Protein AF-A0A381YCV3-F1 (afdb_monomer_lite)

Radius of gyration: 29.52 Å; chains: 1; bounding box: 113×95×69 Å

Sequence (626 aa):
MILRFKASVLSLSIVSLSLWGAADVSGYAGQARSQRQQMPVYRGGVDLVVLNVAVLDDDGEPVTGLTAEDFKISEDGVRQEIALFASSSNTPLDIALVLDMSGSVAASAPAIKRDAKAFLDALGPSDCVYFVPFQEVVHAGTWSAPDAAALIYLLNRIPLQGGTALYDALARGLANVNRARYPNLPEDQGSNDYLRVDGDNCGSPLPPASLGIPGSVRRTAVVVLSDGGDEHSEATYADTLVNAWSNTVPIFSIGVGDALEPVARRFRNTDKRIASMMDDSFRSTRLVWWLRAYSRELQKRLRFLSEITGGRLVLGNGPATVRDAFDEVVKMLRSSYLVGYNQPAGNVSPGISGLSWHQVDVEILEEDASFFVRPGYYRELHDRGGAEQIVRESLELIAAERHSEAVKQLDLAARLDPGYWPIYLHRARSLLRTDRLEDARDDLLATLELRPELGLAHELLADTVFRLGNFKLAWYHAIRAAQDGVDMLPLVSELMRVSEGPPDLAEQLSAVRIFVDVGPPAVEIDQATLLELLRVLRSEMSVATDIALVSKSSDATAALILETQVVSGRPRKLEGKLVIRDRDWRQAIRDEKLEIDDLDDQAEIKSGISKAAYEMRVWIQKTYGQ

Structure (mmCIF, N/CA/C/O backbone):
data_AF-A0A381YCV3-F1
#
_entry.id   AF-A0A381YCV3-F1
#
loop_
_atom_site.group_PDB
_atom_site.id
_atom_site.type_symbol
_atom_site.label_atom_id
_atom_site.label_alt_id
_atom_site.label_comp_id
_atom_site.label_asym_id
_atom_site.label_entity_id
_atom_site.label_seq_id
_atom_site.pdbx_PDB_ins_code
_atom_site.Cartn_x
_atom_site.Cartn_y
_atom_site.Cartn_z
_atom_site.occupancy
_atom_site.B_iso_or_equiv
_atom_site.auth_seq_id
_atom_site.auth_comp_id
_atom_site.auth_asym_id
_atom_site.auth_atom_id
_atom_site.pdbx_PDB_model_num
ATOM 1 N N . MET A 1 1 ? -76.268 -22.161 -0.593 1.00 34.75 1 MET A N 1
ATOM 2 C CA . MET A 1 1 ? -76.043 -23.501 -1.181 1.00 34.75 1 MET A CA 1
ATOM 3 C C . MET A 1 1 ? -74.655 -23.955 -0.711 1.00 34.75 1 MET A C 1
ATOM 5 O O . MET A 1 1 ? -73.681 -23.554 -1.316 1.00 34.75 1 MET A O 1
ATOM 9 N N . ILE A 1 2 ? -74.447 -24.265 0.575 1.00 32.53 2 ILE A N 1
ATOM 10 C CA . ILE A 1 2 ? -74.637 -25.522 1.345 1.00 32.53 2 ILE A CA 1
ATOM 11 C C . ILE A 1 2 ? -73.914 -26.755 0.753 1.00 32.53 2 ILE A C 1
ATOM 13 O O . ILE A 1 2 ? -74.144 -27.089 -0.401 1.00 32.53 2 ILE A O 1
ATOM 17 N N . LEU A 1 3 ? -73.184 -27.439 1.658 1.00 29.69 3 LEU A N 1
ATOM 18 C CA . LEU A 1 3 ? -72.594 -28.800 1.670 1.00 29.69 3 LEU A CA 1
ATOM 19 C C . LEU A 1 3 ? -71.140 -28.901 1.168 1.00 29.69 3 LEU A C 1
ATOM 21 O O . LEU A 1 3 ? -70.881 -28.635 0.007 1.00 29.69 3 LEU A O 1
ATOM 25 N N . ARG A 1 4 ? -70.101 -29.140 1.998 1.00 35.88 4 ARG A N 1
ATOM 26 C CA . ARG A 1 4 ? -69.784 -30.224 2.979 1.00 35.88 4 ARG A CA 1
ATOM 27 C C . ARG A 1 4 ? -69.869 -31.646 2.405 1.00 35.88 4 ARG A C 1
ATOM 29 O O . ARG A 1 4 ? -70.914 -31.990 1.876 1.00 35.88 4 ARG A O 1
ATOM 36 N N . PHE A 1 5 ? -68.819 -32.442 2.682 1.00 30.02 5 PHE A N 1
ATOM 37 C CA . PHE A 1 5 ? -68.708 -33.906 2.945 1.00 30.02 5 PHE A CA 1
ATOM 38 C C . PHE A 1 5 ? -67.477 -34.487 2.217 1.00 30.02 5 PHE A C 1
ATOM 40 O O . PHE A 1 5 ? -67.216 -34.084 1.096 1.00 30.02 5 PHE A O 1
ATOM 47 N N . LYS A 1 6 ? -66.703 -35.470 2.692 1.00 28.23 6 LYS A N 1
ATOM 48 C CA . LYS A 1 6 ? -66.386 -36.113 3.987 1.00 28.23 6 LYS A CA 1
ATOM 49 C C . LYS A 1 6 ? -65.188 -37.041 3.686 1.00 28.23 6 LYS A C 1
ATOM 51 O O . LYS A 1 6 ? -65.009 -37.465 2.551 1.00 28.23 6 LYS A O 1
ATOM 56 N N . ALA A 1 7 ? -64.420 -37.362 4.721 1.00 32.69 7 ALA A N 1
ATOM 57 C CA . ALA A 1 7 ? -63.330 -38.335 4.733 1.00 32.69 7 ALA A CA 1
ATOM 58 C C . ALA A 1 7 ? -63.786 -39.807 4.624 1.00 32.69 7 ALA A C 1
ATOM 60 O O . ALA A 1 7 ? -64.940 -40.091 4.939 1.00 32.69 7 ALA A O 1
ATOM 61 N N . SER A 1 8 ? -62.836 -40.692 4.275 1.00 32.22 8 SER A N 1
ATOM 62 C CA . SER A 1 8 ? -62.637 -42.112 4.681 1.00 32.22 8 SER A CA 1
ATOM 63 C C . SER A 1 8 ? -61.334 -42.578 3.988 1.00 32.22 8 SER A C 1
ATOM 65 O O . SER A 1 8 ? -61.231 -42.380 2.785 1.00 32.22 8 SER A O 1
ATOM 67 N N . VAL A 1 9 ? -60.209 -42.979 4.600 1.00 33.97 9 VAL A N 1
ATOM 68 C CA . VAL A 1 9 ? -59.845 -43.938 5.673 1.00 33.97 9 VAL A CA 1
ATOM 69 C C . VAL A 1 9 ? -59.925 -45.421 5.250 1.00 33.97 9 VAL A C 1
ATOM 71 O O . VAL A 1 9 ? -60.974 -45.867 4.800 1.00 33.97 9 VAL A O 1
ATOM 74 N N . LEU A 1 10 ? -58.819 -46.143 5.544 1.00 31.78 10 LEU A N 1
ATOM 75 C CA . LEU A 1 10 ? -58.560 -47.605 5.555 1.00 31.78 10 LEU A CA 1
ATOM 76 C C . LEU A 1 10 ? -58.295 -48.256 4.177 1.00 31.78 10 LEU A C 1
ATOM 78 O O . LEU A 1 10 ? -58.970 -47.949 3.211 1.00 31.78 10 LEU A O 1
ATOM 82 N N . SER A 1 11 ? -57.322 -49.155 3.990 1.00 29.92 11 SER A N 1
ATOM 83 C CA . SER A 1 11 ? -56.660 -50.067 4.939 1.00 29.92 11 SER A CA 1
ATOM 84 C C . SER A 1 11 ? -55.400 -50.709 4.332 1.00 29.92 11 SER A C 1
ATOM 86 O O . SER A 1 11 ? -55.341 -50.975 3.135 1.00 29.92 11 SER A O 1
ATOM 88 N N . LEU A 1 12 ? -54.439 -51.007 5.214 1.00 34.28 12 LEU A N 1
ATOM 89 C CA . LEU A 1 12 ? -53.298 -51.911 5.037 1.00 34.28 12 LEU A CA 1
ATOM 90 C C . LEU A 1 12 ? -53.689 -53.291 4.474 1.00 34.28 12 LEU A C 1
ATOM 92 O O . LEU A 1 12 ? -54.696 -53.863 4.890 1.00 34.28 12 LEU A O 1
ATOM 96 N N . SER A 1 13 ? -52.777 -53.907 3.715 1.00 32.78 13 SER A N 1
ATOM 97 C CA . SER A 1 13 ? -52.392 -55.312 3.926 1.00 32.78 13 SER A CA 1
ATOM 98 C C . SER A 1 13 ? -50.939 -55.552 3.501 1.00 32.78 13 SER A C 1
ATOM 100 O O . SER A 1 13 ? -50.496 -55.120 2.442 1.00 32.78 13 SER A O 1
ATOM 102 N N . ILE A 1 14 ? -50.216 -56.184 4.423 1.00 35.34 14 ILE A N 1
ATOM 103 C CA . ILE A 1 14 ? -48.797 -56.564 4.440 1.00 35.34 14 ILE A CA 1
ATOM 104 C C . ILE A 1 14 ? -48.671 -57.997 3.877 1.00 35.34 14 ILE A C 1
ATOM 106 O O . ILE A 1 14 ? -49.674 -58.706 3.826 1.00 35.34 14 ILE A O 1
ATOM 110 N N . VAL A 1 15 ? -47.422 -58.427 3.627 1.00 34.41 15 VAL A N 1
ATOM 111 C CA . VAL A 1 15 ? -46.903 -59.823 3.633 1.00 34.41 15 VAL A CA 1
ATOM 112 C C . VAL A 1 15 ? -46.846 -60.467 2.237 1.00 34.41 15 VAL A C 1
ATOM 114 O O . VAL A 1 15 ? -47.844 -60.480 1.536 1.00 34.41 15 VAL A O 1
ATOM 117 N N . SER A 1 16 ? -45.796 -61.154 1.778 1.00 35.94 16 SER A N 1
ATOM 118 C CA . SER A 1 16 ? -44.328 -61.084 1.878 1.00 35.94 16 SER A CA 1
ATOM 119 C C . SER A 1 16 ? -43.746 -62.317 1.146 1.00 35.94 16 SER A C 1
ATOM 121 O O . SER A 1 16 ? -44.421 -63.328 1.002 1.00 35.94 16 SER A O 1
ATOM 123 N N . LEU A 1 17 ? -42.466 -62.217 0.759 1.00 35.09 17 LEU A N 1
ATOM 124 C CA . LEU A 1 17 ? -41.458 -63.288 0.611 1.00 35.09 17 LEU A CA 1
ATOM 125 C C . LEU A 1 17 ? -41.618 -64.420 -0.430 1.00 35.09 17 LEU A C 1
ATOM 127 O O . LEU A 1 17 ? -42.435 -65.322 -0.286 1.00 35.09 17 LEU A O 1
ATOM 131 N N . SER A 1 18 ? -40.649 -64.473 -1.356 1.00 35.19 18 SER A N 1
ATOM 132 C CA . SER A 1 18 ? -39.658 -65.562 -1.611 1.00 35.19 18 SER A CA 1
ATOM 133 C C . SER A 1 18 ? -38.971 -65.235 -2.959 1.00 35.19 18 SER A C 1
ATOM 135 O O . SER A 1 18 ? -39.664 -65.018 -3.940 1.00 35.19 18 SER A O 1
ATOM 137 N N . LEU A 1 19 ? -37.677 -64.916 -3.115 1.00 35.81 19 LEU A N 1
ATOM 138 C CA . LEU A 1 19 ? -36.390 -65.522 -2.731 1.00 35.81 19 LEU A CA 1
ATOM 139 C C . LEU A 1 19 ? -36.159 -66.901 -3.380 1.00 35.81 19 LEU A C 1
ATOM 141 O O . LEU A 1 19 ? -36.719 -67.882 -2.905 1.00 35.81 19 LEU A O 1
ATOM 145 N N . TRP A 1 20 ? -35.334 -66.942 -4.444 1.00 39.34 20 TRP A N 1
ATOM 146 C CA . TRP A 1 20 ? -34.124 -67.778 -4.642 1.00 39.34 20 TRP A CA 1
ATOM 147 C C . TRP A 1 20 ? -33.619 -67.706 -6.103 1.00 39.34 20 TRP A C 1
ATOM 149 O O . TRP A 1 20 ? -34.415 -67.805 -7.032 1.00 39.34 20 TRP A O 1
ATOM 159 N N . GLY A 1 21 ? -32.295 -67.606 -6.299 1.00 32.69 21 GLY A N 1
ATOM 160 C CA . GLY A 1 21 ? -31.631 -67.923 -7.576 1.00 32.69 21 GLY A CA 1
ATOM 161 C C . GLY A 1 21 ? -30.427 -67.041 -7.925 1.00 32.69 21 GLY A C 1
ATOM 162 O O . GLY A 1 21 ? -30.598 -65.972 -8.492 1.00 32.69 21 GLY A O 1
ATOM 163 N N . ALA A 1 22 ? -29.224 -67.503 -7.580 1.00 36.16 22 ALA A N 1
ATOM 164 C CA . ALA A 1 22 ? -27.927 -66.839 -7.737 1.00 36.16 22 ALA A CA 1
ATOM 165 C C . ALA A 1 22 ? -27.337 -66.896 -9.165 1.00 36.16 22 ALA A C 1
ATOM 167 O O . ALA A 1 22 ? -27.553 -67.885 -9.861 1.00 36.16 22 ALA A O 1
ATOM 168 N N . ALA A 1 23 ? -26.530 -65.889 -9.539 1.00 34.06 23 ALA A N 1
ATOM 169 C CA . ALA A 1 23 ? -25.119 -66.016 -9.965 1.00 34.06 23 ALA A CA 1
ATOM 170 C C . ALA A 1 23 ? -24.624 -64.736 -10.680 1.00 34.06 23 ALA A C 1
ATOM 172 O O . ALA A 1 23 ? -25.169 -64.327 -11.704 1.00 34.06 23 ALA A O 1
ATOM 173 N N . ASP A 1 24 ? -23.576 -64.135 -10.114 1.00 38.03 24 ASP A N 1
ATOM 174 C CA . ASP A 1 24 ? -22.821 -62.967 -10.583 1.00 38.03 24 ASP A CA 1
ATOM 175 C C . ASP A 1 24 ? -22.128 -63.178 -11.934 1.00 38.03 24 ASP A C 1
ATOM 177 O O . ASP A 1 24 ? -21.527 -64.231 -12.107 1.00 38.03 24 ASP A O 1
ATOM 181 N N . VAL A 1 25 ? -22.077 -62.146 -12.795 1.00 32.88 25 VAL A N 1
ATOM 182 C CA . VAL A 1 25 ? -20.850 -61.687 -13.493 1.00 32.88 25 VAL A CA 1
ATOM 183 C C . VAL A 1 25 ? -21.020 -60.214 -13.921 1.00 32.88 25 VAL A C 1
ATOM 185 O O . VAL A 1 25 ? -21.823 -59.890 -14.787 1.00 32.88 25 VAL A O 1
ATOM 188 N N . SER A 1 26 ? -20.219 -59.352 -13.294 1.00 36.84 26 SER A N 1
ATOM 189 C CA . SER A 1 26 ? -19.547 -58.147 -13.810 1.00 36.84 26 SER A CA 1
ATOM 190 C C . SER A 1 26 ? -20.254 -57.171 -14.763 1.00 36.84 26 SER A C 1
ATOM 192 O O . SER A 1 26 ? -20.472 -57.448 -15.938 1.00 36.84 26 SER A O 1
ATOM 194 N N . GLY A 1 27 ? -20.317 -55.919 -14.296 1.00 34.53 27 GLY A N 1
ATOM 195 C CA . GLY A 1 27 ? -20.159 -54.732 -15.137 1.00 34.53 27 GLY A CA 1
ATOM 196 C C . GLY A 1 27 ? -21.431 -53.919 -15.303 1.00 34.53 27 GLY A C 1
ATOM 197 O O . GLY A 1 27 ? -22.282 -54.304 -16.077 1.00 34.53 27 GLY A O 1
ATOM 198 N N . TYR A 1 28 ? -21.532 -52.806 -14.569 1.00 32.31 28 TYR A N 1
ATOM 199 C CA . TYR A 1 28 ? -22.062 -51.497 -14.994 1.00 32.31 28 TYR A CA 1
ATOM 200 C C . TYR A 1 28 ? -22.070 -50.573 -13.763 1.00 32.31 28 TYR A C 1
ATOM 202 O O . TYR A 1 28 ? -23.102 -50.283 -13.165 1.00 32.31 28 TYR A O 1
ATOM 210 N N . ALA A 1 29 ? -20.886 -50.102 -13.363 1.00 34.41 29 ALA A N 1
ATOM 211 C CA . ALA A 1 29 ? -20.787 -48.874 -12.585 1.00 34.41 29 ALA A CA 1
ATOM 212 C C . ALA A 1 29 ? -20.930 -47.709 -13.576 1.00 34.41 29 ALA A C 1
ATOM 214 O O . ALA A 1 29 ? -20.016 -47.434 -14.349 1.00 34.41 29 ALA A O 1
ATOM 215 N N . GLY A 1 30 ? -22.102 -47.074 -13.608 1.00 29.05 30 GLY A N 1
ATOM 216 C CA . GLY A 1 30 ? -22.391 -45.999 -14.553 1.00 29.05 30 GLY A CA 1
ATOM 217 C C . GLY A 1 30 ? -23.656 -45.218 -14.208 1.00 29.05 30 GLY A C 1
ATOM 218 O O . GLY A 1 30 ? -24.738 -45.556 -14.661 1.00 29.05 30 GLY A O 1
ATOM 219 N N . GLN A 1 31 ? -23.465 -44.133 -13.454 1.00 31.17 31 GLN A N 1
ATOM 220 C CA . GLN A 1 31 ? -24.272 -42.904 -13.479 1.00 31.17 31 GLN A CA 1
ATOM 221 C C . GLN A 1 31 ? -25.749 -42.980 -13.044 1.00 31.17 31 GLN A C 1
ATOM 223 O O . GLN A 1 31 ? -26.668 -42.846 -13.848 1.00 31.17 31 GLN A O 1
ATOM 228 N N . ALA A 1 32 ? -25.980 -42.954 -11.729 1.00 30.59 32 ALA A N 1
ATOM 229 C CA . ALA A 1 32 ? -27.145 -42.256 -11.186 1.00 30.59 32 ALA A CA 1
ATOM 230 C C . ALA A 1 32 ? -26.790 -40.765 -11.025 1.00 30.59 32 ALA A C 1
ATOM 232 O O . ALA A 1 32 ? -26.146 -40.360 -10.059 1.00 30.59 32 ALA A O 1
ATOM 233 N N . ARG A 1 33 ? -27.182 -39.946 -12.009 1.00 29.97 33 ARG A N 1
ATOM 234 C CA . ARG A 1 33 ? -27.216 -38.479 -11.900 1.00 29.97 33 ARG A CA 1
ATOM 235 C C . ARG A 1 33 ? -28.173 -38.113 -10.760 1.00 29.97 33 ARG A C 1
ATOM 237 O O . ARG A 1 33 ? -29.386 -38.127 -10.943 1.00 29.97 33 ARG A O 1
ATOM 244 N N . SER A 1 34 ? -27.645 -37.754 -9.594 1.00 30.06 34 SER A N 1
ATOM 245 C CA . SER A 1 34 ? -28.396 -36.957 -8.631 1.00 30.06 34 SER A CA 1
ATOM 246 C C . SER A 1 34 ? -28.467 -35.530 -9.177 1.00 30.06 34 SER A C 1
ATOM 248 O O . SER A 1 34 ? -27.549 -34.726 -9.031 1.00 30.06 34 SER A O 1
ATOM 250 N N . GLN A 1 35 ? -29.565 -35.206 -9.865 1.00 29.94 35 GLN A N 1
ATOM 251 C CA . GLN A 1 35 ? -29.973 -33.815 -10.028 1.00 29.94 35 GLN A CA 1
ATOM 252 C C . GLN A 1 35 ? -30.234 -33.259 -8.622 1.00 29.94 35 GLN A C 1
ATOM 254 O O . GLN A 1 35 ? -31.335 -33.372 -8.089 1.00 29.94 35 GLN A O 1
ATOM 259 N N . ARG A 1 36 ? -29.206 -32.662 -8.003 1.00 30.70 36 ARG A N 1
ATOM 260 C CA . ARG A 1 36 ? -29.423 -31.624 -6.997 1.00 30.70 36 ARG A CA 1
ATOM 261 C C . ARG A 1 36 ? -30.235 -30.551 -7.708 1.00 30.70 36 ARG A C 1
ATOM 263 O O . ARG A 1 36 ? -29.700 -29.845 -8.559 1.00 30.70 36 ARG A O 1
ATOM 270 N N . GLN A 1 37 ? -31.527 -30.478 -7.404 1.00 30.20 37 GLN A N 1
ATOM 271 C CA . GLN A 1 37 ? -32.304 -29.273 -7.644 1.00 30.20 37 GLN A CA 1
ATOM 272 C C . GLN A 1 37 ? -31.525 -28.139 -6.978 1.00 30.20 37 GLN A C 1
ATOM 274 O O . GLN A 1 37 ? -31.465 -28.057 -5.752 1.00 30.20 37 GLN A O 1
ATOM 279 N N . GLN A 1 38 ? -30.836 -27.334 -7.788 1.00 30.28 38 GLN A N 1
ATOM 280 C CA . GLN A 1 38 ? -30.313 -26.055 -7.346 1.00 30.28 38 GLN A CA 1
ATOM 281 C C . GLN A 1 38 ? -31.541 -25.256 -6.932 1.00 30.28 38 GLN A C 1
ATOM 283 O O . GLN A 1 38 ? -32.302 -24.790 -7.779 1.00 30.28 38 GLN A O 1
ATOM 288 N N . MET A 1 39 ? -31.776 -25.168 -5.623 1.00 24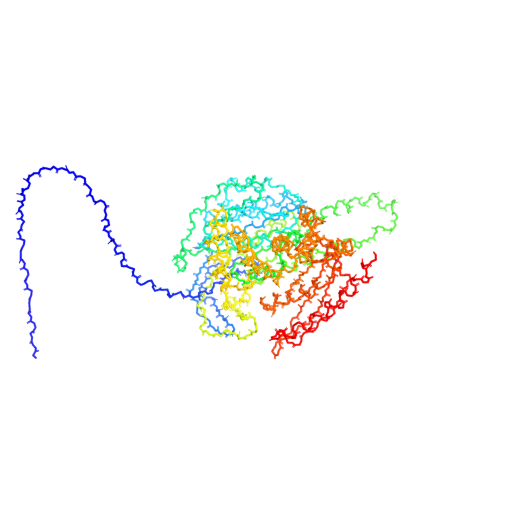.66 39 MET A N 1
ATOM 289 C CA . MET A 1 39 ? -32.625 -24.114 -5.098 1.00 24.66 39 MET A CA 1
ATOM 290 C C . MET A 1 39 ? -32.081 -22.803 -5.672 1.00 24.66 39 MET A C 1
ATOM 292 O O . MET A 1 39 ? -30.860 -22.614 -5.646 1.00 24.66 39 MET A O 1
ATOM 296 N N . PRO A 1 40 ? -32.931 -21.930 -6.234 1.00 28.27 40 PRO A N 1
ATOM 297 C CA . PRO A 1 40 ? -32.476 -20.624 -6.668 1.00 28.27 40 PRO A CA 1
ATOM 298 C C . PRO A 1 40 ? -31.889 -19.927 -5.441 1.00 28.27 40 PRO A C 1
ATOM 300 O O . PRO A 1 40 ? -32.605 -19.591 -4.500 1.00 28.27 40 PRO A O 1
ATOM 303 N N . VAL A 1 41 ? -30.563 -19.785 -5.419 1.00 31.78 41 VAL A N 1
ATOM 304 C CA . VAL A 1 41 ? -29.872 -18.984 -4.414 1.00 31.78 41 VAL A CA 1
ATOM 305 C C . VAL A 1 41 ? -30.247 -17.551 -4.733 1.00 31.78 41 VAL A C 1
ATOM 307 O O . VAL A 1 41 ? -29.753 -16.965 -5.696 1.00 31.78 41 VAL A O 1
ATOM 310 N N . TYR A 1 42 ? -31.181 -17.013 -3.961 1.00 26.83 42 TYR A N 1
ATOM 311 C CA . TYR A 1 42 ? -31.520 -15.605 -4.015 1.00 26.83 42 TYR A CA 1
ATOM 312 C C . TYR A 1 42 ? -30.309 -14.833 -3.472 1.00 26.83 42 TYR A C 1
ATOM 314 O O . TYR A 1 42 ? -30.125 -14.715 -2.265 1.00 26.83 42 TYR A O 1
ATOM 322 N N . ARG A 1 43 ? -29.428 -14.367 -4.365 1.00 33.25 43 ARG A N 1
ATOM 323 C CA . ARG A 1 43 ? -28.356 -13.417 -4.037 1.00 33.25 43 ARG A CA 1
ATOM 324 C C . ARG A 1 43 ? -28.966 -12.021 -3.935 1.00 33.25 43 ARG A C 1
ATOM 326 O O . ARG A 1 43 ? -28.784 -11.192 -4.815 1.00 33.25 43 ARG A O 1
ATOM 333 N N . GLY A 1 44 ? -29.755 -11.796 -2.892 1.00 30.14 44 GLY A N 1
ATOM 334 C CA . GLY A 1 44 ? -30.045 -10.447 -2.422 1.00 30.14 44 GLY A CA 1
ATOM 335 C C . GLY A 1 44 ? -28.985 -10.089 -1.394 1.00 30.14 44 GLY A C 1
ATOM 336 O O . GLY A 1 44 ? -29.248 -10.214 -0.204 1.00 30.14 44 GLY A O 1
ATOM 337 N N . GLY A 1 45 ? -27.768 -9.772 -1.842 1.00 37.81 45 GLY A N 1
ATOM 338 C CA . GLY A 1 45 ? -26.772 -9.178 -0.955 1.00 37.81 45 GLY A CA 1
ATOM 339 C C . GLY A 1 45 ? -27.301 -7.815 -0.532 1.00 37.81 45 GLY A C 1
ATOM 340 O O . GLY A 1 45 ? -27.591 -6.984 -1.385 1.00 37.81 45 GLY A O 1
ATOM 341 N N . VAL A 1 46 ? -27.530 -7.625 0.762 1.00 45.41 46 VAL A N 1
ATOM 342 C CA . VAL A 1 46 ? -27.708 -6.284 1.310 1.00 45.41 46 VAL A CA 1
ATOM 343 C C . VAL A 1 46 ? -26.294 -5.754 1.502 1.00 45.41 46 VAL A C 1
ATOM 345 O O . VAL A 1 46 ? -25.547 -6.320 2.300 1.00 45.41 46 VAL A O 1
ATOM 348 N N . ASP A 1 47 ? -25.904 -4.740 0.733 1.00 64.56 47 ASP A N 1
ATOM 349 C CA . ASP A 1 47 ? -24.613 -4.077 0.909 1.00 64.56 47 ASP A CA 1
ATOM 350 C C . ASP A 1 47 ? -24.665 -3.307 2.235 1.00 64.56 47 ASP A C 1
ATOM 352 O O . ASP A 1 47 ? -25.316 -2.268 2.356 1.00 64.56 47 ASP A O 1
ATOM 356 N N . LEU A 1 48 ? -24.073 -3.892 3.277 1.00 74.62 48 LEU A N 1
ATOM 357 C CA . LEU A 1 48 ? -24.036 -3.332 4.623 1.00 74.62 48 LEU A CA 1
ATOM 358 C C . LEU A 1 48 ? -22.740 -2.539 4.798 1.00 74.62 48 LEU A C 1
ATOM 360 O O . LEU A 1 48 ? -21.647 -3.104 4.708 1.00 74.62 48 LEU A O 1
ATOM 364 N N . VAL A 1 49 ? -22.855 -1.255 5.121 1.00 81.00 49 VAL A N 1
ATOM 365 C CA . VAL A 1 49 ? -21.720 -0.459 5.601 1.00 81.00 49 VAL A CA 1
ATOM 366 C C . VAL A 1 49 ? -21.551 -0.768 7.081 1.00 81.00 49 VAL A C 1
ATOM 368 O O . VAL A 1 49 ? -22.520 -0.669 7.827 1.00 81.00 49 VAL A O 1
ATOM 371 N N . VAL A 1 50 ? -20.350 -1.155 7.517 1.00 83.56 50 VAL A N 1
ATOM 372 C CA . VAL A 1 50 ? -20.052 -1.446 8.930 1.00 83.56 50 VAL A CA 1
ATOM 373 C C . VAL A 1 50 ? -18.985 -0.485 9.434 1.00 83.56 50 VAL A C 1
ATOM 375 O O . VAL A 1 50 ? -17.877 -0.436 8.900 1.00 83.56 50 VAL A O 1
ATOM 378 N N . LEU A 1 51 ? -19.323 0.261 10.482 1.00 86.50 51 LEU A N 1
ATOM 379 C CA . LEU A 1 51 ? -18.449 1.201 11.168 1.00 86.50 51 LEU A CA 1
ATOM 380 C C . LEU A 1 51 ? -17.968 0.597 12.485 1.00 86.50 51 LEU A C 1
ATOM 382 O O . LEU A 1 51 ? -18.734 -0.053 13.197 1.00 86.50 51 LEU A O 1
ATOM 386 N N . ASN A 1 52 ? -16.708 0.857 12.823 1.00 88.50 52 ASN A N 1
ATOM 387 C CA . ASN A 1 52 ? -16.169 0.629 14.155 1.00 88.50 52 ASN A CA 1
ATOM 388 C C . ASN A 1 52 ? -16.157 1.975 14.894 1.00 88.50 52 ASN A C 1
ATOM 390 O O . ASN A 1 52 ? -15.556 2.928 14.397 1.00 88.50 52 ASN A O 1
ATOM 394 N N . VAL A 1 53 ? -16.865 2.058 16.020 1.00 90.12 53 VAL A N 1
ATOM 395 C CA . VAL A 1 53 ? -17.018 3.281 16.818 1.00 90.12 53 VAL A CA 1
ATOM 396 C C . VAL A 1 53 ? -16.475 3.020 18.217 1.00 90.12 53 VAL A C 1
ATOM 398 O O . VAL A 1 53 ? -17.091 2.280 18.981 1.00 90.12 53 VAL A O 1
ATOM 401 N N . ALA A 1 54 ? -15.322 3.593 18.558 1.00 88.06 54 ALA A N 1
ATOM 402 C CA . ALA A 1 54 ? -14.781 3.536 19.918 1.00 88.06 54 ALA A CA 1
ATOM 403 C C . ALA A 1 54 ? -15.262 4.749 20.715 1.00 88.06 54 ALA A C 1
ATOM 405 O O . ALA A 1 54 ? -15.103 5.871 20.243 1.00 88.06 54 ALA A O 1
ATOM 406 N N . VAL A 1 55 ? -15.822 4.530 21.906 1.00 89.62 55 VAL A N 1
ATOM 407 C CA . VAL A 1 55 ? -16.409 5.596 22.739 1.00 89.62 55 VAL A CA 1
ATOM 408 C C . VAL A 1 55 ? -15.675 5.679 24.074 1.00 89.62 55 VAL A C 1
ATOM 410 O O . VAL A 1 55 ? -15.466 4.652 24.726 1.00 89.62 55 VAL A O 1
ATOM 413 N N . LEU A 1 56 ? -15.255 6.880 24.462 1.00 86.00 56 LEU A N 1
ATOM 414 C CA . LEU A 1 56 ? -14.564 7.176 25.716 1.00 86.00 56 LEU A CA 1
ATOM 415 C C . LEU A 1 56 ? -15.244 8.354 26.418 1.00 86.00 56 LEU A C 1
ATOM 417 O O . LEU A 1 56 ? -15.663 9.296 25.748 1.00 86.00 56 LEU A O 1
ATOM 421 N N . ASP A 1 57 ? -15.321 8.324 27.742 1.00 85.50 57 ASP A N 1
ATOM 422 C CA . ASP A 1 57 ? -15.795 9.462 28.534 1.00 85.50 57 ASP A CA 1
ATOM 423 C C . ASP A 1 57 ? -14.731 10.576 28.626 1.00 85.50 57 ASP A C 1
ATOM 425 O O . ASP A 1 57 ? -13.618 10.454 28.100 1.00 85.50 57 ASP A O 1
ATOM 429 N N . ASP A 1 58 ? -15.074 11.676 29.297 1.00 84.94 58 ASP A N 1
ATOM 430 C CA . ASP A 1 58 ? -14.171 12.807 29.552 1.00 84.94 58 ASP A CA 1
ATOM 431 C C . ASP A 1 58 ? -12.904 12.433 30.346 1.00 84.94 58 ASP A C 1
ATOM 433 O O . ASP A 1 58 ? -11.869 13.097 30.219 1.00 84.94 58 ASP A O 1
ATOM 437 N N . ASP A 1 59 ? -12.960 11.361 31.142 1.00 83.25 59 ASP A N 1
ATOM 438 C CA . ASP A 1 59 ? -11.816 10.820 31.881 1.00 83.25 59 ASP A CA 1
ATOM 439 C C . ASP A 1 59 ? -10.943 9.895 31.000 1.00 83.25 59 ASP A C 1
ATOM 441 O O . ASP A 1 59 ? -9.864 9.454 31.414 1.00 83.25 59 ASP A O 1
ATOM 445 N N . GLY A 1 60 ? -11.362 9.639 29.755 1.00 78.62 60 GLY A N 1
ATOM 446 C CA . GLY A 1 60 ? -10.687 8.764 28.801 1.00 78.62 60 GLY A CA 1
ATOM 447 C C . GLY A 1 60 ? -10.921 7.275 29.066 1.00 78.62 60 GLY A C 1
ATOM 448 O O . GLY A 1 60 ? -10.151 6.435 28.582 1.00 78.62 60 GLY A O 1
ATOM 449 N N . GLU A 1 61 ? -11.948 6.929 29.840 1.00 84.75 61 GLU A N 1
ATOM 450 C CA . GLU A 1 61 ? -12.326 5.554 30.133 1.00 84.75 61 GLU A CA 1
ATOM 451 C C . GLU A 1 61 ? -13.386 5.022 29.146 1.00 84.75 61 GLU A C 1
ATOM 453 O O . GLU A 1 61 ? -14.219 5.770 28.634 1.00 84.75 61 GLU A O 1
ATOM 458 N N . PRO A 1 62 ? -13.364 3.711 28.836 1.00 85.12 62 PRO A N 1
ATOM 459 C CA . PRO A 1 62 ? -14.365 3.051 27.999 1.00 85.12 62 PRO A CA 1
ATOM 460 C C . PRO A 1 62 ? -15.818 3.278 28.431 1.00 85.12 62 PRO A C 1
ATOM 462 O O . PRO A 1 62 ? -16.243 2.767 29.470 1.00 85.12 62 PRO A O 1
ATOM 465 N N . VAL A 1 63 ? -16.625 3.887 27.558 1.00 88.19 63 VAL A N 1
ATOM 466 C CA . VAL A 1 63 ? -18.084 3.899 27.736 1.00 88.19 63 VAL A CA 1
ATOM 467 C C . VAL A 1 63 ? -18.643 2.552 27.290 1.00 88.19 63 VAL A C 1
ATOM 469 O O . VAL A 1 63 ? -18.571 2.169 26.118 1.00 88.19 63 VAL A O 1
ATOM 472 N N . THR A 1 64 ? -19.192 1.795 28.239 1.00 86.00 64 THR A N 1
ATOM 473 C CA . THR A 1 64 ? -19.737 0.450 28.000 1.00 86.00 64 THR A CA 1
ATOM 474 C C . THR A 1 64 ? -21.245 0.415 28.211 1.00 86.00 64 THR A C 1
ATOM 476 O O . THR A 1 64 ? -21.785 1.157 29.023 1.00 86.00 64 THR A O 1
ATOM 479 N N . GLY A 1 65 ? -21.928 -0.494 27.513 1.00 87.31 65 GLY A N 1
ATOM 480 C CA . GLY A 1 65 ? -23.364 -0.715 27.696 1.00 87.31 65 GLY A CA 1
ATOM 481 C C . GLY A 1 65 ? -24.271 0.151 26.823 1.00 87.31 65 GLY A C 1
ATOM 482 O O . GLY A 1 65 ? -25.484 0.069 27.000 1.00 87.31 65 GLY A O 1
ATOM 483 N N . LEU A 1 66 ? -23.712 0.906 25.869 1.00 90.38 66 LEU A N 1
ATOM 484 C CA . LEU A 1 66 ? -24.506 1.621 24.872 1.00 90.38 66 LEU A CA 1
ATOM 485 C C . LEU A 1 66 ? -25.312 0.647 24.009 1.00 90.38 66 LEU A C 1
ATOM 487 O O . LEU A 1 66 ? -24.899 -0.487 23.731 1.00 90.38 66 LEU A O 1
ATOM 491 N N . THR A 1 67 ? -26.467 1.127 23.580 1.00 91.25 67 THR A N 1
ATOM 492 C CA . THR A 1 67 ? -27.455 0.439 22.753 1.00 91.25 67 THR A CA 1
ATOM 493 C C . THR A 1 67 ? -27.553 1.104 21.385 1.00 91.25 67 THR A C 1
ATOM 495 O O . THR A 1 67 ? -27.037 2.199 21.185 1.00 91.25 67 THR A O 1
ATOM 498 N N . ALA A 1 68 ? -28.202 0.456 20.414 1.00 90.69 68 ALA A N 1
ATOM 499 C CA . ALA A 1 68 ? -28.341 1.024 19.072 1.00 90.69 68 ALA A CA 1
ATOM 500 C C . ALA A 1 68 ? -29.108 2.360 19.087 1.00 90.69 68 ALA A C 1
ATOM 502 O O . ALA A 1 68 ? -28.854 3.232 18.262 1.00 90.69 68 ALA A O 1
ATOM 503 N N . GLU A 1 69 ? -30.023 2.529 20.041 1.00 93.06 69 GLU A N 1
ATOM 504 C CA . GLU A 1 69 ? -30.838 3.725 20.242 1.00 93.06 69 GLU A CA 1
ATOM 505 C C . GLU A 1 69 ? -30.021 4.958 20.656 1.00 93.06 69 GLU A C 1
ATOM 507 O O . GLU A 1 69 ? -30.470 6.084 20.431 1.00 93.06 69 GLU A O 1
ATOM 512 N N . ASP A 1 70 ? -28.820 4.751 21.204 1.00 93.31 70 ASP A N 1
ATOM 513 C CA . ASP A 1 70 ? -27.909 5.820 21.621 1.00 93.31 70 ASP A CA 1
ATOM 514 C C . ASP A 1 70 ? -27.143 6.435 20.440 1.00 93.31 70 ASP A C 1
ATOM 516 O O . ASP A 1 70 ? -26.522 7.487 20.591 1.00 93.31 70 ASP A O 1
ATOM 520 N N . PHE A 1 71 ? -27.215 5.816 19.254 1.00 93.19 71 PHE A N 1
ATOM 521 C CA . PHE A 1 71 ? -26.516 6.255 18.050 1.00 93.19 71 PHE A CA 1
ATOM 522 C C . PHE A 1 71 ? -27.484 6.820 17.008 1.00 93.19 71 PHE A C 1
ATOM 524 O O . PHE A 1 71 ? -28.545 6.264 16.709 1.00 93.19 71 PHE A O 1
ATOM 531 N N . LYS A 1 72 ? -27.074 7.909 16.360 1.00 94.00 72 LYS A N 1
ATOM 532 C CA . LYS A 1 72 ? -27.666 8.377 15.104 1.00 94.00 72 LYS A CA 1
ATOM 533 C C . LYS A 1 72 ? -26.585 8.386 14.039 1.00 94.00 72 LYS A C 1
ATOM 535 O O . LYS A 1 72 ? -25.515 8.939 14.254 1.00 94.00 72 LYS A O 1
ATOM 540 N N . ILE A 1 73 ? -26.893 7.798 12.890 1.00 92.19 73 ILE A N 1
ATOM 541 C CA . ILE A 1 73 ? -25.996 7.789 11.737 1.00 92.19 73 ILE A CA 1
ATOM 542 C C . ILE A 1 73 ? -26.632 8.599 10.619 1.00 92.19 73 ILE A C 1
ATOM 544 O O . ILE A 1 73 ? -27.815 8.419 10.305 1.00 92.19 73 ILE A O 1
ATOM 548 N N . SER A 1 74 ? -25.837 9.456 9.993 1.00 90.69 74 SER A N 1
ATOM 549 C CA . SER A 1 74 ? -26.148 10.028 8.690 1.00 90.69 74 SER A CA 1
ATOM 550 C C . SER A 1 74 ? -25.012 9.804 7.711 1.00 90.69 74 SER A C 1
ATOM 552 O O . SER A 1 74 ? -23.842 9.808 8.073 1.00 90.69 74 SER A O 1
ATOM 554 N N . GLU A 1 75 ? -25.386 9.622 6.453 1.00 87.69 75 GLU A N 1
ATOM 555 C CA . GLU A 1 75 ? -24.472 9.573 5.326 1.00 87.69 75 GLU A CA 1
ATOM 556 C C . GLU A 1 75 ? -24.812 10.717 4.376 1.00 87.69 75 GLU A C 1
ATOM 558 O O . GLU A 1 75 ? -25.972 10.851 3.983 1.00 87.69 75 GLU A O 1
ATOM 563 N N . ASP A 1 76 ? -23.832 11.555 4.044 1.00 83.88 76 ASP A N 1
ATOM 564 C CA . ASP A 1 76 ? -24.014 12.760 3.221 1.00 83.88 76 ASP A CA 1
ATOM 565 C C . ASP A 1 76 ? -25.191 13.639 3.699 1.00 83.88 76 ASP A C 1
ATOM 567 O O . ASP A 1 76 ? -25.989 14.158 2.914 1.00 83.88 76 ASP A O 1
ATOM 571 N N . GLY A 1 77 ? -25.350 13.757 5.022 1.00 86.19 77 GLY A N 1
ATOM 572 C CA . GLY A 1 77 ? -26.456 14.476 5.664 1.00 86.19 77 GLY A CA 1
ATOM 573 C C . GLY A 1 77 ? -27.814 13.755 5.643 1.00 86.19 77 GLY A C 1
ATOM 574 O O . GLY A 1 77 ? -28.794 14.276 6.178 1.00 86.19 77 GLY A O 1
ATOM 575 N N . VAL A 1 78 ? -27.906 12.553 5.066 1.00 89.25 78 VAL A N 1
ATOM 576 C CA . VAL A 1 78 ? -29.120 11.725 5.042 1.00 89.25 78 VAL A CA 1
ATOM 577 C C . VAL A 1 78 ? -29.078 10.697 6.167 1.00 89.25 78 VAL A C 1
ATOM 579 O O . VAL A 1 78 ? -28.206 9.831 6.205 1.00 89.25 78 VAL A O 1
ATOM 582 N N . ARG A 1 79 ? -30.060 10.751 7.072 1.00 92.38 79 ARG A N 1
ATOM 583 C CA . ARG A 1 79 ? -30.195 9.804 8.191 1.00 92.38 79 ARG A CA 1
ATOM 584 C C . ARG A 1 79 ? -30.349 8.358 7.701 1.00 92.38 79 ARG A C 1
ATOM 586 O O . ARG A 1 79 ? -31.188 8.093 6.842 1.00 92.38 79 ARG A O 1
ATOM 593 N N . GLN A 1 80 ? -29.610 7.439 8.319 1.00 92.31 80 GLN A N 1
ATOM 594 C CA . GLN A 1 80 ? -29.640 6.000 8.048 1.00 92.31 80 GLN A CA 1
ATOM 595 C C . GLN A 1 80 ? -30.251 5.217 9.220 1.00 92.31 80 GLN A C 1
ATOM 597 O O . GLN A 1 80 ? -30.211 5.654 10.373 1.00 92.31 80 GLN A O 1
ATOM 602 N N . GLU A 1 81 ? -30.834 4.056 8.921 1.00 91.06 81 GLU A N 1
ATOM 603 C CA . GLU A 1 81 ? -31.339 3.115 9.928 1.00 91.06 81 GLU A CA 1
ATOM 604 C C . GLU A 1 81 ? -30.258 2.083 10.273 1.00 91.06 81 GLU A C 1
ATOM 606 O O . GLU A 1 81 ? -29.660 1.475 9.382 1.00 91.06 81 GLU A O 1
ATOM 611 N N . ILE A 1 82 ? -30.014 1.880 11.570 1.00 91.25 82 ILE A N 1
ATOM 612 C CA . ILE A 1 82 ? -29.040 0.901 12.058 1.00 91.25 82 ILE A CA 1
ATOM 613 C C . ILE A 1 82 ? -29.605 -0.505 11.831 1.00 91.25 82 ILE A C 1
ATOM 615 O O . ILE A 1 82 ? -30.591 -0.903 12.447 1.00 91.25 82 ILE A O 1
ATOM 619 N N . ALA A 1 83 ? -28.960 -1.260 10.946 1.00 86.94 83 ALA A N 1
ATOM 620 C CA . ALA A 1 83 ? -29.311 -2.634 10.591 1.00 86.94 83 ALA A CA 1
ATOM 621 C C . ALA A 1 83 ? -28.472 -3.679 11.350 1.00 86.94 83 ALA A C 1
ATOM 623 O O . ALA A 1 83 ? -28.880 -4.835 11.471 1.00 86.94 83 ALA A O 1
ATOM 624 N N . LEU A 1 84 ? -27.304 -3.286 11.868 1.00 85.81 84 LEU A N 1
ATOM 625 C CA . LEU A 1 84 ? -26.411 -4.126 12.662 1.00 85.81 84 LEU A CA 1
ATOM 626 C C . LEU A 1 84 ? -25.901 -3.338 13.869 1.00 85.81 84 LEU A C 1
ATOM 628 O O . LEU A 1 84 ? -25.400 -2.228 13.714 1.00 85.81 84 LEU A O 1
ATOM 632 N N . PHE A 1 85 ? -25.956 -3.947 15.050 1.00 87.56 85 PHE A N 1
ATOM 633 C CA . PHE A 1 85 ? -25.325 -3.416 16.252 1.00 87.56 85 PHE A CA 1
ATOM 634 C C . PHE A 1 85 ? -24.664 -4.542 17.046 1.00 87.56 85 PHE A C 1
ATOM 636 O O . PHE A 1 85 ? -25.298 -5.562 17.328 1.00 87.56 85 PHE A O 1
ATOM 643 N N . ALA A 1 86 ? -23.397 -4.370 17.410 1.00 85.38 86 ALA A N 1
ATOM 644 C CA . ALA A 1 86 ? -22.684 -5.292 18.285 1.00 85.38 86 ALA A CA 1
ATOM 645 C C . ALA A 1 86 ? -21.669 -4.552 19.159 1.00 85.38 86 ALA A C 1
ATOM 647 O O . ALA A 1 86 ? -21.158 -3.506 18.770 1.00 85.38 86 ALA A O 1
ATOM 648 N N . SER A 1 87 ? -21.353 -5.105 20.328 1.00 85.50 87 SER A N 1
ATOM 649 C CA . SER A 1 87 ? -20.416 -4.503 21.278 1.00 85.50 87 SER A CA 1
ATOM 650 C C . SER A 1 87 ? -19.267 -5.453 21.590 1.00 85.50 87 SER A C 1
ATOM 652 O O . SER A 1 87 ? -19.268 -6.633 21.225 1.00 85.50 87 SER A O 1
ATOM 654 N N . SER A 1 88 ? -18.257 -4.952 22.290 1.00 77.81 88 SER A N 1
ATOM 655 C CA . SER A 1 88 ? -17.100 -5.758 22.668 1.00 77.81 88 SER A CA 1
ATOM 656 C C . SER A 1 88 ? -17.415 -6.939 23.586 1.00 77.81 88 SER A C 1
ATOM 658 O O . SER A 1 88 ? -16.701 -7.940 23.555 1.00 77.81 88 SER A O 1
ATOM 660 N N . SER A 1 89 ? -18.489 -6.861 24.374 1.00 74.31 89 SER A N 1
ATOM 661 C CA . SER A 1 89 ? -18.844 -7.892 25.353 1.00 74.31 89 SER A CA 1
ATOM 662 C C . SER A 1 89 ? -19.411 -9.166 24.725 1.00 74.31 89 SER A C 1
ATOM 664 O O . SER A 1 89 ? -19.430 -10.208 25.379 1.00 74.31 89 SER A O 1
ATOM 666 N N . ASN A 1 90 ? -19.860 -9.108 23.468 1.00 70.12 90 ASN A N 1
ATOM 667 C CA . ASN A 1 90 ? -20.478 -10.235 22.771 1.00 70.12 90 ASN A CA 1
ATOM 668 C C . ASN A 1 90 ? -19.844 -10.556 21.407 1.00 70.12 90 ASN A C 1
ATOM 670 O O . ASN A 1 90 ? -20.334 -11.450 20.716 1.00 70.12 90 ASN A O 1
ATOM 674 N N . THR A 1 91 ? -18.753 -9.879 21.031 1.00 79.44 91 THR A N 1
ATOM 675 C CA . THR A 1 91 ? -18.034 -10.134 19.775 1.00 79.44 91 THR A CA 1
ATOM 676 C C . THR A 1 91 ? -16.529 -10.296 20.003 1.00 79.44 91 THR A C 1
ATOM 678 O O . THR A 1 91 ? -15.867 -9.364 20.477 1.00 79.44 91 THR A O 1
ATOM 681 N N . PRO A 1 92 ? -15.958 -11.459 19.648 1.00 85.06 92 PRO A N 1
ATOM 682 C CA . PRO A 1 92 ? -14.514 -11.646 19.652 1.00 85.06 92 PRO A CA 1
ATOM 683 C C . PRO A 1 92 ? -13.793 -10.699 18.688 1.00 85.06 92 PRO A C 1
ATOM 685 O O . PRO A 1 92 ? -14.385 -10.205 17.722 1.00 85.06 92 PRO A O 1
ATOM 688 N N . LEU A 1 93 ? -12.503 -10.495 18.933 1.00 87.44 93 LEU A N 1
ATOM 689 C CA . LEU A 1 93 ? -11.653 -9.581 18.182 1.00 87.44 93 LEU A CA 1
ATOM 690 C C . LEU A 1 93 ? -10.591 -10.336 17.367 1.00 87.44 93 LEU A C 1
ATOM 692 O O . LEU A 1 93 ? -9.897 -11.211 17.877 1.00 87.44 93 LEU A O 1
ATOM 696 N N . ASP A 1 94 ? -10.454 -9.969 16.098 1.00 89.50 94 ASP A N 1
ATOM 697 C CA . ASP A 1 94 ? -9.359 -10.356 15.213 1.00 89.50 94 ASP A CA 1
ATOM 698 C C . ASP A 1 94 ? -8.417 -9.158 15.040 1.00 89.50 94 ASP A C 1
ATOM 700 O O . ASP A 1 94 ? -8.825 -8.090 14.584 1.00 89.50 94 ASP A O 1
ATOM 704 N N . ILE A 1 95 ? -7.149 -9.312 15.416 1.00 92.38 95 ILE A N 1
ATOM 705 C CA . ILE A 1 95 ? -6.161 -8.228 15.367 1.00 92.38 95 ILE A CA 1
ATOM 706 C C . ILE A 1 95 ? -5.031 -8.603 14.429 1.00 92.38 95 ILE A C 1
ATOM 708 O O . ILE A 1 95 ? -4.401 -9.635 14.624 1.00 92.38 95 ILE A O 1
ATOM 712 N N . ALA A 1 96 ? -4.700 -7.739 13.475 1.00 93.69 96 ALA A N 1
ATOM 713 C CA . ALA A 1 96 ? -3.396 -7.790 12.831 1.00 93.69 96 ALA A CA 1
ATOM 714 C C . ALA A 1 96 ? -2.394 -7.001 13.679 1.00 93.69 96 ALA A C 1
ATOM 716 O O . ALA A 1 96 ? -2.475 -5.776 13.752 1.00 93.69 96 ALA A O 1
ATOM 717 N N . LEU A 1 97 ? -1.471 -7.703 14.336 1.00 94.75 97 LEU A N 1
ATOM 718 C CA . LEU A 1 97 ? -0.377 -7.092 15.085 1.00 94.75 97 LEU A CA 1
ATOM 719 C C . LEU A 1 97 ? 0.815 -6.916 14.142 1.00 94.75 97 LEU A C 1
ATOM 721 O O . LEU A 1 97 ? 1.573 -7.860 13.909 1.00 94.75 97 LEU A O 1
ATOM 725 N N . VAL A 1 98 ? 0.948 -5.712 13.590 1.00 94.50 98 VAL A N 1
ATOM 726 C CA . VAL A 1 98 ? 1.988 -5.334 12.630 1.00 94.50 98 VAL A CA 1
ATOM 727 C C . VAL A 1 98 ? 3.154 -4.724 13.400 1.00 94.50 98 VAL A C 1
ATOM 729 O O . VAL A 1 98 ? 3.073 -3.602 13.899 1.00 94.50 98 VAL A O 1
ATOM 732 N N . LEU A 1 99 ? 4.223 -5.496 13.569 1.00 91.69 99 LEU A N 1
ATOM 733 C CA . LEU A 1 99 ? 5.301 -5.155 14.492 1.00 91.69 99 LEU A CA 1
ATOM 734 C C . LEU A 1 99 ? 6.591 -4.849 13.736 1.00 91.69 99 LEU A C 1
ATOM 736 O O . LEU A 1 99 ? 7.173 -5.738 13.112 1.00 91.69 99 LEU A O 1
ATOM 740 N N . ASP A 1 100 ? 7.040 -3.602 13.843 1.00 89.88 100 ASP A N 1
ATOM 741 C CA . ASP A 1 100 ? 8.315 -3.155 13.296 1.00 89.88 100 ASP A CA 1
ATOM 742 C C . ASP A 1 100 ? 9.467 -3.784 14.080 1.00 89.88 100 ASP A C 1
ATOM 744 O O . ASP A 1 100 ? 9.576 -3.646 15.305 1.00 89.88 100 ASP A O 1
ATOM 748 N N . MET A 1 101 ? 10.307 -4.517 13.359 1.00 87.56 101 MET A N 1
ATOM 749 C CA . MET A 1 101 ? 11.494 -5.184 13.878 1.00 87.56 101 MET A CA 1
ATOM 750 C C . MET A 1 101 ? 12.756 -4.654 13.190 1.00 87.56 101 MET A C 1
ATOM 752 O O . MET A 1 101 ? 13.763 -5.361 13.142 1.00 87.56 101 MET A O 1
ATOM 756 N N . SER A 1 102 ? 12.717 -3.440 12.640 1.00 86.00 102 SER A N 1
ATOM 757 C CA . SER A 1 102 ? 13.849 -2.796 11.975 1.00 86.00 102 SER A CA 1
ATOM 758 C C . SER A 1 102 ? 14.960 -2.385 12.953 1.00 86.00 102 SER A C 1
ATOM 760 O O . SER A 1 102 ? 14.841 -2.441 14.185 1.00 86.00 102 SER A O 1
ATOM 762 N N . GLY A 1 103 ? 16.098 -1.960 12.402 1.00 80.69 103 GLY A N 1
ATOM 763 C CA . GLY A 1 103 ? 17.226 -1.467 13.189 1.00 80.69 103 GLY A CA 1
ATOM 764 C C . GLY A 1 103 ? 16.951 -0.143 13.914 1.00 80.69 103 GLY A C 1
ATOM 765 O O . GLY A 1 103 ? 17.558 0.103 14.959 1.00 80.69 103 GLY A O 1
ATOM 766 N N . SER A 1 104 ? 16.042 0.703 13.414 1.00 76.94 104 SER A N 1
ATOM 767 C CA . SER A 1 104 ? 15.753 2.015 14.020 1.00 76.94 104 SER A CA 1
ATOM 768 C C . SER A 1 104 ? 15.078 1.878 15.390 1.00 76.94 104 SER A C 1
ATOM 770 O O . SER A 1 104 ? 15.387 2.626 16.323 1.00 76.94 104 SER A O 1
ATOM 772 N N . VAL A 1 105 ? 14.249 0.844 15.563 1.00 76.38 105 VAL A N 1
ATOM 773 C CA . VAL A 1 105 ? 13.550 0.536 16.819 1.00 76.38 105 VAL A CA 1
ATOM 774 C C . VAL A 1 105 ? 14.371 -0.330 17.786 1.00 76.38 105 VAL A C 1
ATOM 776 O O . VAL A 1 105 ? 13.947 -0.575 18.922 1.00 76.38 105 VAL A O 1
ATOM 779 N N . ALA A 1 106 ? 15.579 -0.760 17.398 1.00 77.38 106 ALA A N 1
ATOM 780 C CA . ALA A 1 106 ? 16.412 -1.692 18.166 1.00 77.38 106 ALA A CA 1
ATOM 781 C C . ALA A 1 106 ? 16.705 -1.225 19.605 1.00 77.38 106 ALA A C 1
ATOM 783 O O . ALA A 1 106 ? 16.745 -2.035 20.534 1.00 77.38 106 ALA A O 1
ATOM 784 N N . ALA A 1 107 ? 16.848 0.085 19.827 1.00 72.50 107 ALA A N 1
ATOM 785 C CA . ALA A 1 107 ? 17.072 0.649 21.161 1.00 72.50 107 ALA A CA 1
ATOM 786 C C . ALA A 1 107 ? 15.877 0.455 22.123 1.00 72.50 107 ALA A C 1
ATOM 788 O O . ALA A 1 107 ? 16.073 0.390 23.339 1.00 72.50 107 ALA A O 1
ATOM 789 N N . SER A 1 108 ? 14.663 0.289 21.593 1.00 75.62 108 SER A N 1
ATOM 790 C CA . SER A 1 108 ? 13.441 -0.008 22.350 1.00 75.62 108 SER A CA 1
ATOM 791 C C . SER A 1 108 ? 13.091 -1.503 22.366 1.00 75.62 108 SER A C 1
ATOM 793 O O . SER A 1 108 ? 12.113 -1.885 23.008 1.00 75.62 108 SER A O 1
ATOM 795 N N . ALA A 1 109 ? 13.893 -2.370 21.735 1.00 75.88 109 ALA A N 1
ATOM 796 C CA . ALA A 1 109 ? 13.550 -3.775 21.498 1.00 75.88 109 ALA A CA 1
ATOM 797 C C . ALA A 1 109 ? 13.107 -4.567 22.741 1.00 75.88 109 ALA A C 1
ATOM 799 O O . ALA A 1 109 ? 12.076 -5.241 22.672 1.00 75.88 109 ALA A O 1
ATOM 800 N N . PRO A 1 110 ? 13.820 -4.518 23.891 1.00 78.94 110 PRO A N 1
ATOM 801 C CA . PRO A 1 110 ? 13.406 -5.288 25.064 1.00 78.94 110 PRO A CA 1
ATOM 802 C C . PRO A 1 110 ? 12.048 -4.834 25.605 1.00 78.94 110 PRO A C 1
ATOM 804 O O . PRO A 1 110 ? 11.284 -5.651 26.112 1.00 78.94 110 PRO A O 1
ATOM 807 N N . ALA A 1 111 ? 11.750 -3.538 25.488 1.00 79.06 111 ALA A N 1
ATOM 808 C CA . ALA A 1 111 ? 10.474 -2.973 25.898 1.00 79.06 111 ALA A CA 1
ATOM 809 C C . ALA A 1 111 ? 9.368 -3.355 24.916 1.00 79.06 111 ALA A C 1
ATOM 811 O O . ALA A 1 111 ? 8.366 -3.900 25.351 1.00 79.06 111 ALA A O 1
ATOM 812 N N . ILE A 1 112 ? 9.599 -3.187 23.609 1.00 81.94 112 ILE A N 1
ATOM 813 C CA . ILE A 1 112 ? 8.653 -3.571 22.552 1.00 81.94 112 ILE A CA 1
ATOM 814 C C . ILE A 1 112 ? 8.233 -5.034 22.715 1.00 81.94 112 ILE A C 1
ATOM 816 O O . ILE A 1 112 ? 7.044 -5.318 22.779 1.00 81.94 112 ILE A O 1
ATOM 820 N N . LYS A 1 113 ? 9.185 -5.964 22.876 1.00 86.06 113 LYS A N 1
ATOM 821 C CA . LYS A 1 113 ? 8.880 -7.395 23.066 1.00 86.06 113 LYS A CA 1
ATOM 822 C C . LYS A 1 113 ? 8.087 -7.662 24.348 1.00 86.06 113 LYS A C 1
ATOM 824 O O . LYS A 1 113 ? 7.125 -8.427 24.337 1.00 86.06 113 LYS A O 1
ATOM 829 N N . ARG A 1 114 ? 8.482 -7.040 25.462 1.00 86.56 114 ARG A N 1
ATOM 830 C CA . ARG A 1 114 ? 7.794 -7.189 26.753 1.00 86.56 114 ARG A CA 1
ATOM 831 C C . ARG A 1 114 ? 6.372 -6.625 26.704 1.00 86.56 114 ARG A C 1
ATOM 833 O O . ARG A 1 114 ? 5.459 -7.256 27.226 1.00 86.56 114 ARG A O 1
ATOM 840 N N . ASP A 1 115 ? 6.195 -5.460 26.099 1.00 86.50 115 ASP A N 1
ATOM 841 C CA . ASP A 1 115 ? 4.931 -4.727 26.090 1.00 86.50 115 ASP A CA 1
ATOM 842 C C . ASP A 1 115 ? 3.976 -5.298 25.034 1.00 86.50 115 ASP A C 1
ATOM 844 O O . ASP A 1 115 ? 2.795 -5.448 25.320 1.00 86.50 115 ASP A O 1
ATOM 848 N N . ALA A 1 116 ? 4.486 -5.768 23.890 1.00 89.31 116 ALA A N 1
ATOM 849 C CA . ALA A 1 116 ? 3.714 -6.574 22.945 1.00 89.31 116 ALA A CA 1
ATOM 850 C C . ALA A 1 116 ? 3.219 -7.876 23.595 1.00 89.31 116 ALA A C 1
ATOM 852 O O . ALA A 1 116 ? 2.067 -8.252 23.412 1.00 89.31 116 ALA A O 1
ATOM 853 N N . LYS A 1 117 ? 4.039 -8.544 24.422 1.00 90.94 117 LYS A N 1
ATOM 854 C CA . LYS A 1 117 ? 3.556 -9.684 25.216 1.00 90.94 117 LYS A CA 1
ATOM 855 C C . LYS A 1 117 ? 2.442 -9.261 26.183 1.00 90.94 117 LYS A C 1
ATOM 857 O O . LYS A 1 117 ? 1.445 -9.963 26.280 1.00 90.94 117 LYS A O 1
ATOM 862 N N . ALA A 1 118 ? 2.604 -8.148 26.897 1.00 88.19 118 ALA A N 1
ATOM 863 C CA . ALA A 1 118 ? 1.579 -7.663 27.822 1.00 88.19 118 ALA A CA 1
ATOM 864 C C . ALA A 1 118 ? 0.264 -7.319 27.098 1.00 88.19 118 ALA A C 1
ATOM 866 O O . ALA A 1 118 ? -0.808 -7.618 27.615 1.00 88.19 118 ALA A O 1
ATOM 867 N N . PHE A 1 119 ? 0.350 -6.761 25.889 1.00 91.06 119 PHE A N 1
ATOM 868 C CA . PHE A 1 119 ? -0.792 -6.549 25.004 1.00 91.06 119 PHE A CA 1
ATOM 869 C C . PHE A 1 119 ? -1.492 -7.869 24.660 1.00 91.06 119 PHE A C 1
ATOM 871 O O . PHE A 1 119 ? -2.703 -7.970 24.829 1.00 91.06 119 PHE A O 1
ATOM 878 N N . LEU A 1 120 ? -0.740 -8.900 24.255 1.00 91.81 120 LEU A N 1
ATOM 879 C CA . LEU A 1 120 ? -1.292 -10.235 23.990 1.00 91.81 120 LEU A CA 1
ATOM 880 C C . LEU A 1 120 ? -1.958 -10.842 25.236 1.00 91.81 120 LEU A C 1
ATOM 882 O O . LEU A 1 120 ? -3.055 -11.383 25.136 1.00 91.81 120 LEU A O 1
ATOM 886 N N . ASP A 1 121 ? -1.339 -10.696 26.413 1.00 90.81 121 ASP A N 1
ATOM 887 C CA . ASP A 1 121 ? -1.891 -11.160 27.695 1.00 90.81 121 ASP A CA 1
ATOM 888 C C . ASP A 1 121 ? -3.203 -10.426 28.071 1.00 90.81 121 ASP A C 1
ATOM 890 O O . ASP A 1 121 ? -3.984 -10.930 28.880 1.00 90.81 121 ASP A O 1
ATOM 894 N N . ALA A 1 122 ? -3.449 -9.232 27.515 1.00 90.00 122 ALA A N 1
ATOM 895 C CA . ALA A 1 122 ? -4.659 -8.444 27.744 1.00 90.00 122 ALA A CA 1
ATOM 896 C C . ALA A 1 122 ? -5.812 -8.794 26.784 1.00 90.00 122 ALA A C 1
ATOM 898 O O . ALA A 1 122 ? -6.931 -8.308 26.979 1.00 90.00 122 ALA A O 1
ATOM 899 N N . LEU A 1 123 ? -5.580 -9.615 25.760 1.00 89.50 123 LEU A N 1
ATOM 900 C CA . LEU A 1 123 ? -6.633 -10.067 24.851 1.00 89.50 123 LEU A CA 1
ATOM 901 C C . LEU A 1 123 ? -7.473 -11.185 25.479 1.00 89.50 123 LEU A C 1
ATOM 903 O O . LEU A 1 123 ? -7.040 -11.906 26.379 1.00 89.50 123 LEU A O 1
ATOM 907 N N . GLY A 1 124 ? -8.718 -11.306 25.025 1.00 86.75 124 GLY A N 1
ATOM 908 C CA . GLY A 1 124 ? -9.620 -12.362 25.456 1.00 86.75 124 GLY A CA 1
ATOM 909 C C . GLY A 1 124 ? -9.234 -13.725 24.866 1.00 86.75 124 GLY A C 1
ATOM 910 O O . GLY A 1 124 ? -8.662 -13.801 23.782 1.00 86.75 124 GLY A O 1
ATOM 911 N N . PRO A 1 125 ? -9.621 -14.840 25.508 1.00 83.31 125 PRO A N 1
ATOM 912 C CA . PRO A 1 125 ? -9.296 -16.190 25.032 1.00 83.31 125 PRO A CA 1
ATOM 913 C C . PRO A 1 125 ? -9.996 -16.580 23.717 1.00 83.31 125 PRO A C 1
ATOM 915 O O . PRO A 1 125 ? -9.693 -17.620 23.144 1.00 83.31 125 PRO A O 1
ATOM 918 N N . SER A 1 126 ? -10.979 -15.797 23.261 1.00 83.50 126 SER A N 1
ATOM 919 C CA . SER A 1 126 ? -11.661 -15.979 21.967 1.00 83.50 126 SER A CA 1
ATOM 920 C C . SER A 1 126 ? -11.136 -15.041 20.875 1.00 83.50 126 SER A C 1
ATOM 922 O O . SER A 1 126 ? -11.586 -15.127 19.724 1.00 83.50 126 SER A O 1
ATOM 924 N N . ASP A 1 127 ? -10.218 -14.142 21.234 1.00 88.31 127 ASP A N 1
ATOM 925 C CA . ASP A 1 127 ? -9.580 -13.224 20.303 1.00 88.31 127 ASP A CA 1
ATOM 926 C C . ASP A 1 127 ? -8.487 -13.955 19.524 1.00 88.31 127 ASP A C 1
ATOM 928 O O . ASP A 1 127 ? -7.945 -14.969 19.967 1.00 88.31 127 ASP A O 1
ATOM 932 N N . CYS A 1 128 ? -8.178 -13.445 18.340 1.00 88.94 128 CYS A N 1
ATOM 933 C CA . CYS A 1 128 ? -7.196 -14.025 17.442 1.00 88.94 128 CYS A CA 1
ATOM 934 C C . CYS A 1 128 ? -6.246 -12.961 16.926 1.00 88.94 128 CYS A C 1
ATOM 936 O O . CYS A 1 128 ? -6.651 -11.841 16.622 1.00 88.94 128 CYS A O 1
ATOM 938 N N . VAL A 1 129 ? -4.975 -13.329 16.801 1.00 90.88 129 VAL A N 1
ATOM 939 C CA . VAL A 1 129 ? -3.919 -12.422 16.365 1.00 90.88 129 VAL A CA 1
ATOM 940 C C . VAL A 1 129 ? -3.314 -12.935 15.073 1.00 90.88 129 VAL A C 1
ATOM 942 O O . VAL A 1 129 ? -2.826 -14.060 15.014 1.00 90.88 129 VAL A O 1
ATOM 945 N N . TYR A 1 130 ? -3.325 -12.091 14.051 1.00 90.06 130 TYR A N 1
ATOM 946 C CA . TYR A 1 130 ? -2.510 -12.227 12.861 1.00 90.06 130 TYR A CA 1
ATOM 947 C C . TYR A 1 130 ? -1.221 -11.438 13.066 1.00 90.06 130 TYR A C 1
ATOM 949 O O . TYR A 1 130 ? -1.199 -10.210 12.991 1.00 90.06 130 TYR A O 1
ATOM 957 N N . PHE A 1 131 ? -0.146 -12.134 13.406 1.00 90.00 131 PHE A N 1
ATOM 958 C CA . PHE A 1 131 ? 1.133 -11.502 13.697 1.00 90.00 131 PHE A CA 1
ATOM 959 C C . PHE A 1 131 ? 1.916 -11.262 12.406 1.00 90.00 131 PHE A C 1
ATOM 961 O O . PHE A 1 131 ? 2.179 -12.210 11.668 1.00 90.00 131 PHE A O 1
ATOM 968 N N . VAL A 1 132 ? 2.293 -10.005 12.155 1.00 90.19 132 VAL A N 1
ATOM 969 C CA . VAL A 1 132 ? 3.007 -9.552 10.951 1.00 90.19 132 VAL A CA 1
ATOM 970 C C . VAL A 1 132 ? 4.285 -8.819 11.372 1.00 90.19 132 VAL A C 1
ATOM 972 O O . VAL A 1 132 ? 4.283 -7.595 11.513 1.00 90.19 132 VAL A O 1
ATOM 975 N N . PRO A 1 133 ? 5.384 -9.544 11.631 1.00 88.88 133 PRO A N 1
ATOM 976 C CA . PRO A 1 133 ? 6.670 -8.912 11.869 1.00 88.88 133 PRO A CA 1
ATOM 977 C C . PRO A 1 133 ? 7.300 -8.466 10.547 1.00 88.88 133 PRO A C 1
ATOM 979 O O . PRO A 1 133 ? 7.230 -9.187 9.548 1.00 88.88 133 PRO A O 1
ATOM 982 N N . PHE A 1 134 ? 7.956 -7.307 10.540 1.00 89.81 134 PHE A N 1
ATOM 983 C CA . PHE A 1 134 ? 8.579 -6.784 9.324 1.00 89.81 134 PHE A CA 1
ATOM 984 C C . PHE A 1 134 ? 9.895 -6.039 9.583 1.00 89.81 134 PHE A C 1
ATOM 986 O O . PHE A 1 134 ? 10.159 -5.568 10.690 1.00 89.81 134 PHE A O 1
ATOM 993 N N . GLN A 1 135 ? 10.724 -5.989 8.539 1.00 90.06 135 GLN A N 1
ATOM 994 C CA . GLN A 1 135 ? 11.996 -5.261 8.432 1.00 90.06 135 GLN A CA 1
ATOM 995 C C . GLN A 1 135 ? 12.082 -4.696 7.006 1.00 90.06 135 GLN A C 1
ATOM 997 O O . GLN A 1 135 ? 11.123 -4.092 6.545 1.00 90.06 135 GLN A O 1
ATOM 1002 N N . GLU A 1 136 ? 13.169 -4.966 6.275 1.00 86.25 136 GLU A N 1
ATOM 1003 C CA . GLU A 1 136 ? 13.313 -4.710 4.830 1.00 86.25 136 GLU A CA 1
ATOM 1004 C C . GLU A 1 136 ? 12.318 -5.521 3.995 1.00 86.25 136 GLU A C 1
ATOM 1006 O O . GLU A 1 136 ? 12.024 -5.177 2.857 1.00 86.25 136 GLU A O 1
ATOM 1011 N N . VAL A 1 137 ? 11.818 -6.616 4.568 1.00 83.56 137 VAL A N 1
ATOM 1012 C CA . VAL A 1 137 ? 10.773 -7.459 3.998 1.00 83.56 137 VAL A CA 1
ATOM 1013 C C . VAL A 1 137 ? 9.703 -7.724 5.048 1.00 83.56 137 VAL A C 1
ATOM 1015 O O . VAL A 1 137 ? 9.977 -7.773 6.253 1.00 83.56 137 VAL A O 1
ATOM 1018 N N . VAL A 1 138 ? 8.477 -7.937 4.584 1.00 85.12 138 VAL A N 1
ATOM 1019 C CA . VAL A 1 138 ? 7.385 -8.435 5.419 1.00 85.12 138 VAL A CA 1
ATOM 1020 C C . VAL A 1 138 ? 7.546 -9.945 5.548 1.00 85.12 138 VAL A C 1
ATOM 1022 O O . VAL A 1 138 ? 7.590 -10.652 4.543 1.00 85.12 138 VAL A O 1
ATOM 1025 N N . HIS A 1 139 ? 7.661 -10.457 6.770 1.00 80.94 139 HIS A N 1
ATOM 1026 C CA . HIS A 1 139 ? 7.737 -11.901 6.979 1.00 80.94 139 HIS A CA 1
ATOM 1027 C C . HIS A 1 139 ? 6.356 -12.552 6.834 1.00 80.94 139 HIS A C 1
ATOM 1029 O O . HIS A 1 139 ? 5.324 -11.894 6.992 1.00 80.94 139 HIS A O 1
ATOM 1035 N N . ALA A 1 140 ? 6.340 -13.865 6.578 1.00 71.25 140 ALA A N 1
ATOM 1036 C CA . ALA A 1 140 ? 5.107 -14.643 6.536 1.00 71.25 140 ALA A CA 1
ATOM 1037 C C . ALA A 1 140 ? 4.304 -14.439 7.832 1.00 71.25 140 ALA A C 1
ATOM 1039 O O . ALA A 1 140 ? 4.787 -14.723 8.932 1.00 71.25 140 ALA A O 1
ATOM 1040 N N . GLY A 1 141 ? 3.087 -13.912 7.695 1.00 74.31 141 GLY A N 1
ATOM 1041 C CA . GLY A 1 141 ? 2.214 -13.684 8.837 1.00 74.31 141 GLY A CA 1
ATOM 1042 C C . GLY A 1 141 ? 1.657 -14.996 9.382 1.00 74.31 141 GLY A C 1
ATOM 1043 O O . GLY A 1 141 ? 1.485 -15.964 8.643 1.00 74.31 141 GLY A O 1
ATOM 1044 N N . THR A 1 142 ? 1.365 -15.038 10.680 1.00 78.50 142 THR A N 1
ATOM 1045 C CA . THR A 1 142 ? 0.833 -16.241 11.339 1.00 78.50 142 THR A CA 1
ATOM 1046 C C . THR A 1 142 ? -0.414 -15.916 12.146 1.00 78.50 142 THR A C 1
ATOM 1048 O O . THR A 1 142 ? -0.448 -14.929 12.883 1.00 78.50 142 THR A O 1
ATOM 1051 N N . TRP A 1 143 ? -1.451 -16.740 11.997 1.00 84.44 143 TRP A N 1
ATOM 1052 C CA . TRP A 1 143 ? -2.621 -16.692 12.865 1.00 84.44 143 TRP A CA 1
ATOM 1053 C C . TRP A 1 143 ? -2.330 -17.433 14.163 1.00 84.44 143 TRP A C 1
ATOM 1055 O O . TRP A 1 143 ? -1.774 -18.523 14.172 1.00 84.44 143 TRP A O 1
ATOM 1065 N N . SER A 1 144 ? -2.704 -16.858 15.295 1.00 86.19 144 SER A N 1
ATOM 1066 C CA . SER A 1 144 ? -2.455 -17.493 16.580 1.00 86.19 144 SER A CA 1
ATOM 1067 C C . SER A 1 144 ? -3.396 -16.980 17.654 1.00 86.19 144 SER A C 1
ATOM 1069 O O . SER A 1 144 ? -3.759 -15.803 17.675 1.00 86.19 144 SER A O 1
ATOM 1071 N N . ALA A 1 145 ? -3.736 -17.864 18.594 1.00 87.69 145 ALA A N 1
ATOM 1072 C CA . ALA A 1 145 ? -4.288 -17.436 19.871 1.00 87.69 145 ALA A CA 1
ATOM 1073 C C . ALA A 1 145 ? -3.266 -16.521 20.589 1.00 87.69 145 ALA A C 1
ATOM 1075 O O . ALA A 1 145 ? -2.054 -16.755 20.442 1.00 87.69 145 ALA A O 1
ATOM 1076 N N . PRO A 1 146 ? -3.712 -15.505 21.353 1.00 88.88 146 PRO A N 1
ATOM 1077 C CA . PRO A 1 146 ? -2.826 -14.529 21.990 1.00 88.88 146 PRO A CA 1
ATOM 1078 C C . PRO A 1 146 ? -1.779 -15.145 22.931 1.00 88.88 146 PRO A C 1
ATOM 1080 O O . PRO A 1 146 ? -0.644 -14.678 22.994 1.00 88.88 146 PRO A O 1
ATOM 1083 N N . ASP A 1 147 ? -2.135 -16.222 23.631 1.00 86.94 147 ASP A N 1
ATOM 1084 C CA . ASP A 1 147 ? -1.312 -16.892 24.643 1.00 86.94 147 ASP A CA 1
ATOM 1085 C C . ASP A 1 147 ? -0.497 -18.080 24.097 1.00 86.94 147 ASP A C 1
ATOM 1087 O O . ASP A 1 147 ? 0.209 -18.762 24.849 1.00 86.94 147 ASP A O 1
ATOM 1091 N N . ALA A 1 148 ? -0.553 -18.340 22.788 1.00 87.06 148 ALA A N 1
ATOM 1092 C CA . ALA A 1 148 ? 0.120 -19.490 22.205 1.00 87.06 148 ALA A CA 1
ATOM 1093 C C . ALA A 1 148 ? 1.648 -19.389 22.349 1.00 87.06 148 ALA A C 1
ATOM 1095 O O . ALA A 1 148 ? 2.283 -18.411 21.943 1.00 87.06 148 ALA A O 1
ATOM 1096 N N . ALA A 1 149 ? 2.270 -20.468 22.830 1.00 85.38 149 ALA A N 1
ATOM 1097 C CA . ALA A 1 149 ? 3.722 -20.538 23.013 1.00 85.38 149 ALA A CA 1
ATOM 1098 C C . ALA A 1 149 ? 4.511 -20.270 21.715 1.00 85.38 149 ALA A C 1
ATOM 1100 O O . ALA A 1 149 ? 5.587 -19.676 21.762 1.00 85.38 149 ALA A O 1
ATOM 1101 N N . ALA A 1 150 ? 3.957 -20.671 20.566 1.00 81.88 150 ALA A N 1
ATOM 1102 C CA . ALA A 1 150 ? 4.492 -20.409 19.231 1.00 81.88 150 ALA A CA 1
ATOM 1103 C C . ALA A 1 150 ? 4.653 -18.907 18.941 1.00 81.88 150 ALA A C 1
ATOM 1105 O O . ALA A 1 150 ? 5.738 -18.461 18.566 1.00 81.88 150 ALA A O 1
ATOM 1106 N N . LEU A 1 151 ? 3.600 -18.121 19.178 1.00 85.44 151 LEU A N 1
ATOM 1107 C CA . LEU A 1 151 ? 3.606 -16.675 18.964 1.00 85.44 151 LEU A CA 1
ATOM 1108 C C . LEU A 1 151 ? 4.605 -15.981 19.896 1.00 85.44 151 LEU A C 1
ATOM 1110 O O . LEU A 1 151 ? 5.426 -15.178 19.453 1.00 85.44 151 LEU A O 1
ATOM 1114 N N . ILE A 1 152 ? 4.603 -16.351 21.180 1.00 86.75 152 ILE A N 1
ATOM 1115 C CA . ILE A 1 152 ? 5.549 -15.804 22.164 1.00 86.75 152 ILE A CA 1
ATOM 1116 C C . ILE A 1 152 ? 6.998 -16.146 21.798 1.00 86.75 152 ILE A C 1
ATOM 1118 O O . ILE A 1 152 ? 7.905 -15.331 21.983 1.00 86.75 152 ILE A O 1
ATOM 1122 N N . TYR A 1 153 ? 7.246 -17.341 21.266 1.00 84.88 153 TYR A N 1
ATOM 1123 C CA . TYR A 1 153 ? 8.565 -17.728 20.781 1.00 84.88 153 TYR A CA 1
ATOM 1124 C C . TYR A 1 153 ? 9.009 -16.870 19.587 1.00 84.88 153 TYR A C 1
ATOM 1126 O O . TYR A 1 153 ? 10.130 -16.354 19.606 1.00 84.88 153 TYR A O 1
ATOM 1134 N N . LEU A 1 154 ? 8.133 -16.667 18.594 1.00 82.25 154 LEU A N 1
ATOM 1135 C CA . LEU A 1 154 ? 8.410 -15.828 17.423 1.00 82.25 154 LEU A CA 1
ATOM 1136 C C . LEU A 1 154 ? 8.737 -14.390 17.818 1.00 82.25 154 LEU A C 1
ATOM 1138 O O . LEU A 1 154 ? 9.802 -13.887 17.458 1.00 82.25 154 LEU A O 1
ATOM 1142 N N . LEU A 1 155 ? 7.889 -13.780 18.650 1.00 86.38 155 LEU A N 1
ATOM 1143 C CA . LEU A 1 155 ? 8.082 -12.428 19.176 1.00 86.38 155 LEU A CA 1
ATOM 1144 C C . LEU A 1 155 ? 9.477 -12.242 19.796 1.00 86.38 155 LEU A C 1
ATOM 1146 O O . LEU A 1 155 ? 10.116 -11.204 19.632 1.00 86.38 155 LEU A O 1
ATOM 1150 N N . ASN A 1 156 ? 9.992 -13.263 20.484 1.00 84.31 156 ASN A N 1
ATOM 1151 C CA . ASN A 1 156 ? 11.296 -13.198 21.136 1.00 84.31 156 ASN A CA 1
ATOM 1152 C C . ASN A 1 156 ? 12.483 -13.435 20.188 1.00 84.31 156 ASN A C 1
ATOM 1154 O O . ASN A 1 156 ? 13.559 -12.878 20.428 1.00 84.31 156 ASN A O 1
ATOM 1158 N N . ARG A 1 157 ? 12.309 -14.227 19.125 1.00 83.44 157 ARG A N 1
ATOM 1159 C CA . ARG A 1 157 ? 13.389 -14.706 18.243 1.00 83.44 157 ARG A CA 1
ATOM 1160 C C . ARG A 1 157 ? 13.765 -13.762 17.110 1.00 83.44 157 ARG A C 1
ATOM 1162 O O . ARG A 1 157 ? 14.902 -13.833 16.651 1.00 83.44 157 ARG A O 1
ATOM 1169 N N . ILE A 1 158 ? 12.852 -12.904 16.671 1.00 78.75 158 ILE A N 1
ATOM 1170 C CA . ILE A 1 158 ? 13.112 -12.023 15.530 1.00 78.75 158 ILE A CA 1
ATOM 1171 C C . ILE A 1 158 ? 14.225 -11.021 15.911 1.00 78.75 158 ILE A C 1
ATOM 1173 O O . ILE A 1 158 ? 14.122 -10.376 16.972 1.00 78.75 158 ILE A O 1
ATOM 1177 N N . PRO A 1 159 ? 15.322 -10.941 15.126 1.00 79.56 159 PRO A N 1
ATOM 1178 C CA . PRO A 1 159 ? 16.373 -9.945 15.335 1.00 79.56 159 PRO A CA 1
ATOM 1179 C C . PRO A 1 159 ? 15.814 -8.539 15.085 1.00 79.56 159 PRO A C 1
ATOM 1181 O O . PRO A 1 159 ? 14.796 -8.419 14.425 1.00 79.56 159 PRO A O 1
ATOM 1184 N N . LEU A 1 160 ? 16.443 -7.482 15.608 1.00 81.00 160 LEU A N 1
ATOM 1185 C CA . LEU A 1 160 ? 16.044 -6.106 15.280 1.00 81.00 160 LEU A CA 1
ATOM 1186 C C . LEU A 1 160 ? 17.136 -5.428 14.467 1.00 81.00 160 LEU A C 1
ATOM 1188 O O . LEU A 1 160 ? 18.137 -4.978 15.028 1.00 81.00 160 LEU A O 1
ATOM 1192 N N . GLN A 1 161 ? 16.986 -5.465 13.148 1.00 81.75 161 GLN A N 1
ATOM 1193 C CA . GLN A 1 161 ? 17.989 -5.023 12.183 1.00 81.75 161 GLN A CA 1
ATOM 1194 C C . GLN A 1 161 ? 17.339 -4.740 10.823 1.00 81.75 161 GLN A C 1
ATOM 1196 O O . GLN A 1 161 ? 16.179 -5.078 10.614 1.00 81.75 161 GLN A O 1
ATOM 1201 N N . GLY A 1 162 ? 18.109 -4.160 9.903 1.00 83.50 162 GLY A N 1
ATOM 1202 C CA . GLY A 1 162 ? 17.634 -3.803 8.564 1.00 83.50 162 GLY A CA 1
ATOM 1203 C C . GLY A 1 162 ? 16.810 -2.514 8.541 1.00 83.50 162 GLY A C 1
ATOM 1204 O O . GLY A 1 162 ? 16.686 -1.830 9.563 1.00 83.50 162 GLY A O 1
ATOM 1205 N N . GLY A 1 163 ? 16.301 -2.169 7.361 1.00 85.12 163 GLY A N 1
ATOM 1206 C CA . GLY A 1 163 ? 15.360 -1.067 7.143 1.00 85.12 163 GLY A CA 1
ATOM 1207 C C . GLY A 1 163 ? 13.889 -1.431 7.368 1.00 85.12 163 GLY A C 1
ATOM 1208 O O . GLY A 1 163 ? 13.586 -2.435 8.014 1.00 85.12 163 GLY A O 1
ATOM 1209 N N . THR A 1 164 ? 12.996 -0.590 6.839 1.00 87.56 164 THR A N 1
ATOM 1210 C CA . THR A 1 164 ? 11.563 -0.591 7.173 1.00 87.56 164 THR A CA 1
ATOM 1211 C C . THR A 1 164 ? 10.694 -0.715 5.913 1.00 87.56 164 THR A C 1
ATOM 1213 O O . THR A 1 164 ? 10.807 0.105 5.003 1.00 87.56 164 THR A O 1
ATOM 1216 N N . ALA A 1 165 ? 9.833 -1.734 5.854 1.00 91.31 165 ALA A N 1
ATOM 1217 C CA . ALA A 1 165 ? 8.813 -1.967 4.821 1.00 91.31 165 ALA A CA 1
ATOM 1218 C C . ALA A 1 165 ? 7.401 -1.866 5.437 1.00 91.31 165 ALA A C 1
ATOM 1220 O O . ALA A 1 165 ? 6.618 -2.821 5.460 1.00 91.31 165 ALA A O 1
ATOM 1221 N N . LEU A 1 166 ? 7.119 -0.708 6.036 1.00 91.62 166 LEU A N 1
ATOM 1222 C CA . LEU A 1 166 ? 5.904 -0.402 6.789 1.00 91.62 166 LEU A CA 1
ATOM 1223 C C . LEU A 1 166 ? 4.647 -0.468 5.914 1.00 91.62 166 LEU A C 1
ATOM 1225 O O . LEU A 1 166 ? 3.632 -1.024 6.339 1.00 91.62 166 LEU A O 1
ATOM 1229 N N . TYR A 1 167 ? 4.696 0.101 4.712 1.00 91.69 167 TYR A N 1
ATOM 1230 C CA . TYR A 1 167 ? 3.543 0.155 3.810 1.00 91.69 167 TYR A CA 1
ATOM 1231 C C . TYR A 1 167 ? 3.136 -1.236 3.318 1.00 91.69 167 TYR A C 1
ATOM 1233 O O . TYR A 1 167 ? 1.956 -1.597 3.399 1.00 91.69 167 TYR A O 1
ATOM 1241 N N . ASP A 1 168 ? 4.105 -2.070 2.936 1.00 90.31 168 ASP A N 1
ATOM 1242 C CA . ASP A 1 168 ? 3.846 -3.465 2.570 1.00 90.31 168 ASP A CA 1
ATOM 1243 C C . ASP A 1 168 ? 3.302 -4.269 3.769 1.00 90.31 168 ASP A C 1
ATOM 1245 O O . ASP A 1 168 ? 2.390 -5.094 3.623 1.00 90.31 168 ASP A O 1
ATOM 1249 N N . ALA A 1 169 ? 3.805 -4.010 4.984 1.00 91.81 169 ALA A N 1
ATOM 1250 C CA . ALA A 1 169 ? 3.353 -4.684 6.203 1.00 91.81 169 ALA A CA 1
ATOM 1251 C C . ALA A 1 169 ? 1.911 -4.308 6.586 1.00 91.81 169 ALA A C 1
ATOM 1253 O O . ALA A 1 169 ? 1.121 -5.173 6.980 1.00 91.81 169 ALA A O 1
ATOM 1254 N N . LEU A 1 170 ? 1.536 -3.036 6.430 1.00 92.25 170 LEU A N 1
ATOM 1255 C CA . LEU A 1 170 ? 0.169 -2.552 6.632 1.00 92.25 170 LEU A CA 1
ATOM 1256 C C . LEU A 1 170 ? -0.797 -3.158 5.616 1.00 92.25 170 LEU A C 1
ATOM 1258 O O . LEU A 1 170 ? -1.849 -3.666 6.011 1.00 92.25 170 LEU A O 1
ATOM 1262 N N . ALA A 1 171 ? -0.421 -3.175 4.335 1.00 85.81 171 ALA A N 1
ATOM 1263 C CA . ALA A 1 171 ? -1.199 -3.836 3.293 1.00 85.81 171 ALA A CA 1
ATOM 1264 C C . ALA A 1 171 ? -1.405 -5.323 3.625 1.00 85.81 171 ALA A C 1
ATOM 1266 O O . ALA A 1 171 ? -2.523 -5.835 3.538 1.00 85.81 171 ALA A O 1
ATOM 1267 N N . ARG A 1 172 ? -0.357 -6.015 4.099 1.00 85.00 172 ARG A N 1
ATOM 1268 C CA . ARG A 1 172 ? -0.448 -7.409 4.558 1.00 85.00 172 ARG A CA 1
ATOM 1269 C C . ARG A 1 172 ? -1.395 -7.570 5.749 1.00 85.00 172 ARG A C 1
ATOM 1271 O O . ARG A 1 172 ? -2.167 -8.531 5.757 1.00 85.00 172 ARG A O 1
ATOM 1278 N N . GLY A 1 173 ? -1.341 -6.680 6.737 1.00 88.81 173 GLY A N 1
ATOM 1279 C CA . GLY A 1 173 ? -2.225 -6.702 7.904 1.00 88.81 173 GLY A CA 1
ATOM 1280 C C . GLY A 1 173 ? -3.694 -6.516 7.521 1.00 88.81 173 GLY A C 1
ATOM 1281 O O . GLY A 1 173 ? -4.526 -7.368 7.838 1.00 88.81 173 GLY A O 1
ATOM 1282 N N . LEU A 1 174 ? -4.000 -5.455 6.769 1.00 85.50 174 LEU A N 1
ATOM 1283 C CA . LEU A 1 174 ? -5.347 -5.145 6.275 1.00 85.50 174 LEU A CA 1
ATOM 1284 C C . LEU A 1 174 ? -5.924 -6.289 5.434 1.00 85.50 174 LEU A C 1
ATOM 1286 O O . LEU A 1 174 ? -7.050 -6.730 5.661 1.00 85.50 174 LEU A O 1
ATOM 1290 N N . ALA A 1 175 ? -5.122 -6.825 4.514 1.00 77.94 175 ALA A N 1
ATOM 1291 C CA . ALA A 1 175 ? -5.551 -7.863 3.587 1.00 77.94 175 ALA A CA 1
ATOM 1292 C C . ALA A 1 175 ? -5.716 -9.251 4.218 1.00 77.94 175 ALA A C 1
ATOM 1294 O O . ALA A 1 175 ? -6.119 -10.164 3.507 1.00 77.94 175 ALA A O 1
ATOM 1295 N N . ASN A 1 176 ? -5.374 -9.464 5.493 1.00 79.50 176 ASN A N 1
ATOM 1296 C CA . ASN A 1 176 ? -5.478 -10.791 6.112 1.00 79.50 176 ASN A CA 1
ATOM 1297 C C . ASN A 1 176 ? -6.196 -10.799 7.456 1.00 79.50 176 ASN A C 1
ATOM 1299 O O . ASN A 1 176 ? -6.676 -11.861 7.824 1.00 79.50 176 ASN A O 1
ATOM 1303 N N . VAL A 1 177 ? -6.342 -9.666 8.156 1.00 84.75 177 VAL A N 1
ATOM 1304 C CA . VAL A 1 177 ? -7.006 -9.600 9.475 1.00 84.75 177 VAL A CA 1
ATOM 1305 C C . VAL A 1 177 ? -8.443 -10.129 9.465 1.00 84.75 177 VAL A C 1
ATOM 1307 O O . VAL A 1 177 ? -8.918 -10.664 10.462 1.00 84.75 177 VAL A O 1
ATOM 1310 N N . ASN A 1 178 ? -9.146 -10.027 8.334 1.00 77.00 178 ASN A N 1
ATOM 1311 C CA . ASN A 1 178 ? -10.480 -10.593 8.194 1.00 77.00 178 ASN A CA 1
ATOM 1312 C C . ASN A 1 178 ? -10.414 -12.055 7.725 1.00 77.00 178 ASN A C 1
ATOM 1314 O O . ASN A 1 178 ? -10.387 -12.350 6.528 1.00 77.00 178 ASN A O 1
ATOM 1318 N N . ARG A 1 179 ? -10.474 -12.973 8.690 1.00 69.19 179 ARG A N 1
ATOM 1319 C CA . ARG A 1 179 ? -10.402 -14.428 8.475 1.00 69.19 179 ARG A CA 1
ATOM 1320 C C . ARG A 1 179 ? -11.527 -14.975 7.602 1.00 69.19 179 ARG A C 1
ATOM 1322 O O . ARG A 1 179 ? -11.307 -15.906 6.838 1.00 69.19 179 ARG A O 1
ATOM 1329 N N . ALA A 1 180 ? -12.728 -14.403 7.706 1.00 56.12 180 ALA A N 1
ATOM 1330 C CA . ALA A 1 180 ? -13.881 -14.828 6.910 1.00 56.12 180 ALA A CA 1
ATOM 1331 C C . ALA A 1 180 ? -13.746 -14.417 5.439 1.00 56.12 180 ALA A C 1
ATOM 1333 O O . ALA A 1 180 ? -14.276 -15.089 4.554 1.00 56.12 180 ALA A O 1
ATOM 1334 N N . ARG A 1 181 ? -13.030 -13.316 5.181 1.00 52.94 181 ARG A N 1
ATOM 1335 C CA . ARG A 1 181 ? -12.715 -12.863 3.827 1.00 52.94 181 ARG A CA 1
ATOM 1336 C C . ARG A 1 181 ? -11.570 -13.685 3.226 1.00 52.94 181 ARG A C 1
ATOM 1338 O O . ARG A 1 181 ? -11.631 -14.006 2.045 1.00 52.94 181 ARG A O 1
ATOM 1345 N N . TYR A 1 182 ? -10.586 -14.083 4.040 1.00 51.03 182 TYR A N 1
ATOM 1346 C CA . TYR A 1 182 ? -9.352 -14.729 3.579 1.00 51.03 182 TYR A CA 1
ATOM 1347 C C . TYR A 1 182 ? -8.967 -15.938 4.449 1.00 51.03 182 TYR A C 1
ATOM 1349 O O . TYR A 1 182 ? -8.115 -15.827 5.332 1.00 51.03 182 TYR A O 1
ATOM 1357 N N . PRO A 1 183 ? -9.597 -17.108 4.225 1.00 48.09 183 PRO A N 1
ATOM 1358 C CA . PRO A 1 183 ? -9.383 -18.287 5.062 1.00 48.09 183 PRO A CA 1
ATOM 1359 C C . PRO A 1 183 ? -8.005 -18.941 4.871 1.00 48.09 183 PRO A C 1
ATOM 1361 O O . PRO A 1 183 ? -7.546 -19.628 5.779 1.00 48.09 183 PRO A O 1
ATOM 1364 N N . ASN A 1 184 ? -7.346 -18.712 3.728 1.00 49.69 184 ASN A N 1
ATOM 1365 C CA . ASN A 1 184 ? -6.013 -19.229 3.421 1.00 49.69 184 ASN A CA 1
ATOM 1366 C C . ASN A 1 184 ? -5.014 -18.070 3.318 1.00 49.69 184 ASN A C 1
ATOM 1368 O O . ASN A 1 184 ? -5.255 -17.096 2.600 1.00 49.69 184 ASN A O 1
ATOM 1372 N N . LEU A 1 185 ? -3.891 -18.186 4.026 1.00 54.47 185 LEU A N 1
ATOM 1373 C CA . LEU A 1 185 ? -2.769 -17.259 3.893 1.00 54.47 185 LEU A CA 1
ATOM 1374 C C . LEU A 1 185 ? -1.966 -17.611 2.631 1.00 54.47 185 LEU A C 1
ATOM 1376 O O . LEU A 1 185 ? -1.744 -18.800 2.391 1.00 54.47 185 LEU A O 1
ATOM 1380 N N . PRO A 1 186 ? -1.504 -16.625 1.838 1.00 47.31 186 PRO A N 1
ATOM 1381 C CA . PRO A 1 186 ? -0.630 -16.910 0.709 1.00 47.31 186 PRO A CA 1
ATOM 1382 C C . PRO A 1 186 ? 0.646 -17.607 1.192 1.00 47.31 186 PRO A C 1
ATOM 1384 O O . PRO A 1 186 ? 1.268 -17.201 2.176 1.00 47.31 186 PRO A O 1
ATOM 1387 N N . GLU A 1 187 ? 1.025 -18.677 0.499 1.00 47.72 187 GLU A N 1
ATOM 1388 C CA . GLU A 1 187 ? 2.235 -19.429 0.798 1.00 47.72 187 GLU A CA 1
ATOM 1389 C C . GLU A 1 187 ? 3.446 -18.584 0.372 1.00 47.72 187 GLU A C 1
ATOM 1391 O O . GLU A 1 187 ? 3.810 -18.543 -0.799 1.00 47.72 187 GLU A O 1
ATOM 1396 N N . ASP A 1 188 ? 4.047 -17.843 1.308 1.00 52.97 188 ASP A N 1
ATOM 1397 C CA . ASP A 1 188 ? 5.200 -16.993 0.989 1.00 52.97 188 ASP A CA 1
ATOM 1398 C C . ASP A 1 188 ? 6.414 -17.893 0.694 1.00 52.97 188 ASP A C 1
ATOM 1400 O O . ASP A 1 188 ? 6.990 -18.494 1.605 1.00 52.97 188 ASP A O 1
ATOM 1404 N N . GLN A 1 189 ? 6.749 -18.065 -0.591 1.00 42.22 189 GLN A N 1
ATOM 1405 C CA . GLN A 1 189 ? 7.814 -18.966 -1.063 1.00 42.22 189 GLN A CA 1
ATOM 1406 C C . GLN A 1 189 ? 9.203 -18.296 -1.127 1.00 42.22 189 GLN A C 1
ATOM 1408 O O . GLN A 1 189 ? 10.169 -18.922 -1.559 1.00 42.22 189 GLN A O 1
ATOM 1413 N N . GLY A 1 190 ? 9.323 -17.029 -0.704 1.00 42.69 190 GLY A N 1
ATOM 1414 C CA . GLY A 1 190 ? 10.557 -16.238 -0.826 1.00 42.69 190 GLY A CA 1
ATOM 1415 C C . GLY A 1 190 ? 11.259 -15.852 0.481 1.00 42.69 190 GLY A C 1
ATOM 1416 O O . GLY A 1 190 ? 12.428 -15.474 0.443 1.00 42.69 190 GLY A O 1
ATOM 1417 N N . SER A 1 191 ? 10.600 -15.931 1.643 1.00 47.66 191 SER A N 1
ATOM 1418 C CA . SER A 1 191 ? 11.215 -15.510 2.910 1.00 47.66 191 SER A CA 1
ATOM 1419 C C . SER A 1 191 ? 11.969 -16.664 3.568 1.00 47.66 191 SER A C 1
ATOM 1421 O O . SER A 1 191 ? 11.410 -17.746 3.727 1.00 47.66 191 SER A O 1
ATOM 1423 N N . ASN A 1 192 ? 13.213 -16.429 3.994 1.00 45.88 192 ASN A N 1
ATOM 1424 C CA . ASN A 1 192 ? 13.989 -17.362 4.814 1.00 45.88 192 ASN A CA 1
ATOM 1425 C C . ASN A 1 192 ? 13.153 -17.856 6.018 1.00 45.88 192 ASN A C 1
ATOM 1427 O O . ASN A 1 192 ? 12.858 -17.114 6.955 1.00 45.88 192 ASN A O 1
ATOM 1431 N N . ASP A 1 193 ? 12.769 -19.128 5.952 1.00 50.91 193 ASP A N 1
ATOM 1432 C CA . ASP A 1 193 ? 11.558 -19.707 6.547 1.00 50.91 193 ASP A CA 1
ATOM 1433 C C . ASP A 1 193 ? 11.675 -20.062 8.045 1.00 50.91 193 ASP A C 1
ATOM 1435 O O . ASP A 1 193 ? 10.980 -20.935 8.555 1.00 50.91 193 ASP A O 1
ATOM 1439 N N . TYR A 1 194 ? 12.570 -19.411 8.801 1.00 52.44 194 TYR A N 1
ATOM 1440 C CA . TYR A 1 194 ? 12.784 -19.751 10.222 1.00 52.44 194 TYR A CA 1
ATOM 1441 C C . TYR A 1 194 ? 11.655 -19.270 11.151 1.00 52.44 194 TYR A C 1
ATOM 1443 O O . TYR A 1 194 ? 11.675 -19.575 12.346 1.00 52.44 194 TYR A O 1
ATOM 1451 N N . LEU A 1 195 ? 10.723 -18.468 10.627 1.00 52.97 195 LEU A N 1
ATOM 1452 C CA . LEU A 1 195 ? 9.606 -17.874 11.367 1.00 52.97 195 LEU A CA 1
ATOM 1453 C C . LEU A 1 195 ? 8.256 -18.527 11.042 1.00 52.97 195 LEU A C 1
ATOM 1455 O O . LEU A 1 195 ? 7.258 -18.173 11.667 1.00 52.97 195 LEU A O 1
ATOM 1459 N N . ARG A 1 196 ? 8.209 -19.498 10.118 1.00 54.97 196 ARG A N 1
ATOM 1460 C CA . ARG A 1 196 ? 7.006 -20.303 9.910 1.00 54.97 196 ARG A CA 1
ATOM 1461 C C . ARG A 1 196 ? 6.764 -21.168 11.141 1.00 54.97 196 ARG A C 1
ATOM 1463 O O . ARG A 1 196 ? 7.598 -21.990 11.519 1.00 54.97 196 ARG A O 1
ATOM 1470 N N . VAL A 1 197 ? 5.616 -20.976 11.774 1.00 56.12 197 VAL A N 1
ATOM 1471 C CA . VAL A 1 197 ? 5.138 -21.842 12.851 1.00 56.12 197 VAL A CA 1
ATOM 1472 C C . VAL A 1 197 ? 3.700 -22.221 12.540 1.00 56.12 197 VAL A C 1
ATOM 1474 O O . VAL A 1 197 ? 2.927 -21.362 12.113 1.00 56.12 197 VAL A O 1
ATOM 1477 N N . ASP A 1 198 ? 3.364 -23.494 12.764 1.00 53.22 198 ASP A N 1
ATOM 1478 C CA . ASP A 1 198 ? 2.009 -24.044 12.665 1.00 53.22 198 ASP A CA 1
ATOM 1479 C C . ASP A 1 198 ? 1.115 -23.408 13.740 1.00 53.22 198 ASP A C 1
ATOM 1481 O O . ASP A 1 198 ? 0.882 -23.951 14.822 1.00 53.22 198 ASP A O 1
ATOM 1485 N N . GLY A 1 199 ? 0.676 -22.185 13.472 1.00 54.97 199 GLY A N 1
ATOM 1486 C CA . GLY A 1 199 ? -0.314 -21.468 14.247 1.00 54.97 199 GLY A CA 1
ATOM 1487 C C . GLY A 1 199 ? -1.670 -21.637 13.582 1.00 54.97 199 GLY A C 1
ATOM 1488 O O . GLY A 1 199 ? -2.050 -20.833 12.742 1.00 54.97 199 GLY A O 1
ATOM 1489 N N . ASP A 1 200 ? -2.419 -22.675 13.949 1.00 59.97 200 ASP A N 1
ATOM 1490 C CA . ASP A 1 200 ? -3.873 -22.656 13.739 1.00 59.97 200 ASP A CA 1
ATOM 1491 C C . ASP A 1 200 ? -4.620 -23.009 15.029 1.00 59.97 200 ASP A C 1
ATOM 1493 O O . ASP A 1 200 ? -5.576 -23.778 15.080 1.00 59.97 200 ASP A O 1
ATOM 1497 N N . ASN A 1 201 ? -4.164 -22.398 16.127 1.00 66.00 201 ASN A N 1
ATOM 1498 C CA . ASN A 1 201 ? -4.850 -22.449 17.422 1.00 66.00 201 ASN A CA 1
ATOM 1499 C C . ASN A 1 201 ? -6.032 -21.467 17.491 1.00 66.00 201 ASN A C 1
ATOM 1501 O O . ASN A 1 201 ? -6.655 -21.317 18.537 1.00 66.00 201 ASN A O 1
ATOM 1505 N N . CYS A 1 202 ? -6.333 -20.791 16.382 1.00 72.62 202 CYS A N 1
ATOM 1506 C CA . CYS A 1 202 ? -7.378 -19.784 16.273 1.00 72.62 202 CYS A CA 1
ATOM 1507 C C . CYS A 1 202 ? -8.722 -20.352 15.776 1.00 72.62 202 CYS A C 1
ATOM 1509 O O . CYS A 1 202 ? -9.654 -19.594 15.506 1.00 72.62 202 CYS A O 1
ATOM 1511 N N . GLY A 1 203 ? -8.848 -21.681 15.665 1.00 64.81 203 GLY A N 1
ATOM 1512 C CA . GLY A 1 203 ? -10.033 -22.365 15.130 1.00 64.81 203 GLY A CA 1
ATOM 1513 C C . GLY A 1 203 ? -10.197 -22.155 13.621 1.00 64.81 203 GLY A C 1
ATOM 1514 O O . GLY A 1 203 ? -9.441 -21.410 13.023 1.00 64.81 203 GLY A O 1
ATOM 1515 N N . SER A 1 204 ? -11.182 -22.775 12.970 1.00 60.59 204 SER A N 1
ATOM 1516 C CA . SER A 1 204 ? -11.383 -22.563 11.527 1.00 60.59 204 SER A CA 1
ATOM 1517 C C . SER A 1 204 ? -12.001 -21.185 11.227 1.00 60.59 204 SER A C 1
ATOM 1519 O O . SER A 1 204 ? -12.863 -20.734 11.989 1.00 60.59 204 SER A O 1
ATOM 1521 N N . PRO A 1 205 ? -11.623 -20.527 10.114 1.00 61.31 205 PRO A N 1
ATOM 1522 C CA . PRO A 1 205 ? -12.295 -19.321 9.638 1.00 61.31 205 PRO A CA 1
ATOM 1523 C C . PRO A 1 205 ? -13.813 -19.511 9.513 1.00 61.31 205 PRO A C 1
ATOM 1525 O O . PRO A 1 205 ? -14.284 -20.571 9.090 1.00 61.31 205 PRO A O 1
ATOM 1528 N N . LEU A 1 206 ? -14.593 -18.483 9.864 1.00 58.53 206 LEU A N 1
ATOM 1529 C CA . LEU A 1 206 ? -16.045 -18.516 9.672 1.00 58.53 206 LEU A CA 1
ATOM 1530 C C . LEU A 1 206 ? -16.372 -18.490 8.169 1.00 58.53 206 LEU A C 1
ATOM 1532 O O . LEU A 1 206 ? -15.757 -17.716 7.433 1.00 58.53 206 LEU A O 1
ATOM 1536 N N . PRO A 1 207 ? -17.336 -19.294 7.686 1.00 56.75 207 PRO A N 1
ATOM 1537 C CA . PRO A 1 207 ? -17.698 -19.278 6.275 1.00 56.75 207 PRO A CA 1
ATOM 1538 C C . PRO A 1 207 ? -18.318 -17.920 5.883 1.00 56.75 207 PRO A C 1
ATOM 1540 O O . PRO A 1 207 ? -19.062 -17.348 6.681 1.00 56.75 207 PRO A O 1
ATOM 1543 N N . PRO A 1 208 ? -18.111 -17.420 4.646 1.00 52.34 208 PRO A N 1
ATOM 1544 C CA . PRO A 1 208 ? -18.628 -16.115 4.208 1.00 52.34 208 PRO A CA 1
ATOM 1545 C C . PRO A 1 208 ? -20.145 -15.946 4.376 1.00 52.34 208 PRO A C 1
ATOM 1547 O O . PRO A 1 208 ? -20.627 -14.860 4.677 1.00 52.34 208 PRO A O 1
ATOM 1550 N N . ALA A 1 209 ? -20.907 -17.040 4.250 1.00 51.25 209 ALA A N 1
ATOM 1551 C CA . ALA A 1 209 ? -22.359 -17.062 4.455 1.00 51.25 209 ALA A CA 1
ATOM 1552 C C . ALA A 1 209 ? -22.792 -16.782 5.907 1.00 51.25 209 ALA A C 1
ATOM 1554 O O . ALA A 1 209 ? -23.979 -16.616 6.173 1.00 51.25 209 ALA A O 1
ATOM 1555 N N . SER A 1 210 ? -21.850 -16.765 6.851 1.00 48.12 210 SER A N 1
ATOM 1556 C CA . SER A 1 210 ? -22.098 -16.375 8.232 1.00 48.12 210 SER A CA 1
ATOM 1557 C C . SER A 1 210 ? -22.013 -14.864 8.444 1.00 48.12 210 SER A C 1
ATOM 1559 O O . SER A 1 210 ? -22.418 -14.413 9.506 1.00 48.12 210 SER A O 1
ATOM 1561 N N . LEU A 1 211 ? -21.537 -14.061 7.487 1.00 49.25 211 LEU A N 1
ATOM 1562 C CA . LEU A 1 211 ? -21.548 -12.598 7.609 1.00 49.25 211 LEU A CA 1
ATOM 1563 C C . LEU A 1 211 ? -23.002 -12.095 7.738 1.00 49.25 211 LEU A C 1
ATOM 1565 O O . LEU A 1 211 ? -23.844 -12.412 6.903 1.00 49.25 211 LEU A O 1
ATOM 1569 N N . GLY A 1 212 ? -23.306 -11.351 8.809 1.00 44.62 212 GLY A N 1
ATOM 1570 C CA . GLY A 1 212 ? -24.652 -10.821 9.089 1.00 44.62 212 GLY A CA 1
ATOM 1571 C C . GLY A 1 212 ? -25.551 -11.694 9.981 1.00 44.62 212 GLY A C 1
ATOM 1572 O O . GLY A 1 212 ? -26.687 -11.309 10.250 1.00 44.62 212 GLY A O 1
ATOM 1573 N N . ILE A 1 213 ? -25.070 -12.840 10.481 1.00 46.56 213 ILE A N 1
ATOM 1574 C CA . ILE A 1 213 ? -25.779 -13.623 11.508 1.00 46.56 213 ILE A CA 1
ATOM 1575 C C . ILE A 1 213 ? -25.389 -13.092 12.907 1.00 46.56 213 ILE A C 1
ATOM 1577 O O . ILE A 1 213 ? -24.205 -12.939 13.204 1.00 46.56 213 ILE A O 1
ATOM 1581 N N . PRO A 1 214 ? -26.338 -12.815 13.818 1.00 38.06 214 PRO A N 1
ATOM 1582 C CA . PRO A 1 214 ? -26.002 -12.485 15.203 1.00 38.06 214 PRO A CA 1
ATOM 1583 C C . PRO A 1 214 ? -25.136 -13.588 15.845 1.00 38.06 214 PRO A C 1
ATOM 1585 O O . PRO A 1 214 ? -25.541 -14.749 15.888 1.00 38.06 214 PRO A O 1
ATOM 1588 N N . GLY A 1 215 ? -23.933 -13.235 16.316 1.00 47.16 215 GLY A N 1
ATOM 1589 C CA . GLY A 1 215 ? -22.962 -14.162 16.927 1.00 47.16 215 GLY A CA 1
ATOM 1590 C C . GLY A 1 215 ? -21.831 -14.670 16.016 1.00 47.16 215 GLY A C 1
ATOM 1591 O O . GLY A 1 215 ? -20.921 -15.331 16.509 1.00 47.16 215 GLY A O 1
ATOM 1592 N N . SER A 1 216 ? -21.835 -14.351 14.718 1.00 55.97 216 SER A N 1
ATOM 1593 C CA . SER A 1 216 ? -20.729 -14.643 13.780 1.00 55.97 216 SER A CA 1
ATOM 1594 C C . SER A 1 216 ? -19.913 -13.404 13.392 1.00 55.97 216 SER A C 1
ATOM 1596 O O . SER A 1 216 ? -18.934 -13.506 12.652 1.00 55.97 216 SER A O 1
ATOM 1598 N N . VAL A 1 217 ? -20.309 -12.228 13.876 1.00 68.94 217 VAL A N 1
ATOM 1599 C CA . VAL A 1 217 ? -19.608 -10.970 13.621 1.00 68.94 217 VAL A CA 1
ATOM 1600 C C . VAL A 1 217 ? -18.412 -10.877 14.565 1.00 68.94 217 VAL A C 1
ATOM 1602 O O . VAL A 1 217 ? -18.566 -10.905 15.786 1.00 68.94 217 VAL A O 1
ATOM 1605 N N . ARG A 1 218 ? -17.214 -10.780 13.990 1.00 79.88 218 ARG A N 1
ATOM 1606 C CA . ARG A 1 218 ? -15.969 -10.521 14.719 1.00 79.88 218 ARG A CA 1
ATOM 1607 C C . ARG A 1 218 ? -15.557 -9.079 14.471 1.00 79.88 218 ARG A C 1
ATOM 1609 O O . ARG A 1 218 ? -15.715 -8.570 13.361 1.00 79.88 218 ARG A O 1
ATOM 1616 N N . ARG A 1 219 ? -15.045 -8.420 15.503 1.00 86.75 219 ARG A N 1
ATOM 1617 C CA . ARG A 1 219 ? -14.420 -7.103 15.358 1.00 86.75 219 ARG A CA 1
ATOM 1618 C C . ARG A 1 219 ? -13.042 -7.296 14.746 1.00 86.75 219 ARG A C 1
ATOM 1620 O O . ARG A 1 219 ? -12.396 -8.301 15.017 1.00 86.75 219 ARG A O 1
ATOM 1627 N N . THR A 1 220 ? -12.591 -6.343 13.945 1.00 88.56 220 THR A N 1
ATOM 1628 C CA . THR A 1 220 ? -11.258 -6.368 13.331 1.00 88.56 220 THR A CA 1
ATOM 1629 C C . THR A 1 220 ? -10.511 -5.086 13.644 1.00 88.56 220 THR A C 1
ATOM 1631 O O . THR A 1 220 ? -11.127 -4.020 13.630 1.00 88.56 220 THR A O 1
ATOM 1634 N N . ALA A 1 221 ? -9.202 -5.169 13.857 1.00 92.88 221 ALA A N 1
ATOM 1635 C CA . ALA A 1 221 ? -8.333 -4.001 13.964 1.00 92.88 221 ALA A CA 1
ATOM 1636 C C . ALA A 1 221 ? -6.916 -4.313 13.473 1.00 92.88 221 ALA A C 1
ATOM 1638 O O . ALA A 1 221 ? -6.428 -5.431 13.630 1.00 92.88 221 ALA A O 1
ATOM 1639 N N . VAL A 1 222 ? -6.231 -3.315 12.925 1.00 95.00 222 VAL A N 1
ATOM 1640 C CA . VAL A 1 222 ? -4.780 -3.358 12.722 1.00 95.00 222 VAL A CA 1
ATOM 1641 C C . VAL A 1 222 ? -4.140 -2.556 13.846 1.00 95.00 222 VAL A C 1
ATOM 1643 O O . VAL A 1 222 ? -4.507 -1.407 14.066 1.00 95.00 222 VAL A O 1
ATOM 1646 N N . VAL A 1 223 ? -3.182 -3.146 14.553 1.00 95.38 223 VAL A N 1
ATOM 1647 C CA . VAL A 1 223 ? -2.337 -2.443 15.521 1.00 95.38 223 VAL A CA 1
ATOM 1648 C C . VAL A 1 223 ? -0.921 -2.460 14.975 1.00 95.38 223 VAL A C 1
ATOM 1650 O O . VAL A 1 223 ? -0.297 -3.520 14.914 1.00 95.38 223 VAL A O 1
ATOM 1653 N N . VAL A 1 224 ? -0.432 -1.297 14.552 1.00 93.50 224 VAL A N 1
ATOM 1654 C CA . VAL A 1 224 ? 0.921 -1.121 14.028 1.00 93.50 224 VAL A CA 1
ATOM 1655 C C . VAL A 1 224 ? 1.799 -0.428 15.056 1.00 93.50 224 VAL A C 1
ATOM 1657 O O . VAL A 1 224 ? 1.411 0.582 15.632 1.00 93.50 224 VAL A O 1
ATOM 1660 N N . LEU A 1 225 ? 2.995 -0.949 15.289 1.00 90.75 225 LEU A N 1
ATOM 1661 C CA . LEU A 1 225 ? 4.017 -0.285 16.093 1.00 90.75 225 LEU A CA 1
ATOM 1662 C C . LEU A 1 225 ? 5.225 -0.060 15.201 1.00 90.75 225 LEU A C 1
ATOM 1664 O O . LEU A 1 225 ? 5.790 -1.032 14.715 1.00 90.75 225 LEU A O 1
ATOM 1668 N N . SER A 1 226 ? 5.581 1.205 14.983 1.00 87.06 226 SER A N 1
ATOM 1669 C CA . SER A 1 226 ? 6.685 1.645 14.121 1.00 87.06 226 SER A CA 1
ATOM 1670 C C . SER A 1 226 ? 7.085 3.081 14.481 1.00 87.06 226 SER A C 1
ATOM 1672 O O . SER A 1 226 ? 6.348 3.795 15.169 1.00 87.06 226 SER A O 1
ATOM 1674 N N . ASP A 1 227 ? 8.256 3.533 14.044 1.00 75.75 227 ASP A N 1
ATOM 1675 C CA . ASP A 1 227 ? 8.630 4.952 14.093 1.00 75.75 227 ASP A CA 1
ATOM 1676 C C . ASP A 1 227 ? 8.024 5.774 12.930 1.00 75.75 227 ASP A C 1
ATOM 1678 O O . ASP A 1 227 ? 8.054 7.009 12.967 1.00 75.75 227 ASP A O 1
ATOM 1682 N N . GLY A 1 228 ? 7.397 5.095 11.961 1.00 70.38 228 GLY A N 1
ATOM 1683 C CA . GLY A 1 228 ? 6.679 5.675 10.827 1.00 70.38 228 GLY A CA 1
ATOM 1684 C C . GLY A 1 228 ? 7.526 5.884 9.573 1.00 70.38 228 GLY A C 1
ATOM 1685 O O . GLY A 1 228 ? 7.003 6.449 8.611 1.00 70.38 228 GLY A O 1
ATOM 1686 N N . GLY A 1 229 ? 8.800 5.478 9.587 1.00 79.38 229 GLY A N 1
ATOM 1687 C CA . GLY A 1 229 ? 9.672 5.467 8.412 1.00 79.38 229 GLY A CA 1
ATOM 1688 C C . GLY A 1 229 ? 9.317 4.339 7.447 1.00 79.38 229 GLY A C 1
ATOM 1689 O O . GLY A 1 229 ? 8.858 3.279 7.863 1.00 79.38 229 GLY A O 1
ATOM 1690 N N . ASP A 1 230 ? 9.516 4.571 6.152 1.00 86.31 230 ASP A N 1
ATOM 1691 C CA . ASP A 1 230 ? 9.452 3.521 5.138 1.00 86.31 230 ASP A CA 1
ATOM 1692 C C . ASP A 1 230 ? 10.565 3.733 4.113 1.00 86.31 230 ASP A C 1
ATOM 1694 O O . ASP A 1 230 ? 10.700 4.817 3.533 1.00 86.31 230 ASP A O 1
ATOM 1698 N N . GLU A 1 231 ? 11.373 2.695 3.911 1.00 84.50 231 GLU A N 1
ATOM 1699 C CA . GLU A 1 231 ? 12.497 2.728 2.981 1.00 84.50 231 GLU A CA 1
ATOM 1700 C C . GLU A 1 231 ? 12.449 1.636 1.911 1.00 84.50 231 GLU A C 1
ATOM 1702 O O . GLU A 1 231 ? 12.981 1.838 0.819 1.00 84.50 231 GLU A O 1
ATOM 1707 N N . HIS A 1 232 ? 11.833 0.493 2.216 1.00 89.00 232 HIS A N 1
ATOM 1708 C CA . HIS A 1 232 ? 11.961 -0.725 1.414 1.00 89.00 232 HIS A CA 1
ATOM 1709 C C . HIS A 1 232 ? 10.641 -1.220 0.817 1.00 89.00 232 HIS A C 1
ATOM 1711 O O . HIS A 1 232 ? 10.682 -2.198 0.066 1.00 89.00 232 HIS A O 1
ATOM 1717 N N . SER A 1 233 ? 9.503 -0.578 1.117 1.00 88.31 233 SER A N 1
ATOM 1718 C CA . SER A 1 233 ? 8.228 -1.009 0.541 1.00 88.31 233 SER A CA 1
ATOM 1719 C C . SER A 1 233 ? 8.180 -0.761 -0.963 1.00 88.31 233 SER A C 1
ATOM 1721 O O . SER A 1 233 ? 8.671 0.253 -1.462 1.00 88.31 233 SER A O 1
ATOM 1723 N N . GLU A 1 234 ? 7.541 -1.678 -1.688 1.00 83.00 234 GLU A N 1
ATOM 1724 C CA . GLU A 1 234 ? 7.166 -1.450 -3.091 1.00 83.00 234 GLU A CA 1
ATOM 1725 C C . GLU A 1 234 ? 5.870 -0.634 -3.210 1.00 83.00 234 GLU A C 1
ATOM 1727 O O . GLU A 1 234 ? 5.640 0.046 -4.222 1.00 83.00 234 GLU A O 1
ATOM 1732 N N . ALA A 1 235 ? 5.002 -0.718 -2.195 1.00 85.62 235 ALA A N 1
ATOM 1733 C CA . ALA A 1 235 ? 3.852 0.159 -2.041 1.00 85.62 235 ALA A CA 1
ATOM 1734 C C . ALA A 1 235 ? 4.292 1.546 -1.571 1.00 85.62 235 ALA A C 1
ATOM 1736 O O . ALA A 1 235 ? 5.158 1.679 -0.707 1.00 85.62 235 ALA A O 1
ATOM 1737 N N . THR A 1 236 ? 3.647 2.590 -2.085 1.00 88.00 236 THR A N 1
ATOM 1738 C CA . THR A 1 236 ? 3.857 3.938 -1.556 1.00 88.00 236 THR A CA 1
ATOM 1739 C C . THR A 1 236 ? 2.812 4.317 -0.519 1.00 88.00 236 THR A C 1
ATOM 1741 O O . THR A 1 236 ? 1.864 3.576 -0.228 1.00 88.00 236 THR A O 1
ATOM 1744 N N . TYR A 1 237 ? 2.965 5.500 0.069 1.00 87.88 237 TYR A N 1
ATOM 1745 C CA . TYR A 1 237 ? 1.990 5.978 1.033 1.00 87.88 237 TYR A CA 1
ATOM 1746 C C . TYR A 1 237 ? 0.614 6.176 0.395 1.00 87.88 237 TYR A C 1
ATOM 1748 O O . TYR A 1 237 ? -0.394 5.810 0.993 1.00 87.88 237 TYR A O 1
ATOM 1756 N N . ALA A 1 238 ? 0.565 6.677 -0.842 1.00 86.19 238 ALA A N 1
ATOM 1757 C CA . ALA A 1 238 ? -0.675 6.783 -1.603 1.00 86.19 238 ALA A CA 1
ATOM 1758 C C . ALA A 1 238 ? -1.354 5.418 -1.822 1.00 86.19 238 ALA A C 1
ATOM 1760 O O . ALA A 1 238 ? -2.556 5.297 -1.584 1.00 86.19 238 ALA A O 1
ATOM 1761 N N . ASP A 1 239 ? -0.593 4.379 -2.190 1.00 83.88 239 ASP A N 1
ATOM 1762 C CA . ASP A 1 239 ? -1.120 3.010 -2.306 1.00 83.88 239 ASP A CA 1
ATOM 1763 C C . ASP A 1 239 ? -1.695 2.522 -0.964 1.00 83.88 239 ASP A C 1
ATOM 1765 O O . ASP A 1 239 ? -2.774 1.925 -0.909 1.00 83.88 239 ASP A O 1
ATOM 1769 N N . THR A 1 240 ? -1.001 2.832 0.136 1.00 87.38 240 THR A N 1
ATOM 1770 C CA . THR A 1 240 ? -1.420 2.481 1.502 1.00 87.38 240 THR A CA 1
ATOM 1771 C C . THR A 1 240 ? -2.710 3.190 1.904 1.00 87.38 240 THR A C 1
ATOM 1773 O O . THR A 1 240 ? -3.594 2.560 2.482 1.00 87.38 240 THR A O 1
ATOM 1776 N N . LEU A 1 241 ? -2.855 4.479 1.578 1.00 84.88 241 LEU A N 1
ATOM 1777 C CA . LEU A 1 241 ? -4.083 5.240 1.819 1.00 84.88 241 LEU A CA 1
ATOM 1778 C C . LEU A 1 241 ? -5.263 4.644 1.055 1.00 84.88 241 LEU A C 1
ATOM 1780 O O . LEU A 1 241 ? -6.330 4.444 1.632 1.00 84.88 241 LEU A O 1
ATOM 1784 N N . VAL A 1 242 ? -5.065 4.306 -0.221 1.00 79.06 242 VAL A N 1
ATOM 1785 C CA . VAL A 1 242 ? -6.093 3.658 -1.043 1.00 79.06 242 VAL A CA 1
ATOM 1786 C C . VAL A 1 242 ? -6.516 2.330 -0.434 1.00 79.06 242 VAL A C 1
ATOM 1788 O O . VAL A 1 242 ? -7.714 2.094 -0.264 1.00 79.06 242 VAL A O 1
ATOM 1791 N N . ASN A 1 243 ? -5.558 1.494 -0.037 1.00 79.12 243 ASN A N 1
ATOM 1792 C CA . ASN A 1 243 ? -5.852 0.224 0.616 1.00 79.12 243 ASN A CA 1
ATOM 1793 C C . ASN A 1 243 ? -6.623 0.434 1.935 1.00 79.12 243 ASN A C 1
ATOM 1795 O O . ASN A 1 243 ? -7.679 -0.164 2.145 1.00 79.12 243 ASN A O 1
ATOM 1799 N N . ALA A 1 244 ? -6.161 1.345 2.793 1.00 83.25 244 ALA A N 1
ATOM 1800 C CA . ALA A 1 244 ? -6.793 1.647 4.074 1.00 83.25 244 ALA A CA 1
ATOM 1801 C C . ALA A 1 244 ? -8.230 2.169 3.921 1.00 83.25 244 ALA A C 1
ATOM 1803 O O . ALA A 1 244 ? -9.127 1.717 4.627 1.00 83.25 244 ALA A O 1
ATOM 1804 N N . TRP A 1 245 ? -8.477 3.064 2.963 1.00 78.00 245 TRP A N 1
ATOM 1805 C CA . TRP A 1 245 ? -9.809 3.601 2.680 1.00 78.00 245 TRP A CA 1
ATOM 1806 C C . TRP A 1 245 ? -10.804 2.547 2.177 1.00 78.00 245 TRP A C 1
ATOM 1808 O O . TRP A 1 245 ? -11.987 2.625 2.526 1.00 78.00 245 TRP A O 1
ATOM 1818 N N . SER A 1 246 ? -10.321 1.570 1.401 1.00 73.19 246 SER A N 1
ATOM 1819 C CA . SER A 1 246 ? -11.121 0.473 0.828 1.00 73.19 246 SER A CA 1
ATOM 1820 C C . SER A 1 246 ? -11.486 -0.598 1.863 1.00 73.19 246 SER A C 1
ATOM 1822 O O . SER A 1 246 ? -12.356 -1.438 1.634 1.00 73.19 246 SER A O 1
ATOM 1824 N N . ASN A 1 247 ? -10.835 -0.574 3.026 1.00 75.06 247 ASN A N 1
ATOM 1825 C CA . ASN A 1 247 ? -11.117 -1.470 4.135 1.00 75.06 247 ASN A CA 1
ATOM 1826 C C . ASN A 1 247 ? -11.938 -0.754 5.222 1.00 75.06 247 ASN A C 1
ATOM 1828 O O . ASN A 1 247 ? -11.867 0.458 5.416 1.00 75.06 247 ASN A O 1
ATOM 1832 N N . THR A 1 248 ? -12.748 -1.508 5.966 1.00 78.00 248 THR A N 1
ATOM 1833 C CA . THR A 1 248 ? -13.499 -1.007 7.137 1.00 78.00 248 THR A CA 1
ATOM 1834 C C . THR A 1 248 ? -12.753 -1.244 8.450 1.00 78.00 248 THR A C 1
ATOM 1836 O O . THR A 1 248 ? -13.343 -1.176 9.527 1.00 78.00 248 THR A O 1
ATOM 1839 N N . VAL A 1 249 ? -11.468 -1.590 8.366 1.00 86.44 249 VAL A N 1
ATOM 1840 C CA . VAL A 1 249 ? -10.651 -1.984 9.510 1.00 86.44 249 VAL A CA 1
ATOM 1841 C C . VAL A 1 249 ? -9.942 -0.748 10.077 1.00 86.44 249 VAL A C 1
ATOM 1843 O O . VAL A 1 249 ? -9.146 -0.150 9.353 1.00 86.44 249 VAL A O 1
ATOM 1846 N N . PRO A 1 250 ? -10.170 -0.375 11.350 1.00 91.50 250 PRO A N 1
ATOM 1847 C CA . PRO A 1 250 ? -9.430 0.709 11.986 1.00 91.50 250 PRO A CA 1
ATOM 1848 C C . PRO A 1 250 ? -7.953 0.349 12.172 1.00 91.50 250 PRO A C 1
ATOM 1850 O O . PRO A 1 250 ? -7.618 -0.772 12.573 1.00 91.50 250 PRO A O 1
ATOM 1853 N N . ILE A 1 251 ? -7.077 1.321 11.908 1.00 93.62 251 ILE A N 1
ATOM 1854 C CA . ILE A 1 251 ? -5.630 1.229 12.116 1.00 93.62 251 ILE A CA 1
ATOM 1855 C C . ILE A 1 251 ? -5.260 2.036 13.362 1.00 93.62 251 ILE A C 1
ATOM 1857 O O . ILE A 1 251 ? -5.413 3.254 13.406 1.00 93.62 251 ILE A O 1
ATOM 1861 N N . PHE A 1 252 ? -4.734 1.359 14.375 1.00 93.56 252 PHE A N 1
ATOM 1862 C CA . PHE A 1 252 ? -4.144 1.970 15.559 1.00 93.56 252 PHE A CA 1
ATOM 1863 C C . PHE A 1 252 ? -2.631 1.973 15.409 1.00 93.56 252 PHE A C 1
ATOM 1865 O O . PHE A 1 252 ? -2.023 0.912 15.285 1.00 93.56 252 PHE A O 1
ATOM 1872 N N . SER A 1 253 ? -2.022 3.154 15.434 1.00 91.62 253 SER A N 1
ATOM 1873 C CA . SER A 1 253 ? -0.570 3.289 15.329 1.00 91.62 253 SER A CA 1
ATOM 1874 C C . SER A 1 253 ? 0.045 3.591 16.687 1.00 91.62 253 SER A C 1
ATOM 1876 O O . SER A 1 253 ? -0.431 4.465 17.404 1.00 91.62 253 SER A O 1
ATOM 1878 N N . ILE A 1 254 ? 1.141 2.922 17.023 1.00 87.75 254 ILE A N 1
ATOM 1879 C CA . ILE A 1 254 ? 1.969 3.191 18.197 1.00 87.75 254 ILE A CA 1
ATOM 1880 C C . ILE A 1 254 ? 3.310 3.721 17.697 1.00 87.75 254 ILE A C 1
ATOM 1882 O O . ILE A 1 254 ? 4.156 2.967 17.218 1.00 87.75 254 ILE A O 1
ATOM 1886 N N . GLY A 1 255 ? 3.488 5.037 17.800 1.00 81.38 255 GLY A N 1
ATOM 1887 C CA . GLY A 1 255 ? 4.704 5.719 17.369 1.00 81.38 255 GLY A CA 1
ATOM 1888 C C . GLY A 1 255 ? 5.844 5.521 18.366 1.00 81.38 255 GLY A C 1
ATOM 1889 O O . GLY A 1 255 ? 5.748 5.992 19.501 1.00 81.38 255 GLY A O 1
ATOM 1890 N N . VAL A 1 256 ? 6.945 4.892 17.951 1.00 74.62 256 VAL A N 1
ATOM 1891 C CA . VAL A 1 256 ? 8.144 4.692 18.793 1.00 74.62 256 VAL A CA 1
ATOM 1892 C C . VAL A 1 256 ? 9.145 5.829 18.549 1.00 74.62 256 VAL A C 1
ATOM 1894 O O . VAL A 1 256 ? 10.164 5.665 17.891 1.00 74.62 256 VAL A O 1
ATOM 1897 N N . GLY A 1 257 ? 8.821 7.032 19.032 1.00 57.25 257 GLY A N 1
ATOM 1898 C CA . GLY A 1 257 ? 9.496 8.270 18.607 1.00 57.25 257 GLY A CA 1
ATOM 1899 C C . GLY A 1 257 ? 10.765 8.689 19.366 1.00 57.25 257 GLY A C 1
ATOM 1900 O O . GLY A 1 257 ? 11.554 9.453 18.820 1.00 57.25 257 GLY A O 1
ATOM 1901 N N . ASP A 1 258 ? 10.999 8.211 20.595 1.00 54.16 258 ASP A N 1
ATOM 1902 C CA . ASP A 1 258 ? 12.033 8.782 21.488 1.00 54.16 258 ASP A CA 1
ATOM 1903 C C . ASP A 1 258 ? 13.071 7.757 21.984 1.00 54.16 258 ASP A C 1
ATOM 1905 O O . ASP A 1 258 ? 13.515 7.773 23.138 1.00 54.16 258 ASP A O 1
ATOM 1909 N N . ALA A 1 259 ? 13.542 6.876 21.101 1.00 44.34 259 ALA A N 1
ATOM 1910 C CA . ALA A 1 259 ? 14.568 5.883 21.439 1.00 44.34 259 ALA A CA 1
ATOM 1911 C C . ALA A 1 259 ? 15.953 6.479 21.832 1.00 44.34 259 ALA A C 1
ATOM 1913 O O . ALA A 1 259 ? 16.861 5.741 22.216 1.00 44.34 259 ALA A O 1
ATOM 1914 N N . LEU A 1 260 ? 16.128 7.811 21.811 1.00 41.16 260 LEU A N 1
ATOM 1915 C CA . LEU A 1 260 ? 17.377 8.511 22.169 1.00 41.16 260 LEU A CA 1
ATOM 1916 C C . LEU A 1 260 ? 17.293 9.418 23.418 1.00 41.16 260 LEU A C 1
ATOM 1918 O O . LEU A 1 260 ? 18.331 9.841 23.940 1.00 41.16 260 LEU A O 1
ATOM 1922 N N . GLU A 1 261 ? 16.104 9.685 23.969 1.00 42.38 261 GLU A N 1
ATOM 1923 C CA . GLU A 1 261 ? 15.935 10.532 25.168 1.00 42.38 261 GLU A CA 1
ATOM 1924 C C . GLU A 1 261 ? 16.690 9.987 26.420 1.00 42.38 261 GLU A C 1
ATOM 1926 O O . GLU A 1 261 ? 17.268 10.788 27.171 1.00 42.38 261 GLU A O 1
ATOM 1931 N N . PRO A 1 262 ? 16.809 8.655 26.654 1.00 42.31 262 PRO A N 1
ATOM 1932 C CA . PRO A 1 262 ? 17.582 8.113 27.780 1.00 42.31 262 PRO A CA 1
ATOM 1933 C C . PRO A 1 262 ? 19.093 8.365 27.667 1.00 42.31 262 PRO A C 1
ATOM 1935 O O . PRO A 1 262 ? 19.764 8.605 28.676 1.00 42.31 262 PRO A O 1
ATOM 1938 N N . VAL A 1 263 ? 19.632 8.362 26.444 1.00 40.72 263 VAL A N 1
ATOM 1939 C CA . VAL A 1 263 ? 21.046 8.660 26.168 1.00 40.72 263 VAL A CA 1
ATOM 1940 C C . VAL A 1 263 ? 21.320 10.140 26.452 1.00 40.72 263 VAL A C 1
ATOM 1942 O O . VAL A 1 263 ? 22.260 10.466 27.179 1.00 40.72 263 VAL A O 1
ATOM 1945 N N . ALA A 1 264 ? 20.425 11.034 26.020 1.00 40.12 264 ALA A N 1
ATOM 1946 C CA . ALA A 1 264 ? 20.505 12.469 26.297 1.00 40.12 264 ALA A CA 1
ATOM 1947 C C . ALA A 1 264 ? 20.411 12.823 27.799 1.00 40.12 264 ALA A C 1
ATOM 1949 O O . ALA A 1 264 ? 20.988 13.823 28.237 1.00 40.12 264 ALA A O 1
ATOM 1950 N N . ARG A 1 265 ? 19.718 12.020 28.625 1.00 41.38 265 ARG A N 1
ATOM 1951 C CA . ARG A 1 265 ? 19.698 12.188 30.097 1.00 41.38 265 ARG A CA 1
ATOM 1952 C C . ARG A 1 265 ? 21.012 11.778 30.765 1.00 41.38 265 ARG A C 1
ATOM 1954 O O . ARG A 1 265 ? 21.404 12.398 31.753 1.00 41.38 265 ARG A O 1
ATOM 1961 N N . ARG A 1 266 ? 21.711 10.770 30.230 1.00 39.00 266 ARG A N 1
ATOM 1962 C CA . ARG A 1 266 ? 23.005 10.301 30.761 1.00 39.00 266 ARG A CA 1
ATOM 1963 C C . ARG A 1 266 ? 24.097 11.362 30.609 1.00 39.00 266 ARG A C 1
ATOM 1965 O O . ARG A 1 266 ? 24.895 11.555 31.523 1.00 39.00 266 ARG A O 1
ATOM 1972 N N . PHE A 1 267 ? 24.068 12.107 29.507 1.00 38.28 267 PHE A N 1
ATOM 1973 C CA . PHE A 1 267 ? 24.987 13.221 29.279 1.00 38.28 267 PHE A CA 1
ATOM 1974 C C . PHE A 1 267 ? 24.647 14.445 30.148 1.00 38.28 267 PHE A C 1
ATOM 1976 O O . PHE A 1 267 ? 25.542 14.985 30.787 1.00 38.28 267 PHE A O 1
ATOM 1983 N N . ARG A 1 268 ? 23.357 14.776 30.328 1.00 37.44 268 ARG A N 1
ATOM 1984 C CA . ARG A 1 268 ? 22.888 15.894 31.185 1.00 37.44 268 ARG A CA 1
ATOM 1985 C C . ARG A 1 268 ? 23.266 15.773 32.667 1.00 37.44 268 ARG A C 1
ATOM 1987 O O . ARG A 1 268 ? 23.488 16.775 33.339 1.00 37.44 268 ARG A O 1
ATOM 1994 N N . ASN A 1 269 ? 23.315 14.555 33.208 1.00 37.22 269 ASN A N 1
ATOM 1995 C CA . ASN A 1 269 ? 23.614 14.339 34.632 1.00 37.22 269 ASN A CA 1
ATOM 1996 C C . ASN A 1 269 ? 25.117 14.224 34.935 1.00 37.22 269 ASN A C 1
ATOM 1998 O O . ASN A 1 269 ? 25.510 14.257 36.102 1.00 37.22 269 ASN A O 1
ATOM 2002 N N . THR A 1 270 ? 25.959 14.145 33.901 1.00 34.91 270 THR A N 1
ATOM 2003 C CA . THR A 1 270 ? 27.427 14.103 34.030 1.00 34.91 270 THR A CA 1
ATOM 2004 C C . THR A 1 270 ? 28.040 15.521 34.052 1.00 34.91 270 THR A C 1
ATOM 2006 O O . THR A 1 270 ? 29.245 15.693 34.233 1.00 34.91 270 THR A O 1
ATOM 2009 N N . ASP A 1 271 ? 27.202 16.563 33.968 1.00 38.91 271 ASP A N 1
ATOM 2010 C CA . ASP A 1 271 ? 27.607 17.960 33.758 1.00 38.91 271 ASP A CA 1
ATOM 2011 C C . ASP A 1 271 ? 28.049 18.746 35.003 1.00 38.91 271 ASP A C 1
ATOM 2013 O O . ASP A 1 271 ? 28.554 19.855 34.866 1.00 38.91 271 ASP A O 1
ATOM 2017 N N . LYS A 1 272 ? 27.954 18.232 36.236 1.00 40.31 272 LYS A N 1
ATOM 2018 C CA . LYS A 1 272 ? 28.406 19.034 37.400 1.00 40.31 272 LYS A CA 1
ATOM 2019 C C . LYS A 1 272 ? 29.918 19.033 37.635 1.00 40.31 272 LYS A C 1
ATOM 2021 O O . LYS A 1 272 ? 30.400 19.869 38.392 1.00 40.31 272 LYS A O 1
ATOM 2026 N N . ARG A 1 273 ? 30.673 18.115 37.022 1.00 36.50 273 ARG A N 1
ATOM 2027 C CA . ARG A 1 273 ? 32.134 18.003 37.225 1.00 36.50 273 ARG A CA 1
ATOM 2028 C C . ARG A 1 273 ? 32.978 18.334 35.996 1.00 36.50 273 ARG A C 1
ATOM 2030 O O . ARG A 1 273 ? 34.157 18.611 36.164 1.00 36.50 273 ARG A O 1
ATOM 2037 N N . ILE A 1 274 ? 32.390 18.335 34.799 1.00 36.72 274 ILE A N 1
ATOM 2038 C CA . ILE A 1 274 ? 33.104 18.590 33.534 1.00 36.72 274 ILE A CA 1
ATOM 2039 C C . ILE A 1 274 ? 32.844 20.018 33.010 1.00 36.72 274 ILE A C 1
ATOM 2041 O O . ILE A 1 274 ? 33.642 20.549 32.242 1.00 36.72 274 ILE A O 1
ATOM 2045 N N . ALA A 1 275 ? 31.809 20.705 33.516 1.00 35.38 275 ALA A N 1
ATOM 2046 C CA . ALA A 1 275 ? 31.423 22.061 33.105 1.00 35.38 275 ALA A CA 1
ATOM 2047 C C . ALA A 1 275 ? 32.466 23.172 33.361 1.00 35.38 275 ALA A C 1
ATOM 2049 O O . ALA A 1 275 ? 32.243 24.302 32.940 1.00 35.38 275 ALA A O 1
ATOM 2050 N N . SER A 1 276 ? 33.594 22.889 34.025 1.00 35.94 276 SER A N 1
ATOM 2051 C CA . SER A 1 276 ? 34.697 23.848 34.199 1.00 35.94 276 SER A CA 1
ATOM 2052 C C . SER A 1 276 ? 35.871 23.636 33.235 1.00 35.94 276 SER A C 1
ATOM 2054 O O . SER A 1 276 ? 36.896 24.291 33.400 1.00 35.94 276 SER A O 1
ATOM 2056 N N . MET A 1 277 ? 35.774 22.703 32.278 1.00 33.53 277 MET A N 1
ATOM 2057 C CA . MET A 1 277 ? 36.903 22.314 31.415 1.00 33.53 277 MET A CA 1
ATOM 2058 C C . MET A 1 277 ? 36.608 22.290 29.908 1.00 33.53 277 MET A C 1
ATOM 2060 O O . MET A 1 277 ? 37.485 21.892 29.146 1.00 33.53 277 MET A O 1
ATOM 2064 N N . MET A 1 278 ? 35.430 22.720 29.446 1.00 30.67 278 MET A N 1
ATOM 2065 C CA . MET A 1 278 ? 35.099 22.688 28.015 1.00 30.67 278 MET A CA 1
ATOM 2066 C C . MET A 1 278 ? 34.516 24.010 27.507 1.00 30.67 278 MET A C 1
ATOM 2068 O O . MET A 1 278 ? 33.694 24.640 28.167 1.00 30.67 278 MET A O 1
ATOM 2072 N N . ASP A 1 279 ? 35.021 24.389 26.335 1.00 30.08 279 ASP A N 1
ATOM 2073 C CA . ASP A 1 279 ? 34.771 25.599 25.552 1.00 30.08 279 ASP A CA 1
ATOM 2074 C C . ASP A 1 279 ? 33.301 25.747 25.105 1.00 30.08 279 ASP A C 1
ATOM 2076 O O . ASP A 1 279 ? 32.578 24.766 24.921 1.00 30.08 279 ASP A O 1
ATOM 2080 N N . ASP A 1 280 ? 32.871 26.995 24.913 1.00 35.19 280 ASP A N 1
ATOM 2081 C CA . ASP A 1 280 ? 31.478 27.466 24.787 1.00 35.19 280 ASP A CA 1
ATOM 2082 C C . ASP A 1 280 ? 30.779 27.066 23.462 1.00 35.19 280 ASP A C 1
ATOM 2084 O O . ASP A 1 280 ? 29.677 27.520 23.157 1.00 35.19 280 ASP A O 1
ATOM 2088 N N . SER A 1 281 ? 31.376 26.175 22.665 1.00 32.34 281 SER A N 1
ATOM 2089 C CA . SER A 1 281 ? 30.881 25.762 21.340 1.00 32.34 281 SER A CA 1
ATOM 2090 C C . SER A 1 281 ? 29.910 24.568 21.347 1.00 32.34 281 SER A C 1
ATOM 2092 O O . SER A 1 281 ? 29.361 24.218 20.303 1.00 32.34 281 SER A O 1
ATOM 2094 N N . PHE A 1 282 ? 29.633 23.963 22.508 1.00 32.59 282 PHE A N 1
ATOM 2095 C CA . PHE A 1 282 ? 28.734 22.800 22.640 1.00 32.59 282 PHE A CA 1
ATOM 2096 C C . PHE A 1 282 ? 27.433 23.071 23.412 1.00 32.59 282 PHE A C 1
ATOM 2098 O O . PHE A 1 282 ? 26.648 22.156 23.670 1.00 32.59 282 PHE A O 1
ATOM 2105 N N . ARG A 1 283 ? 27.155 24.331 23.764 1.00 33.88 283 ARG A N 1
ATOM 2106 C CA . ARG A 1 283 ? 25.866 24.728 24.341 1.00 33.88 283 ARG A CA 1
ATOM 2107 C C . ARG A 1 283 ? 24.894 25.085 23.215 1.00 33.88 283 ARG A C 1
ATOM 2109 O O . ARG A 1 283 ? 24.953 26.174 22.663 1.00 33.88 283 ARG A O 1
ATOM 2116 N N . SER A 1 284 ? 23.967 24.164 22.940 1.00 43.44 284 SER A N 1
ATOM 2117 C CA . SER A 1 284 ? 22.855 24.229 21.967 1.00 43.44 284 SER A CA 1
ATOM 2118 C C . SER A 1 284 ? 23.205 23.816 20.528 1.00 43.44 284 SER A C 1
ATOM 2120 O O . SER A 1 284 ? 23.792 24.563 19.757 1.00 43.44 284 SER A O 1
ATOM 2122 N N . THR A 1 285 ? 22.806 22.604 20.127 1.00 37.22 285 THR A N 1
ATOM 2123 C CA . THR A 1 285 ? 23.071 22.095 18.771 1.00 37.22 285 THR A CA 1
ATOM 2124 C C . THR A 1 285 ? 21.774 21.735 18.046 1.00 37.22 285 THR A C 1
ATOM 2126 O O . THR A 1 285 ? 20.953 20.961 18.543 1.00 37.22 285 THR A O 1
ATOM 2129 N N . ARG A 1 286 ? 21.642 22.267 16.821 1.00 32.44 286 ARG A N 1
ATOM 2130 C CA . ARG A 1 286 ? 20.617 22.010 15.783 1.00 32.44 286 ARG A CA 1
ATOM 2131 C C . ARG A 1 286 ? 20.223 20.532 15.599 1.00 32.44 286 ARG A C 1
ATOM 2133 O O . ARG A 1 286 ? 19.115 20.263 15.152 1.00 32.44 286 ARG A O 1
ATOM 2140 N N . LEU A 1 287 ? 21.086 19.594 15.988 1.00 31.19 287 LEU A N 1
ATOM 2141 C CA . LEU A 1 287 ? 20.887 18.143 15.910 1.00 31.19 287 LEU A CA 1
ATOM 2142 C C . LEU A 1 287 ? 19.667 17.642 16.716 1.00 31.19 287 LEU A C 1
ATOM 2144 O O . LEU A 1 287 ? 18.914 16.801 16.238 1.00 31.19 287 LEU A O 1
ATOM 2148 N N . VAL A 1 288 ? 19.423 18.198 17.912 1.00 34.41 288 VAL A N 1
ATOM 2149 C CA . VAL A 1 288 ? 18.284 17.804 18.774 1.00 34.41 288 VAL A CA 1
ATOM 2150 C C . VAL A 1 288 ? 16.951 18.329 18.228 1.00 34.41 288 VAL A C 1
ATOM 2152 O O . VAL A 1 288 ? 15.921 17.670 18.346 1.00 34.41 288 VAL A O 1
ATOM 2155 N N . TRP A 1 289 ? 16.958 19.513 17.612 1.00 35.06 289 TRP A N 1
ATOM 2156 C CA . TRP A 1 289 ? 15.769 20.077 16.966 1.00 35.06 289 TRP A CA 1
ATOM 2157 C C . TRP A 1 289 ? 15.421 19.320 15.675 1.00 35.06 289 TRP A C 1
ATOM 2159 O O . TRP A 1 289 ? 14.250 19.096 15.388 1.00 35.06 289 TRP A O 1
ATOM 2169 N N . TRP A 1 290 ? 16.445 18.863 14.951 1.00 33.00 290 TRP A N 1
ATOM 2170 C CA . TRP A 1 290 ? 16.344 18.098 13.709 1.00 33.00 290 TRP A CA 1
ATOM 2171 C C . TRP A 1 290 ? 15.805 16.669 13.912 1.00 33.00 290 TRP A C 1
ATOM 2173 O O . TRP A 1 290 ? 14.853 16.298 13.230 1.00 33.00 290 TRP A O 1
ATOM 2183 N N . LEU A 1 291 ? 16.281 15.917 14.918 1.00 37.28 291 LEU A N 1
ATOM 2184 C CA . LEU A 1 291 ? 15.713 14.597 15.266 1.00 37.28 291 LEU A CA 1
ATOM 2185 C C . LEU A 1 291 ? 14.222 14.689 15.649 1.00 37.28 291 LEU A C 1
ATOM 2187 O O . LEU A 1 291 ? 13.425 13.836 15.272 1.00 37.28 291 LEU A O 1
ATOM 2191 N N . ARG A 1 292 ? 13.825 15.773 16.334 1.00 43.84 292 ARG A N 1
ATOM 2192 C CA . ARG A 1 292 ? 12.424 16.051 16.706 1.00 43.84 292 ARG A CA 1
ATOM 2193 C C . ARG A 1 292 ? 11.549 16.541 15.554 1.00 43.84 292 ARG A C 1
ATOM 2195 O O . ARG A 1 292 ? 10.329 16.533 15.682 1.00 43.84 292 ARG A O 1
ATOM 2202 N N . ALA A 1 293 ? 12.126 17.093 14.491 1.00 43.34 293 ALA A N 1
ATOM 2203 C CA . ALA A 1 293 ? 11.374 17.497 13.304 1.00 43.34 293 ALA A CA 1
ATOM 2204 C C . ALA A 1 293 ? 11.110 16.286 12.397 1.00 43.34 293 ALA A C 1
ATOM 2206 O O . ALA A 1 293 ? 9.996 16.139 11.902 1.00 43.34 293 ALA A O 1
ATOM 2207 N N . TYR A 1 294 ? 12.099 15.394 12.269 1.00 44.72 294 TYR A N 1
ATOM 2208 C CA . TYR A 1 294 ? 12.004 14.142 11.517 1.00 44.72 294 TYR A CA 1
ATOM 2209 C C . TYR A 1 294 ? 10.916 13.208 12.065 1.00 44.72 294 TYR A C 1
ATOM 2211 O O . TYR A 1 294 ? 10.018 12.816 11.324 1.00 44.72 294 TYR A O 1
ATOM 2219 N N . SER A 1 295 ? 10.904 12.951 13.379 1.00 58.78 295 SER A N 1
ATOM 2220 C CA . SER A 1 295 ? 9.860 12.120 13.998 1.00 58.78 295 SER A CA 1
ATOM 2221 C C . SER A 1 295 ? 8.456 12.714 13.849 1.00 58.78 295 SER A C 1
ATOM 2223 O O . SER A 1 295 ? 7.488 11.974 13.711 1.00 58.78 295 SER A O 1
ATOM 2225 N N . ARG A 1 296 ? 8.323 14.048 13.813 1.00 65.00 296 ARG A N 1
ATOM 2226 C CA . ARG A 1 296 ? 7.022 14.710 13.645 1.00 65.00 296 ARG A CA 1
ATOM 2227 C C . ARG A 1 296 ? 6.409 14.483 12.268 1.00 65.00 296 ARG A C 1
ATOM 2229 O O . ARG A 1 296 ? 5.195 14.357 12.194 1.00 65.00 296 ARG A O 1
ATOM 2236 N N . GLU A 1 297 ? 7.202 14.442 11.200 1.00 67.12 297 GLU A N 1
ATOM 2237 C CA . GLU A 1 297 ? 6.668 14.235 9.847 1.00 67.12 297 GLU A CA 1
ATOM 2238 C C . GLU A 1 297 ? 6.221 12.784 9.628 1.00 67.12 297 GLU A C 1
ATOM 2240 O O . GLU A 1 297 ? 5.110 12.547 9.158 1.00 67.12 297 GLU A O 1
ATOM 2245 N N . LEU A 1 298 ? 7.024 11.813 10.073 1.00 71.31 298 LEU A N 1
ATOM 2246 C CA . LEU A 1 298 ? 6.658 10.391 10.034 1.00 71.31 298 LEU A CA 1
ATOM 2247 C C . LEU A 1 298 ? 5.407 10.110 10.880 1.00 71.31 298 LEU A C 1
ATOM 2249 O O . LEU A 1 298 ? 4.463 9.450 10.440 1.00 71.31 298 LEU A O 1
ATOM 2253 N N . GLN A 1 299 ? 5.325 10.727 12.063 1.00 75.31 299 GLN A N 1
ATOM 2254 C CA . GLN A 1 299 ? 4.133 10.655 12.904 1.00 75.31 299 GLN A CA 1
ATOM 2255 C C . GLN A 1 299 ? 2.902 11.300 12.259 1.00 75.31 299 GLN A C 1
ATOM 2257 O O . GLN A 1 299 ? 1.799 10.842 12.537 1.00 75.31 299 GLN A O 1
ATOM 2262 N N . LYS A 1 300 ? 3.025 12.322 11.397 1.00 80.56 300 LYS A N 1
ATOM 2263 C CA . LYS A 1 300 ? 1.860 12.859 10.666 1.00 80.56 300 LYS A CA 1
ATOM 2264 C C . LYS A 1 300 ? 1.281 11.832 9.700 1.00 80.56 300 LYS A C 1
ATOM 2266 O O . LYS A 1 300 ? 0.063 11.713 9.640 1.00 80.56 300 LYS A O 1
ATOM 2271 N N . ARG A 1 301 ? 2.125 11.077 8.987 1.00 85.88 301 ARG A N 1
ATOM 2272 C CA . ARG A 1 301 ? 1.676 10.021 8.063 1.00 85.88 301 ARG A CA 1
ATOM 2273 C C . ARG A 1 301 ? 0.923 8.914 8.798 1.00 85.88 301 ARG A C 1
ATOM 2275 O O . ARG A 1 301 ? -0.189 8.572 8.398 1.00 85.88 301 ARG A O 1
ATOM 2282 N N . LEU A 1 302 ? 1.491 8.414 9.900 1.00 86.25 302 LEU A N 1
ATOM 2283 C CA . LEU A 1 302 ? 0.836 7.416 10.756 1.00 86.25 302 LEU A CA 1
ATOM 2284 C C . LEU A 1 302 ? -0.450 7.950 11.394 1.00 86.25 302 LEU 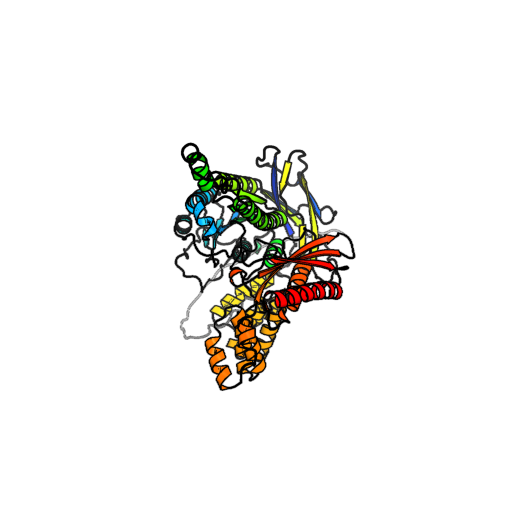A C 1
ATOM 2286 O O . LEU A 1 302 ? -1.459 7.249 11.429 1.00 86.25 302 LEU A O 1
ATOM 2290 N N . ARG A 1 303 ? -0.429 9.196 11.885 1.00 87.38 303 ARG A N 1
ATOM 2291 C CA . ARG A 1 303 ? -1.603 9.864 12.458 1.00 87.38 303 ARG A CA 1
ATOM 2292 C C . ARG A 1 303 ? -2.734 9.933 11.452 1.00 87.38 303 ARG A C 1
ATOM 2294 O O . ARG A 1 303 ? -3.809 9.427 11.741 1.00 87.38 303 ARG A O 1
ATOM 2301 N N . PHE A 1 304 ? -2.457 10.501 10.282 1.00 87.44 304 PHE A N 1
ATOM 2302 C CA . PHE A 1 304 ? -3.447 10.661 9.232 1.00 87.44 304 PHE A CA 1
ATOM 2303 C C . PHE A 1 304 ? -4.045 9.309 8.840 1.00 87.44 304 PHE A C 1
ATOM 2305 O O . PHE A 1 304 ? -5.259 9.159 8.874 1.00 87.44 304 PHE A O 1
ATOM 2312 N N . LEU A 1 305 ? -3.200 8.303 8.580 1.00 88.69 305 LEU A N 1
ATOM 2313 C CA . LEU A 1 305 ? -3.633 6.943 8.244 1.00 88.69 305 LEU A CA 1
ATOM 2314 C C . LEU A 1 305 ? -4.536 6.323 9.328 1.00 88.69 305 LEU A C 1
ATOM 2316 O O . LEU A 1 305 ? -5.535 5.670 9.024 1.00 88.69 305 LEU A O 1
ATOM 2320 N N . SER A 1 306 ? -4.193 6.535 10.599 1.00 90.44 306 SER A N 1
ATOM 2321 C CA . SER A 1 306 ? -4.980 6.022 11.723 1.00 90.44 306 SER A CA 1
ATOM 2322 C C . SER A 1 306 ? -6.335 6.726 11.819 1.00 90.44 306 SER A C 1
ATOM 2324 O O . SER A 1 306 ? -7.368 6.073 11.917 1.00 90.44 306 SER A O 1
ATOM 2326 N N . GLU A 1 307 ? -6.350 8.056 11.724 1.00 87.00 307 GLU A N 1
ATOM 2327 C CA . GLU A 1 307 ? -7.561 8.872 11.868 1.00 87.00 307 GLU A CA 1
ATOM 2328 C C . GLU A 1 307 ? -8.566 8.617 10.730 1.00 87.00 307 GLU A C 1
ATOM 2330 O O . GLU A 1 307 ? -9.756 8.437 10.993 1.00 87.00 307 GLU A O 1
ATOM 2335 N N . ILE A 1 308 ? -8.115 8.485 9.473 1.00 84.69 308 ILE A N 1
ATOM 2336 C CA . ILE A 1 308 ? -9.024 8.221 8.336 1.00 84.69 308 ILE A CA 1
ATOM 2337 C C . ILE A 1 308 ? -9.709 6.849 8.400 1.00 84.69 308 ILE A C 1
ATOM 2339 O O . ILE A 1 308 ? -10.749 6.652 7.771 1.00 84.69 308 ILE A O 1
ATOM 2343 N N . THR A 1 309 ? -9.139 5.898 9.143 1.00 87.75 309 THR A N 1
ATOM 2344 C CA . THR A 1 309 ? -9.712 4.555 9.324 1.00 87.75 309 THR A CA 1
ATOM 2345 C C . THR A 1 309 ? -10.566 4.444 10.589 1.00 87.75 309 THR A C 1
ATOM 2347 O O . THR A 1 309 ? -11.132 3.385 10.851 1.00 87.75 309 THR A O 1
ATOM 2350 N N . GLY A 1 310 ? -10.700 5.529 11.364 1.00 85.56 310 GLY A N 1
ATOM 2351 C CA . GLY A 1 310 ? -11.389 5.535 12.658 1.00 85.56 310 GLY A CA 1
ATOM 2352 C C . GLY A 1 310 ? -10.550 4.984 13.815 1.00 85.56 310 GLY A C 1
ATOM 2353 O O . GLY A 1 310 ? -11.077 4.758 14.900 1.00 85.56 310 GLY A O 1
ATOM 2354 N N . GLY A 1 311 ? -9.258 4.747 13.589 1.00 89.88 311 GLY A N 1
ATOM 2355 C CA . GLY A 1 311 ? -8.294 4.444 14.638 1.00 89.88 311 GLY A CA 1
ATOM 2356 C C . GLY A 1 311 ? -7.601 5.703 15.163 1.00 89.88 311 GLY A C 1
ATOM 2357 O O . GLY A 1 311 ? -8.092 6.825 15.032 1.00 89.88 311 GLY A O 1
ATOM 2358 N N . ARG A 1 312 ? -6.437 5.521 15.795 1.00 88.88 312 ARG A N 1
ATOM 2359 C CA . ARG A 1 312 ? -5.692 6.612 16.441 1.00 88.88 312 ARG A CA 1
ATOM 2360 C C . ARG A 1 312 ? -4.189 6.350 16.464 1.00 88.88 312 ARG A C 1
ATOM 2362 O O . ARG A 1 312 ? -3.757 5.210 16.621 1.00 88.88 312 ARG A O 1
ATOM 2369 N N . LEU A 1 313 ? -3.395 7.419 16.363 1.00 87.06 313 LEU A N 1
ATOM 2370 C CA . LEU A 1 313 ? -1.976 7.387 16.724 1.00 87.06 313 LEU A CA 1
ATOM 2371 C C . LEU A 1 313 ? -1.805 7.640 18.225 1.00 87.06 313 LEU A C 1
ATOM 2373 O O . LEU A 1 313 ? -2.153 8.715 18.720 1.00 87.06 313 LEU A O 1
ATOM 2377 N N . VAL A 1 314 ? -1.170 6.692 18.904 1.00 83.38 314 VAL A N 1
ATOM 2378 C CA . VAL A 1 314 ? -0.709 6.801 20.287 1.00 83.38 314 VAL A CA 1
ATOM 2379 C C . VAL A 1 314 ? 0.819 6.904 20.301 1.00 83.38 314 VAL A C 1
ATOM 2381 O O . VAL A 1 314 ? 1.510 6.248 19.521 1.00 83.38 314 VAL A O 1
ATOM 2384 N N . LEU A 1 315 ? 1.378 7.773 21.144 1.00 75.50 315 LEU A N 1
ATOM 2385 C CA . LEU A 1 315 ? 2.819 8.049 21.166 1.00 75.50 315 LEU A CA 1
ATOM 2386 C C . LEU A 1 315 ? 3.504 7.326 22.332 1.00 75.50 315 LEU A C 1
ATOM 2388 O O . LEU A 1 315 ? 3.267 7.644 23.495 1.00 75.50 315 LEU A O 1
ATOM 2392 N N . GLY A 1 316 ? 4.408 6.398 22.016 1.00 65.56 316 GLY A N 1
ATOM 2393 C CA . GLY A 1 316 ? 5.260 5.716 22.986 1.00 65.56 316 GLY A CA 1
ATOM 2394 C C . GLY A 1 316 ? 6.623 6.401 23.116 1.00 65.56 316 GLY A C 1
ATOM 2395 O O . GLY A 1 316 ? 7.563 6.083 22.388 1.00 65.56 316 GLY A O 1
ATOM 2396 N N . ASN A 1 317 ? 6.784 7.300 24.087 1.00 63.06 317 ASN A N 1
ATOM 2397 C CA . ASN A 1 317 ? 8.060 7.979 24.373 1.00 63.06 317 ASN A CA 1
ATOM 2398 C C . ASN A 1 317 ? 8.988 7.182 25.325 1.00 63.06 317 ASN A C 1
ATOM 2400 O O . ASN A 1 317 ? 9.464 7.691 26.346 1.00 63.06 317 ASN A O 1
ATOM 2404 N N . GLY A 1 318 ? 9.247 5.909 24.991 1.00 57.28 318 GLY A N 1
ATOM 2405 C CA . GLY A 1 318 ? 10.122 4.996 25.741 1.00 57.28 318 GLY A CA 1
ATOM 2406 C C . GLY A 1 318 ? 9.430 3.794 26.420 1.00 57.28 318 GLY A C 1
ATOM 2407 O O . GLY A 1 318 ? 8.230 3.579 26.262 1.00 57.28 318 GLY A O 1
ATOM 2408 N N . PRO A 1 319 ? 10.176 2.981 27.199 1.00 55.12 319 PRO A N 1
ATOM 2409 C CA . PRO A 1 319 ? 9.713 1.672 27.680 1.00 55.12 319 PRO A CA 1
ATOM 2410 C C . PRO A 1 319 ? 8.525 1.650 28.643 1.00 55.12 319 PRO A C 1
ATOM 2412 O O . PRO A 1 319 ? 7.907 0.610 28.800 1.00 55.12 319 PRO A O 1
ATOM 2415 N N . ALA A 1 320 ? 8.263 2.723 29.387 1.00 57.31 320 ALA A N 1
ATOM 2416 C CA . ALA A 1 320 ? 7.080 2.779 30.253 1.00 57.31 320 ALA A CA 1
ATOM 2417 C C . ALA A 1 320 ? 5.840 3.178 29.442 1.00 57.31 320 ALA A C 1
ATOM 2419 O O . ALA A 1 320 ? 4.772 2.620 29.625 1.00 57.31 320 ALA A O 1
ATOM 2420 N N . THR A 1 321 ? 6.032 4.068 28.471 1.00 69.06 321 THR A N 1
ATOM 2421 C CA . THR A 1 321 ? 4.967 4.669 27.667 1.00 69.06 321 THR A CA 1
ATOM 2422 C C . THR A 1 321 ? 4.523 3.814 26.483 1.00 69.06 321 THR A C 1
ATOM 2424 O O . THR A 1 321 ? 3.427 4.017 25.987 1.00 69.06 321 THR A O 1
ATOM 2427 N N . VAL A 1 322 ? 5.341 2.864 26.002 1.00 77.94 322 VAL A N 1
ATOM 2428 C CA . VAL A 1 322 ? 4.878 1.881 24.997 1.00 77.94 322 VAL A CA 1
ATOM 2429 C C . VAL A 1 322 ? 3.801 0.983 25.604 1.00 77.94 322 VAL A C 1
ATOM 2431 O O . VAL A 1 322 ? 2.796 0.711 24.955 1.00 77.94 322 VAL A O 1
ATOM 2434 N N . ARG A 1 323 ? 3.967 0.584 26.870 1.00 82.00 323 ARG A N 1
ATOM 2435 C CA . ARG A 1 323 ? 2.917 -0.097 27.627 1.00 82.00 323 ARG A CA 1
ATOM 2436 C C . ARG A 1 323 ? 1.663 0.766 27.756 1.00 82.00 323 ARG A C 1
ATOM 2438 O O . ARG A 1 323 ? 0.596 0.281 27.412 1.00 82.00 323 ARG A O 1
ATOM 2445 N N . ASP A 1 324 ? 1.802 2.022 28.182 1.00 82.44 324 ASP A N 1
ATOM 2446 C CA . ASP A 1 324 ? 0.656 2.936 28.303 1.00 82.44 324 ASP A CA 1
ATOM 2447 C C . ASP A 1 324 ? -0.073 3.099 26.955 1.00 82.44 324 ASP A C 1
ATOM 2449 O O . ASP A 1 324 ? -1.300 3.121 26.906 1.00 82.44 324 ASP A O 1
ATOM 2453 N N . ALA A 1 325 ? 0.679 3.130 25.848 1.00 85.38 325 ALA A N 1
ATOM 2454 C CA . ALA A 1 325 ? 0.117 3.202 24.508 1.00 85.38 325 ALA A CA 1
ATOM 2455 C C . ALA A 1 325 ? -0.671 1.942 24.125 1.00 85.38 325 ALA A C 1
ATOM 2457 O O . ALA A 1 325 ? -1.768 2.042 23.579 1.00 85.38 325 ALA A O 1
ATOM 2458 N N . PHE A 1 326 ? -0.143 0.754 24.431 1.00 88.19 326 PHE A N 1
ATOM 2459 C CA . PHE A 1 326 ? -0.892 -0.490 24.259 1.00 88.19 326 PHE A CA 1
ATOM 2460 C C . PHE A 1 326 ? -2.132 -0.537 25.152 1.00 88.19 326 PHE A C 1
ATOM 2462 O O . PHE A 1 326 ? -3.180 -0.971 24.684 1.00 88.19 326 PHE A O 1
ATOM 2469 N N . ASP A 1 327 ? -2.038 -0.076 26.400 1.00 87.31 327 ASP A N 1
ATOM 2470 C CA . ASP A 1 327 ? -3.172 -0.024 27.322 1.00 87.31 327 ASP A CA 1
ATOM 2471 C C . ASP A 1 327 ? -4.273 0.907 26.774 1.00 87.31 327 ASP A C 1
ATOM 2473 O O . ASP A 1 327 ? -5.445 0.532 26.787 1.00 87.31 327 ASP A O 1
ATOM 2477 N N . GLU A 1 328 ? -3.918 2.065 26.203 1.00 86.88 328 GLU A N 1
ATOM 2478 C CA . GLU A 1 328 ? -4.859 2.964 25.513 1.00 86.88 328 GLU A CA 1
ATOM 2479 C C . GLU A 1 328 ? -5.518 2.283 24.303 1.00 86.88 328 GLU A C 1
ATOM 2481 O O . GLU A 1 328 ? -6.743 2.301 24.171 1.00 86.88 328 GLU A O 1
ATOM 2486 N N . VAL A 1 329 ? -4.737 1.602 23.458 1.00 90.19 329 VAL A N 1
ATOM 2487 C CA . VAL A 1 329 ? -5.280 0.843 22.320 1.00 90.19 329 VAL A CA 1
ATOM 2488 C C . VAL A 1 329 ? -6.222 -0.264 22.800 1.00 90.19 329 VAL A C 1
ATOM 2490 O O . VAL A 1 329 ? -7.314 -0.413 22.259 1.00 90.19 329 VAL A O 1
ATOM 2493 N N . VAL A 1 330 ? -5.868 -1.016 23.847 1.00 89.06 330 VAL A N 1
ATOM 2494 C CA . VAL A 1 330 ? -6.736 -2.053 24.429 1.00 89.06 330 VAL A CA 1
ATOM 2495 C C . VAL A 1 330 ? -8.027 -1.450 24.977 1.00 89.06 330 VAL A C 1
ATOM 2497 O O . VAL A 1 330 ? -9.089 -2.039 24.770 1.00 89.06 330 VAL A O 1
ATOM 2500 N N . LYS A 1 331 ? -7.973 -0.284 25.637 1.00 87.00 331 LYS A N 1
ATOM 2501 C CA . LYS A 1 331 ? -9.174 0.436 26.091 1.00 87.00 331 LYS A CA 1
ATOM 2502 C C . LYS A 1 331 ? -10.098 0.753 24.917 1.00 87.00 331 LYS A C 1
ATOM 2504 O O . LYS A 1 331 ? -11.264 0.372 24.970 1.00 87.00 331 LYS A O 1
ATOM 2509 N N . MET A 1 332 ? -9.573 1.340 23.839 1.00 87.69 332 MET A N 1
ATOM 2510 C CA . MET A 1 332 ? -10.352 1.667 22.635 1.00 87.69 332 MET A CA 1
ATOM 2511 C C . MET A 1 332 ? -10.917 0.419 21.949 1.00 87.69 332 MET A C 1
ATOM 2513 O O . MET A 1 332 ? -12.086 0.369 21.571 1.00 87.69 332 MET A O 1
ATOM 2517 N N . LEU A 1 333 ? -10.110 -0.638 21.833 1.00 88.25 333 LEU A N 1
ATOM 2518 C CA . LEU A 1 333 ? -10.566 -1.911 21.288 1.00 88.25 333 LEU A CA 1
ATOM 2519 C C . LEU A 1 333 ? -11.680 -2.497 22.153 1.00 88.25 333 LEU A C 1
ATOM 2521 O O . LEU A 1 333 ? -12.642 -3.028 21.617 1.00 88.25 333 LEU A O 1
ATOM 2525 N N . ARG A 1 334 ? -11.620 -2.383 23.479 1.00 82.69 334 ARG A N 1
ATOM 2526 C CA . ARG A 1 334 ? -12.681 -2.860 24.381 1.00 82.69 334 ARG A CA 1
ATOM 2527 C C . ARG A 1 334 ? -13.894 -1.934 24.450 1.00 82.69 334 ARG A C 1
ATOM 2529 O O . ARG A 1 334 ? -14.958 -2.414 24.822 1.00 82.69 334 ARG A O 1
ATOM 2536 N N . SER A 1 335 ? -13.774 -0.668 24.070 1.00 83.38 335 SER A N 1
ATOM 2537 C CA . SER A 1 335 ? -14.893 0.279 23.996 1.00 83.38 335 SER A CA 1
ATOM 2538 C C . SER A 1 335 ? -15.511 0.394 22.600 1.00 83.38 335 SER A C 1
ATOM 2540 O O . SER A 1 335 ? -16.349 1.262 22.366 1.00 83.38 335 SER A O 1
ATOM 2542 N N . SER A 1 336 ? -15.105 -0.475 21.666 1.00 87.12 336 SER A N 1
ATOM 2543 C CA . SER A 1 336 ? -15.606 -0.451 20.292 1.00 87.12 336 SER A CA 1
ATOM 2544 C C . SER A 1 336 ? -16.978 -1.105 20.125 1.00 87.12 336 SER A C 1
ATOM 2546 O O . SER A 1 336 ? -17.231 -2.224 20.591 1.00 87.12 336 SER A O 1
ATOM 2548 N N . TYR A 1 337 ? -17.824 -0.418 19.365 1.00 89.50 337 TYR A N 1
ATOM 2549 C CA . TYR A 1 337 ? -19.116 -0.871 18.874 1.00 89.50 337 TYR A CA 1
ATOM 2550 C C . TYR A 1 337 ? -19.050 -1.046 17.357 1.00 89.50 337 TYR A C 1
ATOM 2552 O O . TYR A 1 337 ? -18.472 -0.223 16.647 1.00 89.50 337 TYR A O 1
ATOM 2560 N N . LEU A 1 338 ? -19.644 -2.125 16.852 1.00 88.81 338 LEU A N 1
ATOM 2561 C CA . LEU A 1 338 ? -19.912 -2.282 15.429 1.00 88.81 338 LEU A CA 1
ATOM 2562 C C . LEU A 1 338 ? -21.302 -1.750 15.150 1.00 88.81 338 LEU A C 1
ATOM 2564 O O . LEU A 1 338 ? -22.281 -2.312 15.642 1.00 88.81 338 LEU A O 1
ATOM 2568 N N . VAL A 1 339 ? -21.376 -0.701 14.343 1.00 89.06 339 VAL A N 1
ATOM 2569 C CA . VAL A 1 339 ? -22.643 -0.113 13.920 1.00 89.06 339 VAL A CA 1
ATOM 2570 C C . VAL A 1 339 ? -22.712 -0.196 12.409 1.00 89.06 339 VAL A C 1
ATOM 2572 O O . VAL A 1 339 ? -21.852 0.341 11.715 1.00 89.06 339 VAL A O 1
ATOM 2575 N N . GLY A 1 340 ? -23.700 -0.918 11.894 1.00 87.44 340 GLY A N 1
ATOM 2576 C CA . GLY A 1 340 ? -23.881 -1.092 10.463 1.00 87.44 340 GLY A CA 1
ATOM 2577 C C . GLY A 1 340 ? -25.251 -0.657 9.985 1.00 87.44 340 GLY A C 1
ATOM 2578 O O . GLY A 1 340 ? -26.240 -0.782 10.705 1.00 87.44 340 GLY A O 1
ATOM 2579 N N . TYR A 1 341 ? -25.306 -0.159 8.757 1.00 87.06 341 TYR A N 1
ATOM 2580 C CA . TYR A 1 341 ? -26.524 0.310 8.106 1.00 87.06 341 TYR A CA 1
ATOM 2581 C C . TYR A 1 341 ? -26.542 -0.115 6.639 1.00 87.06 341 TYR A C 1
ATOM 2583 O O . TYR A 1 341 ? -25.503 -0.387 6.031 1.00 87.06 341 TYR A O 1
ATOM 2591 N N . ASN A 1 342 ? -27.745 -0.214 6.079 1.00 83.00 342 ASN A N 1
ATOM 2592 C CA . ASN A 1 342 ? -27.911 -0.582 4.678 1.00 83.00 342 ASN A CA 1
ATOM 2593 C C . ASN A 1 342 ? -27.440 0.569 3.801 1.00 83.00 342 ASN A C 1
ATOM 2595 O O . ASN A 1 342 ? -27.889 1.701 3.981 1.00 83.00 342 ASN A O 1
ATOM 2599 N N . GLN A 1 343 ? -26.580 0.271 2.836 1.00 76.06 343 GLN A N 1
ATOM 2600 C CA . GLN A 1 343 ? -26.111 1.265 1.890 1.00 76.06 343 GLN A CA 1
ATOM 2601 C C . GLN A 1 343 ? -27.310 1.912 1.167 1.00 76.06 343 GLN A C 1
ATOM 2603 O O . GLN A 1 343 ? -28.136 1.193 0.587 1.00 76.06 343 GLN A O 1
ATOM 2608 N N . PRO A 1 344 ? -27.446 3.251 1.185 1.00 70.56 344 PRO A N 1
ATOM 2609 C CA . PRO A 1 344 ? -28.566 3.912 0.533 1.00 70.56 344 PRO A CA 1
ATOM 2610 C C . PRO A 1 344 ? -28.504 3.725 -0.988 1.00 70.56 344 PRO A C 1
ATOM 2612 O O . PRO A 1 344 ? -27.451 3.821 -1.625 1.00 70.56 344 PRO A O 1
ATOM 2615 N N . ALA A 1 345 ? -29.662 3.448 -1.590 1.00 60.06 345 ALA A N 1
ATOM 2616 C CA . ALA A 1 345 ? -29.777 3.251 -3.027 1.00 60.06 345 ALA A CA 1
ATOM 2617 C C . ALA A 1 345 ? -29.654 4.595 -3.765 1.00 60.06 345 ALA A C 1
ATOM 2619 O O . ALA A 1 345 ? -30.582 5.400 -3.754 1.00 60.06 345 ALA A O 1
ATOM 2620 N N . GLY A 1 346 ? -28.534 4.796 -4.462 1.00 56.41 346 GLY A N 1
ATOM 2621 C CA . GLY A 1 346 ? -28.369 5.868 -5.443 1.00 56.41 346 GLY A CA 1
ATOM 2622 C C . GLY A 1 346 ? -27.702 7.136 -4.910 1.00 56.41 346 GLY A C 1
ATOM 2623 O O . GLY A 1 346 ? -28.310 7.917 -4.191 1.00 56.41 346 GLY A O 1
ATOM 2624 N N . ASN A 1 347 ? -26.451 7.336 -5.329 1.00 46.88 347 ASN A N 1
ATOM 2625 C CA . ASN A 1 347 ? -25.877 8.585 -5.851 1.00 46.88 347 ASN A CA 1
ATOM 2626 C C . ASN A 1 347 ? -24.355 8.416 -5.898 1.00 46.88 347 ASN A C 1
ATOM 2628 O O . ASN A 1 347 ? -23.627 8.927 -5.053 1.00 46.88 347 ASN A O 1
ATOM 2632 N N . VAL A 1 348 ? -23.871 7.665 -6.889 1.00 51.81 348 VAL A N 1
ATOM 2633 C CA . VAL A 1 348 ? -22.455 7.732 -7.259 1.00 51.81 348 VAL A CA 1
ATOM 2634 C C . VAL A 1 348 ? -22.299 9.013 -8.072 1.00 51.81 348 VAL A C 1
ATOM 2636 O O . VAL A 1 348 ? -22.944 9.166 -9.112 1.00 51.81 348 VAL A O 1
ATOM 2639 N N . SER A 1 349 ? -21.518 9.976 -7.578 1.00 46.12 349 SER A N 1
ATOM 2640 C CA . SER A 1 349 ? -21.167 11.147 -8.387 1.00 46.12 349 SER A CA 1
ATOM 2641 C C . SER A 1 349 ? -20.385 10.671 -9.619 1.00 46.12 349 SER A C 1
ATOM 2643 O O . SER A 1 349 ? -19.390 9.974 -9.449 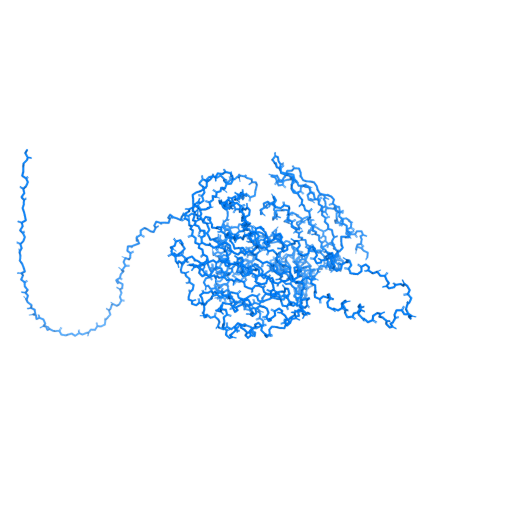1.00 46.12 349 SER A O 1
ATOM 2645 N N . PRO A 1 350 ? -20.775 11.055 -10.847 1.00 43.78 350 PRO A N 1
ATOM 2646 C CA . PRO A 1 350 ? -20.119 10.623 -12.084 1.00 43.78 350 PRO A CA 1
ATOM 2647 C C . PRO A 1 350 ? -18.801 11.374 -12.352 1.00 43.78 350 PRO A C 1
ATOM 2649 O O . PRO A 1 350 ? -18.483 11.669 -13.501 1.00 43.78 350 PRO A O 1
ATOM 2652 N N . GLY A 1 351 ? -18.057 11.741 -11.303 1.00 47.47 351 GLY A N 1
ATOM 2653 C CA . GLY A 1 351 ? -16.742 12.360 -11.458 1.00 47.47 351 GLY A CA 1
ATOM 2654 C C . GLY A 1 351 ? -15.798 11.441 -12.236 1.00 47.47 351 GLY A C 1
ATOM 2655 O O . GLY A 1 351 ? -15.992 10.223 -12.262 1.00 47.47 351 GLY A O 1
ATOM 2656 N N . ILE A 1 352 ? -14.769 12.027 -12.854 1.00 45.78 352 ILE A N 1
ATOM 2657 C CA . ILE A 1 352 ? -13.782 11.348 -13.718 1.00 45.78 352 ILE A CA 1
ATOM 2658 C C . ILE A 1 352 ? -13.152 10.097 -13.076 1.00 45.78 352 ILE A C 1
ATOM 2660 O O . ILE A 1 352 ? -12.647 9.219 -13.769 1.00 45.78 352 ILE A O 1
ATOM 2664 N N . SER A 1 353 ? -13.224 9.987 -11.754 1.00 51.25 353 SER A N 1
ATOM 2665 C CA . SER A 1 353 ? -12.516 9.011 -10.946 1.00 51.25 353 SER A CA 1
ATOM 2666 C C . SER A 1 353 ? -13.339 7.754 -10.597 1.00 51.25 353 SER A C 1
ATOM 2668 O O . SER A 1 353 ? -12.804 6.809 -10.024 1.00 51.25 353 SER A O 1
ATOM 2670 N N . GLY A 1 354 ? -14.630 7.695 -10.960 1.00 55.06 354 GLY A N 1
ATOM 2671 C CA . GLY A 1 354 ? -15.471 6.505 -10.753 1.00 55.06 354 GLY A CA 1
ATOM 2672 C C . GLY A 1 354 ? -15.671 6.095 -9.282 1.00 55.06 354 GLY A C 1
ATOM 2673 O O . GLY A 1 354 ? -16.133 4.990 -9.000 1.00 55.06 354 GLY A O 1
ATOM 2674 N N . LEU A 1 355 ? -15.322 6.982 -8.351 1.00 62.06 355 LEU A N 1
ATOM 2675 C CA . LEU A 1 355 ? -15.454 6.817 -6.910 1.00 62.06 355 LEU A CA 1
ATOM 2676 C C . LEU A 1 355 ? -16.173 8.040 -6.348 1.00 62.06 355 LEU A C 1
ATOM 2678 O O . LEU A 1 355 ? -15.876 9.172 -6.731 1.00 62.06 355 LEU A O 1
ATOM 2682 N N . SER A 1 356 ? -17.100 7.829 -5.416 1.00 66.06 356 SER A N 1
ATOM 2683 C CA . SER A 1 356 ? -17.694 8.921 -4.642 1.00 66.06 356 SER A CA 1
ATOM 2684 C C . SER A 1 356 ? -17.320 8.796 -3.176 1.00 66.06 356 SER A C 1
ATOM 2686 O O . SER A 1 356 ? -17.528 7.750 -2.562 1.00 66.06 356 SER A O 1
ATOM 2688 N N . TRP A 1 357 ? -16.748 9.868 -2.626 1.00 74.81 357 TRP A N 1
ATOM 2689 C CA . TRP A 1 357 ? -16.644 10.037 -1.182 1.00 74.81 357 TRP A CA 1
ATOM 2690 C C . TRP A 1 357 ? -18.048 10.151 -0.596 1.00 74.81 357 TRP A C 1
ATOM 2692 O O . TRP A 1 357 ? -18.857 10.929 -1.103 1.00 74.81 357 TRP A O 1
ATOM 2702 N N . HIS A 1 358 ? -18.296 9.396 0.466 1.00 77.38 358 HIS A N 1
ATOM 2703 C CA . HIS A 1 358 ? -19.489 9.489 1.287 1.00 77.38 358 HIS A CA 1
ATOM 2704 C C . HIS A 1 358 ? -19.065 9.862 2.699 1.00 77.38 358 HIS A C 1
ATOM 2706 O O . HIS A 1 358 ? -18.344 9.105 3.358 1.00 77.38 358 HIS A O 1
ATOM 2712 N N . GLN A 1 359 ? -19.491 11.038 3.148 1.00 82.56 359 GLN A N 1
ATOM 2713 C CA . GLN A 1 359 ? -19.275 11.475 4.519 1.00 82.56 359 GLN A CA 1
ATOM 2714 C C . GLN A 1 359 ? -20.185 10.669 5.437 1.00 82.56 359 GLN A C 1
ATOM 2716 O O . GLN A 1 359 ? -21.365 10.486 5.139 1.00 82.56 359 GLN A O 1
ATOM 2721 N N . VAL A 1 360 ? -19.639 10.205 6.556 1.00 85.44 360 VAL A N 1
ATOM 2722 C CA . VAL A 1 360 ? -20.392 9.487 7.580 1.00 85.44 360 VAL A CA 1
ATOM 2723 C C . VAL A 1 360 ? -20.289 10.260 8.878 1.00 85.44 360 VAL A C 1
ATOM 2725 O O . VAL A 1 360 ? -19.207 10.394 9.445 1.00 85.44 360 VAL A O 1
ATOM 2728 N N . ASP A 1 361 ? -21.433 10.729 9.355 1.00 88.88 361 ASP A N 1
ATOM 2729 C CA . ASP A 1 361 ? -21.550 11.397 10.641 1.00 88.88 361 ASP A CA 1
ATOM 2730 C C . ASP A 1 361 ? -22.216 10.445 11.634 1.00 88.88 361 ASP A C 1
ATOM 2732 O O . ASP A 1 361 ? -23.266 9.851 11.358 1.00 88.88 361 ASP A O 1
ATOM 2736 N N . VAL A 1 362 ? -21.590 10.303 12.798 1.00 89.88 362 VAL A N 1
ATOM 2737 C CA . VAL A 1 362 ? -22.125 9.549 13.930 1.00 89.88 362 VAL A CA 1
ATOM 2738 C C . VAL A 1 362 ? -22.357 10.529 15.065 1.00 89.88 362 VAL A C 1
ATOM 2740 O O . VAL A 1 362 ? -21.439 11.229 15.475 1.00 89.88 362 VAL A O 1
ATOM 2743 N N . GLU A 1 363 ? -23.579 10.573 15.577 1.00 90.38 363 GLU A N 1
ATOM 2744 C CA . GLU A 1 363 ? -23.908 11.275 16.815 1.00 90.38 363 GLU A CA 1
ATOM 2745 C C . GLU A 1 363 ? -24.197 10.240 17.900 1.00 90.38 363 GLU A C 1
ATOM 2747 O O . GLU A 1 363 ? -24.940 9.281 17.666 1.00 90.38 363 GLU A O 1
ATOM 2752 N N . ILE A 1 364 ? -23.650 10.466 19.091 1.00 87.00 364 ILE A N 1
ATOM 2753 C CA . ILE A 1 364 ? -23.959 9.700 20.298 1.00 87.00 364 ILE A CA 1
ATOM 2754 C C . ILE A 1 364 ? -24.801 10.602 21.198 1.00 87.00 364 ILE A C 1
ATOM 2756 O O . ILE A 1 364 ? -24.499 11.782 21.352 1.00 87.00 364 ILE A O 1
ATOM 2760 N N . LEU A 1 365 ? -25.899 10.077 21.742 1.00 84.44 365 LEU A N 1
ATOM 2761 C CA . LEU A 1 365 ? -26.836 10.852 22.566 1.00 84.44 365 LEU A CA 1
ATOM 2762 C C . LEU A 1 365 ? -26.288 11.231 23.953 1.00 84.44 365 LEU A C 1
ATOM 2764 O O . LEU A 1 365 ? -26.894 12.050 24.640 1.00 84.44 365 LEU A O 1
ATOM 2768 N N . GLU A 1 366 ? -25.172 10.638 24.364 1.00 74.88 366 GLU A N 1
ATOM 2769 C CA . GLU A 1 366 ? -24.467 10.954 25.602 1.00 74.88 366 GLU A CA 1
ATOM 2770 C C . GLU A 1 366 ? -23.567 12.183 25.386 1.00 74.88 366 GLU A C 1
ATOM 2772 O O . GLU A 1 366 ? -22.616 12.130 24.609 1.00 74.88 366 GLU A O 1
ATOM 2777 N N . GLU A 1 367 ? -23.904 13.310 26.026 1.00 61.88 367 GLU A N 1
ATOM 2778 C CA . GLU A 1 367 ? -23.297 14.627 25.743 1.00 61.88 367 GLU A CA 1
ATOM 2779 C C . GLU A 1 367 ? -21.825 14.757 26.194 1.00 61.88 367 GLU A C 1
ATOM 2781 O O . GLU A 1 367 ? -21.112 15.605 25.658 1.00 61.88 367 GLU A O 1
ATOM 2786 N N . ASP A 1 368 ? -21.356 13.891 27.102 1.00 72.31 368 ASP A N 1
ATOM 2787 C CA . ASP A 1 368 ? -20.025 13.956 27.740 1.00 72.31 368 ASP A CA 1
ATOM 2788 C C . ASP A 1 368 ? -19.050 12.865 27.223 1.00 72.31 368 ASP A C 1
ATOM 2790 O O . ASP A 1 368 ? -18.140 12.427 27.930 1.00 72.31 368 ASP A O 1
ATOM 2794 N N . ALA A 1 369 ? -19.262 12.360 25.999 1.00 74.38 369 ALA A N 1
ATOM 2795 C CA . ALA A 1 369 ? -18.449 11.292 25.414 1.00 74.38 369 ALA A CA 1
ATOM 2796 C C . ALA A 1 369 ? -17.689 11.739 24.155 1.00 74.38 369 ALA A C 1
ATOM 2798 O O . ALA A 1 369 ? -18.240 12.317 23.216 1.00 74.38 369 ALA A O 1
ATOM 2799 N N . SER A 1 370 ? -16.406 11.384 24.095 1.00 81.00 370 SER A N 1
ATOM 2800 C CA . SER A 1 370 ? -15.592 11.440 22.882 1.00 81.00 370 SER A CA 1
ATOM 2801 C C . SER A 1 370 ? -15.681 10.119 22.117 1.00 81.00 370 SER A C 1
ATOM 2803 O O . SER A 1 370 ? -15.763 9.041 22.707 1.00 81.00 370 SER A O 1
ATOM 2805 N N . PHE A 1 371 ? -15.652 10.170 20.786 1.00 84.12 371 PHE A N 1
ATOM 2806 C CA . PHE A 1 371 ? -15.690 8.959 19.974 1.00 84.12 371 PHE A CA 1
ATOM 2807 C C . PHE A 1 371 ? -14.759 9.022 18.770 1.00 84.12 371 PHE A C 1
ATOM 2809 O O . PHE A 1 371 ? -14.455 10.085 18.230 1.00 84.12 371 PHE A O 1
ATOM 2816 N N . PHE A 1 372 ? -14.309 7.844 18.357 1.00 85.50 372 PHE A N 1
ATOM 2817 C CA . PHE A 1 372 ? -13.418 7.640 17.227 1.00 85.50 372 PHE A CA 1
ATOM 2818 C C . PHE A 1 372 ? -14.134 6.751 16.224 1.00 85.50 372 PHE A C 1
ATOM 2820 O O . PHE A 1 372 ? -14.483 5.606 16.518 1.00 85.50 372 PHE A O 1
ATOM 2827 N N . VAL A 1 373 ? -14.385 7.317 15.051 1.00 87.00 373 VAL A N 1
ATOM 2828 C CA . VAL A 1 373 ? -15.037 6.663 13.924 1.00 87.00 373 VAL A CA 1
ATOM 2829 C C . VAL A 1 373 ? -14.424 7.206 12.643 1.00 87.00 373 VAL A C 1
ATOM 2831 O O . VAL A 1 373 ? -13.938 8.338 12.605 1.00 87.00 373 VAL A O 1
ATOM 2834 N N . ARG A 1 374 ? -14.425 6.395 11.585 1.00 87.31 374 ARG A N 1
ATOM 2835 C CA . ARG A 1 374 ? -14.003 6.865 10.267 1.00 87.31 374 ARG A CA 1
ATOM 2836 C C . ARG A 1 374 ? -14.908 8.028 9.815 1.00 87.31 374 ARG A C 1
ATOM 2838 O O . ARG A 1 374 ? -16.124 7.904 9.939 1.00 87.31 374 ARG A O 1
ATOM 2845 N N . PRO A 1 375 ? -14.353 9.107 9.238 1.00 83.06 375 PRO A N 1
ATOM 2846 C CA . PRO A 1 375 ? -15.135 10.275 8.811 1.00 83.06 375 PRO A CA 1
ATOM 2847 C C . PRO A 1 375 ? -15.982 10.020 7.551 1.00 83.06 375 PRO A C 1
ATOM 2849 O O . PRO A 1 375 ? -16.803 10.843 7.153 1.00 83.06 375 PRO A O 1
ATOM 2852 N N . GLY A 1 376 ? -15.745 8.898 6.876 1.00 80.88 376 GLY A N 1
ATOM 2853 C CA . GLY A 1 376 ? -16.422 8.534 5.644 1.00 80.88 376 GLY A CA 1
ATOM 2854 C C . GLY A 1 376 ? -15.715 7.402 4.918 1.00 80.88 376 GLY A C 1
ATOM 2855 O O . GLY A 1 376 ? -14.755 6.804 5.426 1.00 80.88 376 GLY A O 1
ATOM 2856 N N . TYR A 1 377 ? -16.204 7.075 3.732 1.00 77.56 377 TYR A N 1
ATOM 2857 C CA . TYR A 1 377 ? -15.666 6.006 2.899 1.00 77.56 377 TYR A CA 1
ATOM 2858 C C . TYR A 1 377 ? -15.894 6.288 1.415 1.00 77.56 377 TYR A C 1
ATOM 2860 O O . TYR A 1 377 ? -16.759 7.076 1.043 1.00 77.56 377 TYR A O 1
ATOM 2868 N N . TYR A 1 378 ? -15.104 5.639 0.563 1.00 72.06 378 TYR A N 1
ATOM 2869 C CA . TYR A 1 378 ? -15.311 5.679 -0.881 1.00 72.06 378 TYR A CA 1
ATOM 2870 C C . TYR A 1 378 ? -16.249 4.554 -1.304 1.00 72.06 378 TYR A C 1
ATOM 2872 O O . TYR A 1 378 ? -16.107 3.418 -0.853 1.00 72.06 378 TYR A O 1
ATOM 2880 N N . ARG A 1 379 ? -17.209 4.876 -2.172 1.00 72.44 379 ARG A N 1
ATOM 2881 C CA . ARG A 1 379 ? -18.074 3.899 -2.838 1.00 72.44 379 ARG A CA 1
ATOM 2882 C C . ARG A 1 379 ? -17.604 3.698 -4.273 1.00 72.44 379 ARG A C 1
ATOM 2884 O O . ARG A 1 379 ? -17.454 4.665 -5.020 1.00 72.44 379 ARG A O 1
ATOM 2891 N N . GLU A 1 380 ? -17.388 2.437 -4.624 1.00 63.03 380 GLU A N 1
ATOM 2892 C CA . GLU A 1 380 ? -16.771 1.990 -5.871 1.00 63.03 380 GLU A CA 1
ATOM 2893 C C . GLU A 1 380 ? -17.750 1.827 -7.052 1.00 63.03 380 GLU A C 1
ATOM 2895 O O . GLU A 1 380 ? -18.889 1.392 -6.881 1.00 63.03 380 GLU A O 1
ATOM 2900 N N . LEU A 1 381 ? -17.268 2.111 -8.275 1.00 54.00 381 LEU A N 1
ATOM 2901 C CA . LEU A 1 381 ? -17.722 1.481 -9.532 1.00 54.00 381 LEU A CA 1
ATOM 2902 C C . LEU A 1 381 ? -16.991 0.145 -9.827 1.00 54.00 381 LEU A C 1
ATOM 2904 O O . LEU A 1 381 ? -17.476 -0.624 -10.657 1.00 54.00 381 LEU A O 1
ATOM 2908 N N . HIS A 1 382 ? -15.851 -0.124 -9.172 1.00 63.88 382 HIS A N 1
ATOM 2909 C CA . HIS A 1 382 ? -14.900 -1.222 -9.431 1.00 63.88 382 HIS A CA 1
ATOM 2910 C C . HIS A 1 382 ? -14.574 -2.002 -8.150 1.00 63.88 382 HIS A C 1
ATOM 2912 O O . HIS A 1 382 ? -14.155 -1.382 -7.192 1.00 63.88 382 HIS A O 1
ATOM 2918 N N . ASP A 1 383 ? -14.709 -3.331 -8.133 1.00 68.75 383 ASP A N 1
ATOM 2919 C CA . ASP A 1 383 ? -14.498 -4.177 -6.942 1.00 68.75 383 ASP A CA 1
ATOM 2920 C C . ASP A 1 383 ? -13.005 -4.496 -6.723 1.00 68.75 383 ASP A C 1
ATOM 2922 O O . ASP A 1 383 ? -12.515 -5.559 -7.133 1.00 68.75 383 ASP A O 1
ATOM 2926 N N . ARG A 1 384 ? -12.258 -3.579 -6.085 1.00 74.31 384 ARG A N 1
ATOM 2927 C CA . ARG A 1 384 ? -10.818 -3.786 -5.839 1.00 74.31 384 ARG A CA 1
ATOM 2928 C C . ARG A 1 384 ? -10.559 -4.945 -4.885 1.00 74.31 384 ARG A C 1
ATOM 2930 O O . ARG A 1 384 ? -9.646 -5.737 -5.114 1.00 74.31 384 ARG A O 1
ATOM 2937 N N . GLY A 1 385 ? -11.390 -5.098 -3.854 1.00 69.94 385 GLY A N 1
ATOM 2938 C CA . GLY A 1 385 ? -11.295 -6.226 -2.924 1.00 69.94 385 GLY A CA 1
ATOM 2939 C C . GLY A 1 385 ? -11.449 -7.582 -3.628 1.00 69.94 385 GLY A C 1
ATOM 2940 O O . GLY A 1 385 ? -10.696 -8.519 -3.352 1.00 69.94 385 GLY A O 1
ATOM 2941 N N . GLY A 1 386 ? -12.383 -7.684 -4.575 1.00 74.06 386 GLY A N 1
ATOM 2942 C CA . GLY A 1 386 ? -12.560 -8.856 -5.428 1.00 74.06 386 GLY A CA 1
ATOM 2943 C C . GLY A 1 386 ? -11.394 -9.074 -6.390 1.00 74.06 386 GLY A C 1
ATOM 2944 O O . GLY A 1 386 ? -10.936 -10.208 -6.543 1.00 74.06 386 GLY A O 1
ATOM 2945 N N . ALA A 1 387 ? -10.856 -8.011 -6.994 1.00 81.56 387 ALA A N 1
ATOM 2946 C CA . ALA A 1 387 ? -9.675 -8.101 -7.852 1.00 81.56 387 ALA A CA 1
ATOM 2947 C C . ALA A 1 387 ? -8.444 -8.627 -7.086 1.00 81.56 387 ALA A C 1
ATOM 2949 O O . ALA A 1 387 ? -7.780 -9.555 -7.552 1.00 81.56 387 ALA A O 1
ATOM 2950 N N . GLU A 1 388 ? -8.177 -8.098 -5.887 1.00 78.19 388 GLU A N 1
ATOM 2951 C CA . GLU A 1 388 ? -7.093 -8.541 -4.999 1.00 78.19 388 GLU A CA 1
ATOM 2952 C C . GLU A 1 388 ? -7.239 -10.016 -4.602 1.00 78.19 388 GLU A C 1
ATOM 2954 O O . GLU A 1 388 ? -6.264 -10.776 -4.639 1.00 78.19 388 GLU A O 1
ATOM 2959 N N . GLN A 1 389 ? -8.464 -10.452 -4.285 1.00 75.00 389 GLN A N 1
ATOM 2960 C CA . GLN A 1 389 ? -8.751 -11.856 -3.993 1.00 75.00 389 GLN A CA 1
ATOM 2961 C C . GLN A 1 389 ? -8.398 -12.762 -5.173 1.00 75.00 389 GLN A C 1
ATOM 2963 O O . GLN A 1 389 ? -7.685 -13.752 -4.993 1.00 75.00 389 GLN A O 1
ATOM 2968 N N . ILE A 1 390 ? -8.861 -12.413 -6.374 1.00 84.88 390 ILE A N 1
ATOM 2969 C CA . ILE A 1 390 ? -8.600 -13.201 -7.579 1.00 84.88 390 ILE A CA 1
ATOM 2970 C C . ILE A 1 390 ? -7.103 -13.237 -7.894 1.00 84.88 390 ILE A C 1
ATOM 2972 O O . ILE A 1 390 ? -6.589 -14.289 -8.278 1.00 84.88 390 ILE A O 1
ATOM 2976 N N . VAL A 1 391 ? -6.378 -12.126 -7.718 1.00 87.38 391 VAL A N 1
ATOM 2977 C CA . VAL A 1 391 ? -4.919 -12.100 -7.899 1.00 87.38 391 VAL A CA 1
ATOM 2978 C C . VAL A 1 391 ? -4.241 -13.076 -6.940 1.00 87.38 391 VAL A C 1
ATOM 2980 O O . VAL A 1 391 ? -3.432 -13.884 -7.393 1.00 87.38 391 VAL A O 1
ATOM 2983 N N . ARG A 1 392 ? -4.602 -13.080 -5.651 1.00 81.75 392 ARG A N 1
ATOM 2984 C CA . ARG A 1 392 ? -4.035 -14.027 -4.676 1.00 81.75 392 ARG A CA 1
ATOM 2985 C C . ARG A 1 392 ? -4.319 -15.483 -5.046 1.00 81.75 392 ARG A C 1
ATOM 2987 O O . ARG A 1 392 ? -3.389 -16.282 -5.075 1.00 81.75 392 ARG A O 1
ATOM 2994 N N . GLU A 1 393 ? -5.561 -15.825 -5.383 1.00 83.12 393 GLU A N 1
ATOM 2995 C CA . GLU A 1 393 ? -5.913 -17.180 -5.844 1.00 83.12 393 GLU A CA 1
ATOM 2996 C C . GLU A 1 393 ? -5.142 -17.560 -7.121 1.00 83.12 393 GLU A C 1
ATOM 2998 O O . GLU A 1 393 ? -4.696 -18.694 -7.299 1.00 83.12 393 GLU A O 1
ATOM 3003 N N . SER A 1 394 ? -4.923 -16.591 -8.011 1.00 88.44 394 SER A N 1
ATOM 3004 C CA . SER A 1 394 ? -4.148 -16.792 -9.236 1.00 88.44 394 SER A CA 1
ATOM 3005 C C . SER A 1 394 ? -2.669 -17.051 -8.955 1.00 88.44 394 SER A C 1
ATOM 3007 O O . SER A 1 394 ? -2.046 -17.806 -9.698 1.00 88.44 394 SER A O 1
ATOM 3009 N N . LEU A 1 395 ? -2.099 -16.489 -7.886 1.00 86.69 395 LEU A N 1
ATOM 3010 C CA . LEU A 1 395 ? -0.728 -16.789 -7.466 1.00 86.69 395 LEU A CA 1
ATOM 3011 C C . LEU A 1 395 ? -0.569 -18.246 -7.019 1.00 86.69 395 LEU A C 1
ATOM 3013 O O . LEU A 1 395 ? 0.433 -18.868 -7.364 1.00 86.69 395 LEU A O 1
ATOM 3017 N N . GLU A 1 396 ? -1.567 -18.822 -6.344 1.00 83.81 396 GLU A N 1
ATOM 3018 C CA . GLU A 1 396 ? -1.573 -20.253 -5.998 1.00 83.81 396 GLU A CA 1
ATOM 3019 C C . GLU A 1 396 ? -1.613 -21.128 -7.260 1.00 83.81 396 GLU A C 1
ATOM 3021 O O . GLU A 1 396 ? -0.887 -22.117 -7.376 1.00 83.81 396 GLU A O 1
ATOM 3026 N N . LEU A 1 397 ? -2.416 -20.733 -8.255 1.00 87.31 397 LEU A N 1
ATOM 3027 C CA . LEU A 1 397 ? -2.435 -21.400 -9.558 1.00 87.31 397 LEU A CA 1
ATOM 3028 C C . LEU A 1 397 ? -1.078 -21.301 -10.265 1.00 87.31 397 LEU A C 1
ATOM 3030 O O . LEU A 1 397 ? -0.628 -22.286 -10.847 1.00 87.31 397 LEU A O 1
ATOM 3034 N N . ILE A 1 398 ? -0.422 -20.139 -10.213 1.00 88.00 398 ILE A N 1
ATOM 3035 C CA . ILE A 1 398 ? 0.909 -19.919 -10.796 1.00 88.00 398 ILE A CA 1
ATOM 3036 C C . ILE A 1 398 ? 1.958 -20.796 -10.109 1.00 88.00 398 ILE A C 1
ATOM 3038 O O . ILE A 1 398 ? 2.752 -21.425 -10.806 1.00 88.00 398 ILE A O 1
ATOM 3042 N N . ALA A 1 399 ? 1.941 -20.874 -8.776 1.00 84.50 399 ALA A N 1
ATOM 3043 C CA . ALA A 1 399 ? 2.835 -21.734 -8.002 1.00 84.50 399 ALA A CA 1
ATOM 3044 C C . ALA A 1 399 ? 2.619 -23.223 -8.320 1.00 84.50 399 ALA A C 1
ATOM 3046 O O . ALA A 1 399 ? 3.574 -23.990 -8.398 1.00 84.50 399 ALA A O 1
ATOM 3047 N N . ALA A 1 400 ? 1.373 -23.619 -8.595 1.00 89.00 400 ALA A N 1
ATOM 3048 C CA . ALA A 1 400 ? 1.014 -24.954 -9.070 1.00 89.00 400 ALA A CA 1
ATOM 3049 C C . ALA A 1 400 ? 1.233 -25.166 -10.588 1.00 89.00 400 ALA A C 1
ATOM 3051 O O . ALA A 1 400 ? 0.724 -26.139 -11.144 1.00 89.00 400 ALA A O 1
ATOM 3052 N N . GLU A 1 401 ? 1.927 -24.249 -11.274 1.00 92.81 401 GLU A N 1
ATOM 3053 C CA . GLU A 1 401 ? 2.201 -24.255 -12.724 1.00 92.81 401 GLU A CA 1
ATOM 3054 C C . GLU A 1 401 ? 0.949 -24.255 -13.633 1.00 92.81 401 GLU A C 1
ATOM 3056 O O . GLU A 1 401 ? 1.017 -24.491 -14.843 1.00 92.81 401 GLU A O 1
ATOM 3061 N N . ARG A 1 402 ? -0.227 -23.912 -13.094 1.00 96.25 402 ARG A N 1
ATOM 3062 C CA . ARG A 1 402 ? -1.516 -23.838 -13.810 1.00 96.25 402 ARG A CA 1
ATOM 3063 C C . ARG A 1 402 ? -1.713 -22.479 -14.493 1.00 96.25 402 ARG A C 1
ATOM 3065 O O . ARG A 1 402 ? -2.751 -21.828 -14.360 1.00 96.25 402 ARG A O 1
ATOM 3072 N N . HIS A 1 403 ? -0.727 -22.058 -15.284 1.00 96.12 403 HIS A N 1
ATOM 3073 C CA . HIS A 1 403 ? -0.653 -20.715 -15.879 1.00 96.12 403 HIS A CA 1
ATOM 3074 C C . HIS A 1 403 ? -1.863 -20.334 -16.748 1.00 96.12 403 HIS A C 1
ATOM 3076 O O . HIS A 1 403 ? -2.342 -19.206 -16.683 1.00 96.12 403 HIS A O 1
ATOM 3082 N N . SER A 1 404 ? -2.412 -21.265 -17.534 1.00 95.81 404 SER A N 1
ATOM 3083 C CA . SER A 1 404 ? -3.581 -20.980 -18.387 1.00 95.81 404 SER A CA 1
ATOM 3084 C C . SER A 1 404 ? -4.857 -20.685 -17.593 1.00 95.81 404 SER A C 1
ATOM 3086 O O . SER A 1 404 ? -5.734 -19.972 -18.077 1.00 95.81 404 SER A O 1
ATOM 3088 N N . GLU A 1 405 ? -4.994 -21.256 -16.396 1.00 95.81 405 GLU A N 1
ATOM 3089 C CA . GLU A 1 405 ? -6.127 -20.980 -15.511 1.00 95.81 405 GLU A CA 1
ATOM 3090 C C . GLU A 1 405 ? -5.930 -19.656 -14.781 1.00 95.81 405 GLU A C 1
ATOM 3092 O O . GLU A 1 405 ? -6.868 -18.865 -14.719 1.00 95.81 405 GLU A O 1
ATOM 3097 N N . ALA A 1 406 ? -4.700 -19.379 -14.333 1.00 95.12 406 ALA A N 1
ATOM 3098 C CA . ALA A 1 406 ? -4.336 -18.094 -13.747 1.00 95.12 406 ALA A CA 1
ATOM 3099 C C . ALA A 1 406 ? -4.627 -16.928 -14.706 1.00 95.12 406 ALA A C 1
ATOM 3101 O O . ALA A 1 406 ? -5.265 -15.964 -14.305 1.00 95.12 406 ALA A O 1
ATOM 3102 N N . VAL A 1 407 ? -4.265 -17.037 -15.993 1.00 97.12 407 VAL A N 1
ATOM 3103 C CA . VAL A 1 407 ? -4.576 -15.998 -16.998 1.00 97.12 407 VAL A CA 1
ATOM 3104 C C . VAL A 1 407 ? -6.080 -15.715 -17.073 1.00 97.12 407 VAL A C 1
ATOM 3106 O O . VAL A 1 407 ? -6.483 -14.558 -17.045 1.00 97.12 407 VAL A O 1
ATOM 3109 N N . LYS A 1 408 ? -6.925 -16.756 -17.102 1.00 95.69 408 LYS A N 1
ATOM 3110 C CA . LYS A 1 408 ? -8.389 -16.587 -17.162 1.00 95.69 408 LYS A CA 1
ATOM 3111 C C . LYS A 1 408 ? -8.952 -15.911 -15.916 1.00 95.69 408 LYS A C 1
ATOM 3113 O O . LYS A 1 408 ? -9.898 -15.142 -16.029 1.00 95.69 408 LYS A O 1
ATOM 3118 N N . GLN A 1 409 ? -8.408 -16.229 -14.744 1.00 95.06 409 GLN A N 1
ATOM 3119 C CA . GLN A 1 409 ? -8.805 -15.586 -13.494 1.00 95.06 409 GLN A CA 1
ATOM 3120 C C . GLN A 1 409 ? -8.385 -14.113 -13.497 1.00 95.06 409 GLN A C 1
ATOM 3122 O O . GLN A 1 409 ? -9.205 -13.231 -13.262 1.00 95.06 409 GLN A O 1
ATOM 3127 N N . LEU A 1 410 ? -7.149 -13.822 -13.891 1.00 95.81 410 LEU A N 1
ATOM 3128 C CA . LEU A 1 410 ? -6.631 -12.458 -13.977 1.00 95.81 410 LEU A CA 1
ATOM 3129 C C . LEU A 1 410 ? -7.369 -11.606 -15.027 1.00 95.81 410 LEU A C 1
ATOM 3131 O O . LEU A 1 410 ? -7.558 -10.412 -14.816 1.00 95.81 410 LEU A O 1
ATOM 3135 N N . ASP A 1 411 ? -7.892 -12.206 -16.101 1.00 94.94 411 ASP A 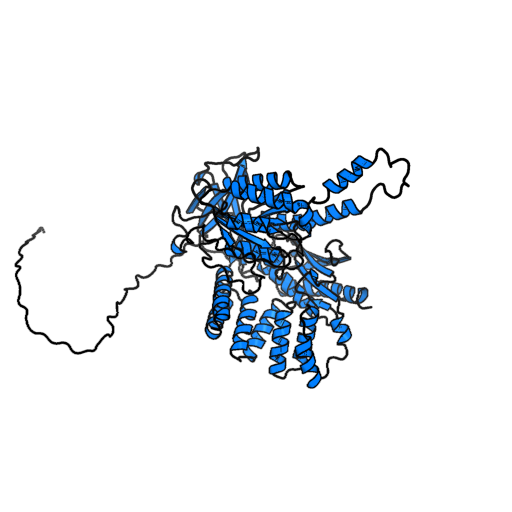N 1
ATOM 3136 C CA . ASP A 1 411 ? -8.798 -11.528 -17.043 1.00 94.94 411 ASP A CA 1
ATOM 3137 C C . ASP A 1 411 ? -10.118 -11.080 -16.399 1.00 94.94 411 ASP A C 1
ATOM 3139 O O . ASP A 1 411 ? -10.707 -10.087 -16.832 1.00 94.94 411 ASP A O 1
ATOM 3143 N N . LEU A 1 412 ? -10.611 -11.814 -15.396 1.00 93.12 412 LEU A N 1
ATOM 3144 C CA . LEU A 1 412 ? -11.773 -11.402 -14.610 1.00 93.12 412 LEU A CA 1
ATOM 3145 C C . LEU A 1 412 ? -11.388 -10.276 -13.652 1.00 93.12 412 LEU A C 1
ATOM 3147 O O . LEU A 1 412 ? -12.097 -9.275 -13.607 1.00 93.12 412 LEU A O 1
ATOM 3151 N N . ALA A 1 413 ? -10.247 -10.396 -12.966 1.00 90.12 413 ALA A N 1
ATOM 3152 C CA . ALA A 1 413 ? -9.740 -9.353 -12.074 1.00 90.12 413 ALA A CA 1
ATOM 3153 C C . ALA A 1 413 ? -9.556 -8.013 -12.805 1.00 90.12 413 ALA A C 1
ATOM 3155 O O . ALA A 1 413 ? -9.975 -6.981 -12.291 1.00 90.12 413 ALA A O 1
ATOM 3156 N N . ALA A 1 414 ? -9.028 -8.027 -14.035 1.00 90.06 414 ALA A N 1
ATOM 3157 C CA . ALA A 1 414 ? -8.829 -6.819 -14.845 1.00 90.06 414 ALA A CA 1
ATOM 3158 C C . ALA A 1 414 ? -10.139 -6.085 -15.176 1.00 90.06 414 ALA A C 1
ATOM 3160 O O . ALA A 1 414 ? -10.125 -4.893 -15.460 1.00 90.06 414 ALA A O 1
ATOM 3161 N N . ARG A 1 415 ? -11.279 -6.791 -15.169 1.00 87.81 415 ARG A N 1
ATOM 3162 C CA . ARG A 1 415 ? -12.608 -6.181 -15.346 1.00 87.81 415 ARG A CA 1
ATOM 3163 C C . ARG A 1 415 ? -13.168 -5.628 -14.041 1.00 87.81 415 ARG A C 1
ATOM 3165 O O . ARG A 1 415 ? -14.043 -4.771 -14.104 1.00 87.81 415 ARG A O 1
ATOM 3172 N N . LEU A 1 416 ? -12.722 -6.159 -12.901 1.00 81.62 416 LEU A N 1
ATOM 3173 C CA . LEU A 1 416 ? -13.136 -5.700 -11.580 1.00 81.62 416 LEU A CA 1
ATOM 3174 C C . LEU A 1 416 ? -12.409 -4.416 -11.195 1.00 81.62 416 LEU A C 1
ATOM 3176 O O . LEU A 1 416 ? -13.088 -3.481 -10.804 1.00 81.62 416 LEU A O 1
ATOM 3180 N N . ASP A 1 417 ? -11.085 -4.352 -11.367 1.00 79.38 417 ASP A N 1
ATOM 3181 C CA . ASP A 1 417 ? -10.280 -3.138 -11.171 1.00 79.38 417 ASP A CA 1
ATOM 3182 C C . ASP A 1 417 ? -9.184 -3.034 -12.254 1.00 79.38 417 ASP A C 1
ATOM 3184 O O . ASP A 1 417 ? -8.101 -3.612 -12.112 1.00 79.38 417 ASP A O 1
ATOM 3188 N N . PRO A 1 418 ? -9.429 -2.283 -13.343 1.00 84.75 418 PRO A N 1
ATOM 3189 C CA . PRO A 1 418 ? -8.434 -2.057 -14.389 1.00 84.75 418 PRO A CA 1
ATOM 3190 C C . PRO A 1 418 ? -7.188 -1.287 -13.925 1.00 84.75 418 PRO A C 1
ATOM 3192 O O . PRO A 1 418 ? -6.173 -1.337 -14.617 1.00 84.75 418 PRO A O 1
ATOM 3195 N N . GLY A 1 419 ? -7.244 -0.567 -12.798 1.00 82.25 419 GLY A N 1
ATOM 3196 C CA . GLY A 1 419 ? -6.129 0.206 -12.244 1.00 82.25 419 GLY A CA 1
ATOM 3197 C C . GLY A 1 419 ? -5.214 -0.601 -11.318 1.00 82.25 419 GLY A C 1
ATOM 3198 O O . GLY A 1 419 ? -4.190 -0.089 -10.856 1.00 82.25 419 GLY A O 1
ATOM 3199 N N . TYR A 1 420 ? -5.543 -1.865 -11.033 1.00 85.00 420 TYR A N 1
ATOM 3200 C CA . TYR A 1 420 ? -4.745 -2.714 -10.153 1.00 85.00 420 TYR A CA 1
ATOM 3201 C C . TYR A 1 420 ? -3.595 -3.394 -10.913 1.00 85.00 420 TYR A C 1
ATOM 3203 O O . TYR A 1 420 ? -3.707 -4.507 -11.430 1.00 85.00 420 TYR A O 1
ATOM 3211 N N . TRP A 1 421 ? -2.449 -2.706 -10.959 1.00 89.31 421 TRP A N 1
ATOM 3212 C CA . TRP A 1 421 ? -1.250 -3.118 -11.704 1.00 89.31 421 TRP A CA 1
ATOM 3213 C C . TRP A 1 421 ? -0.763 -4.569 -11.477 1.00 89.31 421 TRP A C 1
ATOM 3215 O O . TRP A 1 421 ? -0.288 -5.163 -12.452 1.00 89.31 421 TRP A O 1
ATOM 3225 N N . PRO A 1 422 ? -0.890 -5.202 -10.283 1.00 90.69 422 PRO A N 1
ATOM 3226 C CA . PRO A 1 422 ? -0.432 -6.579 -10.086 1.00 90.69 422 PRO A CA 1
ATOM 3227 C C . PRO A 1 422 ? -1.134 -7.584 -11.000 1.00 90.69 422 PRO A C 1
ATOM 3229 O O . PRO A 1 422 ? -0.539 -8.603 -11.352 1.00 90.69 422 PRO A O 1
ATOM 3232 N N . ILE A 1 423 ? -2.367 -7.294 -11.435 1.00 93.44 423 ILE A N 1
ATOM 3233 C CA . ILE A 1 423 ? -3.111 -8.147 -12.368 1.00 93.44 423 ILE A CA 1
ATOM 3234 C C . ILE A 1 423 ? -2.300 -8.366 -13.644 1.00 93.44 423 ILE A C 1
ATOM 3236 O O . ILE A 1 423 ? -2.054 -9.508 -14.038 1.00 93.44 423 ILE A O 1
ATOM 3240 N N . TYR A 1 424 ? -1.859 -7.273 -14.265 1.00 97.25 424 TYR A N 1
ATOM 3241 C CA . TYR A 1 424 ? -1.138 -7.305 -15.532 1.00 97.25 424 TYR A CA 1
ATOM 3242 C C . TYR A 1 424 ? 0.245 -7.934 -15.364 1.00 97.25 424 TYR A C 1
ATOM 3244 O O . TYR A 1 424 ? 0.624 -8.786 -16.162 1.00 97.25 424 TYR A O 1
ATOM 3252 N N . LEU A 1 425 ? 0.962 -7.629 -14.276 1.00 95.69 425 LEU A N 1
ATOM 3253 C CA . LEU A 1 425 ? 2.271 -8.235 -14.020 1.00 95.69 425 LEU A CA 1
ATOM 3254 C C . LEU A 1 425 ? 2.182 -9.763 -13.868 1.00 95.69 425 LEU A C 1
ATOM 3256 O O . LEU A 1 425 ? 2.968 -10.511 -14.459 1.00 95.69 425 LEU A O 1
ATOM 3260 N N . HIS A 1 426 ? 1.234 -10.257 -13.068 1.00 96.00 426 HIS A N 1
ATOM 3261 C CA . HIS A 1 426 ? 1.077 -11.696 -12.842 1.00 96.00 426 HIS A CA 1
ATOM 3262 C C . HIS A 1 426 ? 0.511 -12.420 -14.069 1.00 96.00 426 HIS A C 1
ATOM 3264 O O . HIS A 1 426 ? 0.882 -13.576 -14.329 1.00 96.00 426 HIS A O 1
ATOM 3270 N N . ARG A 1 427 ? -0.323 -11.742 -14.866 1.00 97.19 427 ARG A N 1
ATOM 3271 C CA . ARG A 1 427 ? -0.839 -12.290 -16.120 1.00 97.19 427 ARG A CA 1
ATOM 3272 C C . ARG A 1 427 ? 0.272 -12.377 -17.159 1.00 97.19 427 ARG A C 1
ATOM 3274 O O . ARG A 1 427 ? 0.468 -13.464 -17.699 1.00 97.19 427 ARG A O 1
ATOM 3281 N N . ALA A 1 428 ? 1.096 -11.338 -17.309 1.00 97.75 428 ALA A N 1
ATOM 3282 C CA . ALA A 1 428 ? 2.299 -1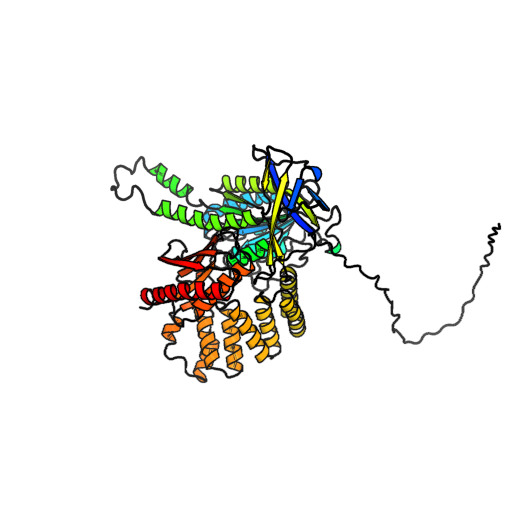1.357 -18.141 1.00 97.75 428 ALA A CA 1
ATOM 3283 C C . ALA A 1 428 ? 3.227 -12.524 -17.786 1.00 97.75 428 ALA A C 1
ATOM 3285 O O . ALA A 1 428 ? 3.593 -13.311 -18.656 1.00 97.75 428 ALA A O 1
ATOM 3286 N N . ARG A 1 429 ? 3.553 -12.714 -16.500 1.00 96.00 429 ARG A N 1
ATOM 3287 C CA . ARG A 1 429 ? 4.383 -13.846 -16.043 1.00 96.00 429 ARG A CA 1
ATOM 3288 C C . ARG A 1 429 ? 3.807 -15.201 -16.465 1.00 96.00 429 ARG A C 1
ATOM 3290 O O . ARG A 1 429 ? 4.547 -16.073 -16.915 1.00 96.00 429 ARG A O 1
ATOM 3297 N N . SER A 1 430 ? 2.491 -15.377 -16.364 1.00 96.62 430 SER A N 1
ATOM 3298 C CA . SER A 1 430 ? 1.813 -16.603 -16.808 1.00 96.62 430 SER A CA 1
ATOM 3299 C C . SER A 1 430 ? 1.803 -16.753 -18.334 1.00 96.62 430 SER A C 1
ATOM 3301 O O . SER A 1 430 ? 1.992 -17.856 -18.850 1.00 96.62 430 SER A O 1
ATOM 3303 N N . LEU A 1 431 ? 1.633 -15.652 -19.068 1.00 97.50 431 LEU A N 1
ATOM 3304 C CA . LEU A 1 431 ? 1.692 -15.615 -20.530 1.00 97.50 431 LEU A CA 1
ATOM 3305 C C . LEU A 1 431 ? 3.086 -15.997 -21.044 1.00 97.50 431 LEU A C 1
ATOM 3307 O O . LEU A 1 431 ? 3.186 -16.832 -21.941 1.00 97.50 431 LEU A O 1
ATOM 3311 N N . LEU A 1 432 ? 4.157 -15.509 -20.409 1.00 96.56 432 LEU A N 1
ATOM 3312 C CA . LEU A 1 432 ? 5.539 -15.888 -20.732 1.00 96.56 432 LEU A CA 1
ATOM 3313 C C . LEU A 1 432 ? 5.786 -17.393 -20.571 1.00 96.56 432 LEU A C 1
ATOM 3315 O O . LEU A 1 432 ? 6.462 -17.998 -21.401 1.00 96.56 432 LEU A O 1
ATOM 3319 N N . ARG A 1 433 ? 5.191 -18.023 -19.550 1.00 95.94 433 ARG A N 1
ATOM 3320 C CA . ARG A 1 433 ? 5.276 -19.481 -19.323 1.00 95.94 433 ARG A CA 1
ATOM 3321 C C . ARG A 1 433 ? 4.471 -20.300 -20.333 1.00 95.94 433 ARG A C 1
ATOM 3323 O O . ARG A 1 433 ? 4.705 -21.495 -20.470 1.00 95.94 433 ARG A O 1
ATOM 3330 N N . THR A 1 434 ? 3.551 -19.658 -21.050 1.00 94.88 434 THR A N 1
ATOM 3331 C CA . THR A 1 434 ? 2.767 -20.256 -22.144 1.00 94.88 434 THR A CA 1
ATOM 3332 C C . THR A 1 434 ? 3.229 -19.788 -23.531 1.00 94.88 434 THR A C 1
ATOM 3334 O O . THR A 1 434 ? 2.529 -20.022 -24.511 1.00 94.88 434 THR A O 1
ATOM 3337 N N . ASP A 1 435 ? 4.406 -19.152 -23.609 1.00 94.56 435 ASP A N 1
ATOM 3338 C CA . ASP A 1 435 ? 5.047 -18.627 -24.826 1.00 94.56 435 ASP A CA 1
ATOM 3339 C C . ASP A 1 435 ? 4.206 -17.607 -25.623 1.00 94.56 435 ASP A C 1
ATOM 3341 O O . ASP A 1 435 ? 4.372 -17.415 -26.825 1.00 94.56 435 ASP A O 1
ATOM 3345 N N . ARG A 1 436 ? 3.299 -16.899 -24.941 1.00 97.62 436 ARG A N 1
ATOM 3346 C CA . ARG A 1 436 ? 2.468 -15.830 -25.518 1.00 97.62 436 ARG A CA 1
ATOM 3347 C C . ARG A 1 436 ? 3.161 -14.471 -25.386 1.00 97.62 436 ARG A C 1
ATOM 3349 O O . ARG A 1 436 ? 2.727 -13.613 -24.622 1.00 97.62 436 ARG A O 1
ATOM 3356 N N . LEU A 1 437 ? 4.275 -14.297 -26.099 1.00 97.62 437 LEU A N 1
ATOM 3357 C CA . LEU A 1 437 ? 5.186 -13.154 -25.919 1.00 97.62 437 LEU A CA 1
ATOM 3358 C C . LEU A 1 437 ? 4.572 -11.789 -26.253 1.00 97.62 437 LEU A C 1
ATOM 3360 O O . LEU A 1 437 ? 4.864 -10.815 -25.566 1.00 97.62 437 LEU A O 1
ATOM 3364 N N . GLU A 1 438 ? 3.731 -11.698 -27.284 1.00 98.06 438 GLU A N 1
ATOM 3365 C CA . GLU A 1 438 ? 3.088 -10.429 -27.658 1.00 98.06 438 GLU A CA 1
ATOM 3366 C C . GLU A 1 438 ? 2.071 -9.982 -26.606 1.00 98.06 438 GLU A C 1
ATOM 3368 O O . GLU A 1 438 ? 2.104 -8.832 -26.180 1.00 98.06 438 GLU A O 1
ATOM 3373 N N . ASP A 1 439 ? 1.246 -10.911 -26.116 1.00 97.81 439 ASP A N 1
ATOM 3374 C CA . ASP A 1 439 ? 0.292 -10.629 -25.041 1.00 97.81 439 ASP A CA 1
ATOM 3375 C C . ASP A 1 439 ? 1.024 -10.256 -23.740 1.00 97.81 439 ASP A C 1
ATOM 3377 O O . ASP A 1 439 ? 0.627 -9.331 -23.036 1.00 97.81 439 ASP A O 1
ATOM 3381 N N . ALA A 1 440 ? 2.128 -10.948 -23.429 1.00 98.19 440 ALA A N 1
ATOM 3382 C CA . ALA A 1 440 ? 2.947 -10.633 -22.261 1.00 98.19 440 ALA A CA 1
ATOM 3383 C C . ALA A 1 440 ? 3.590 -9.242 -22.362 1.00 98.19 440 ALA A C 1
ATOM 3385 O O . ALA A 1 440 ? 3.619 -8.514 -21.372 1.00 98.19 440 ALA A O 1
ATOM 3386 N N . ARG A 1 441 ? 4.084 -8.854 -23.547 1.00 98.31 441 ARG A N 1
ATOM 3387 C CA . ARG A 1 441 ? 4.594 -7.500 -23.812 1.00 98.31 441 ARG A CA 1
ATOM 3388 C C . ARG A 1 441 ? 3.515 -6.459 -23.523 1.00 98.31 441 ARG A C 1
ATOM 3390 O O . ARG A 1 441 ? 3.811 -5.469 -22.862 1.00 98.31 441 ARG A O 1
ATOM 3397 N N . ASP A 1 442 ? 2.299 -6.674 -24.014 1.00 97.81 442 ASP A N 1
ATOM 3398 C CA . ASP A 1 442 ? 1.207 -5.709 -23.865 1.00 97.81 442 ASP A CA 1
ATOM 3399 C C . ASP A 1 442 ? 0.788 -5.559 -22.391 1.00 97.81 442 ASP A C 1
ATOM 3401 O O . ASP A 1 442 ? 0.631 -4.437 -21.910 1.00 97.81 442 ASP A O 1
ATOM 3405 N N . ASP A 1 443 ? 0.734 -6.657 -21.632 1.00 97.88 443 ASP A N 1
ATOM 3406 C CA . ASP A 1 443 ? 0.488 -6.618 -20.182 1.00 97.88 443 ASP A CA 1
ATOM 3407 C C . ASP A 1 443 ? 1.626 -5.936 -19.395 1.00 97.88 443 ASP A C 1
ATOM 3409 O O . ASP A 1 443 ? 1.383 -5.212 -18.425 1.00 97.88 443 ASP A O 1
ATOM 3413 N N . LEU A 1 444 ? 2.884 -6.129 -19.797 1.00 98.44 444 LEU A N 1
ATOM 3414 C CA . LEU A 1 444 ? 4.024 -5.449 -19.174 1.00 98.44 444 LEU A CA 1
ATOM 3415 C C . LEU A 1 444 ? 4.025 -3.947 -19.476 1.00 98.44 444 LEU A C 1
ATOM 3417 O O . LEU A 1 444 ? 4.348 -3.152 -18.596 1.00 98.44 444 LEU A O 1
ATOM 3421 N N . LEU A 1 445 ? 3.613 -3.542 -20.679 1.00 97.25 445 LEU A N 1
ATOM 3422 C CA . LEU A 1 445 ? 3.413 -2.131 -21.011 1.00 97.25 445 LEU A CA 1
ATOM 3423 C C . LEU A 1 445 ? 2.278 -1.521 -20.179 1.00 97.25 445 LEU A C 1
ATOM 3425 O O . LEU A 1 445 ? 2.470 -0.443 -19.625 1.00 97.25 445 LEU A O 1
ATOM 3429 N N . ALA A 1 446 ? 1.155 -2.227 -20.008 1.00 96.00 446 ALA A N 1
ATOM 3430 C CA . ALA A 1 446 ? 0.070 -1.790 -19.124 1.00 96.00 446 ALA A CA 1
ATOM 3431 C C . ALA A 1 446 ? 0.529 -1.672 -17.657 1.00 96.00 446 ALA A C 1
ATOM 3433 O O . ALA A 1 446 ? 0.171 -0.728 -16.955 1.00 96.00 446 ALA A O 1
ATOM 3434 N N . THR A 1 447 ? 1.388 -2.590 -17.200 1.00 95.50 447 THR A N 1
ATOM 3435 C CA . THR A 1 447 ? 2.007 -2.511 -15.867 1.00 95.50 447 THR A CA 1
ATOM 3436 C C . THR A 1 447 ? 2.850 -1.242 -15.729 1.00 95.50 447 THR A C 1
ATOM 3438 O O . THR A 1 447 ? 2.721 -0.535 -14.735 1.00 95.50 447 THR A O 1
ATOM 3441 N N . LEU A 1 448 ? 3.678 -0.923 -16.728 1.00 95.44 448 LEU A N 1
ATOM 3442 C CA . LEU A 1 448 ? 4.557 0.253 -16.720 1.00 95.44 448 LEU A CA 1
ATOM 3443 C C . LEU A 1 448 ? 3.818 1.577 -16.958 1.00 95.44 448 LEU A C 1
ATOM 3445 O O . LEU A 1 448 ? 4.322 2.627 -16.576 1.00 95.44 448 LEU A O 1
ATOM 3449 N N . GLU A 1 449 ? 2.623 1.555 -17.546 1.00 92.50 449 GLU A N 1
ATOM 3450 C CA . GLU A 1 449 ? 1.749 2.732 -17.605 1.00 92.50 449 GLU A CA 1
ATOM 3451 C C . GLU A 1 449 ? 1.224 3.115 -16.210 1.00 92.50 449 GLU A C 1
ATOM 3453 O O . GLU A 1 449 ? 1.073 4.299 -15.899 1.00 92.50 449 GLU A O 1
ATOM 3458 N N . LEU A 1 450 ? 0.987 2.116 -15.354 1.00 89.69 450 LEU A N 1
ATOM 3459 C CA . LEU A 1 450 ? 0.538 2.303 -13.972 1.00 89.69 450 LEU A CA 1
ATOM 3460 C C . LEU A 1 450 ? 1.711 2.498 -12.992 1.00 89.69 450 LEU A C 1
ATOM 3462 O O . LEU A 1 450 ? 1.593 3.258 -12.029 1.00 89.69 450 LEU A O 1
ATOM 3466 N N . ARG A 1 451 ? 2.837 1.813 -13.226 1.00 91.81 451 ARG A N 1
ATOM 3467 C CA . ARG A 1 451 ? 4.044 1.779 -12.379 1.00 91.81 451 ARG A CA 1
ATOM 3468 C C . ARG A 1 451 ? 5.320 1.890 -13.235 1.00 91.81 451 ARG A C 1
ATOM 3470 O O . ARG A 1 451 ? 6.026 0.893 -13.409 1.00 91.81 451 ARG A O 1
ATOM 3477 N N . PRO A 1 452 ? 5.633 3.069 -13.802 1.00 94.00 452 PRO A N 1
ATOM 3478 C CA . PRO A 1 452 ? 6.795 3.249 -14.680 1.00 94.00 452 PRO A CA 1
ATOM 3479 C C . PRO A 1 452 ? 8.147 3.098 -13.968 1.00 94.00 452 PRO A C 1
ATOM 3481 O O . PRO A 1 452 ? 9.174 3.037 -14.631 1.00 94.00 452 PRO A O 1
ATOM 3484 N N . GLU A 1 453 ? 8.169 3.075 -12.639 1.00 92.06 453 GLU A N 1
ATOM 3485 C CA . GLU A 1 453 ? 9.362 2.882 -11.815 1.00 92.06 453 GLU A CA 1
ATOM 3486 C C . GLU A 1 453 ? 9.691 1.408 -11.530 1.00 92.06 453 GLU A C 1
ATOM 3488 O O . GLU A 1 453 ? 10.715 1.122 -10.922 1.00 92.06 453 GLU A O 1
ATOM 3493 N N . LEU A 1 454 ? 8.826 0.465 -11.922 1.00 92.94 454 LEU A N 1
ATOM 3494 C CA . LEU A 1 454 ? 8.948 -0.934 -11.516 1.00 92.94 454 LEU A CA 1
ATOM 3495 C C . LEU A 1 454 ? 10.048 -1.664 -12.308 1.00 92.94 454 LEU A C 1
ATOM 3497 O O . LEU A 1 454 ? 9.810 -2.162 -13.416 1.00 92.94 454 LEU A O 1
ATOM 3501 N N . GLY A 1 455 ? 11.238 -1.799 -11.716 1.00 93.00 455 GLY A N 1
ATOM 3502 C CA . GLY A 1 455 ? 12.406 -2.424 -12.341 1.00 93.00 455 GLY A CA 1
ATOM 3503 C C . GLY A 1 455 ? 12.162 -3.852 -12.822 1.00 93.00 455 GLY A C 1
ATOM 3504 O O . GLY A 1 455 ? 12.563 -4.218 -13.923 1.00 93.00 455 GLY A O 1
ATOM 3505 N N . LEU A 1 456 ? 11.414 -4.641 -12.053 1.00 92.88 456 LEU A N 1
ATOM 3506 C CA . LEU A 1 456 ? 11.033 -6.007 -12.419 1.00 92.88 456 LEU A CA 1
ATOM 3507 C C . LEU A 1 456 ? 10.170 -6.074 -13.694 1.00 92.88 456 LEU A C 1
ATOM 3509 O O . LEU A 1 456 ? 10.330 -6.981 -14.510 1.00 92.88 456 LEU A O 1
ATOM 3513 N N . ALA A 1 457 ? 9.237 -5.137 -13.889 1.00 96.56 457 ALA A N 1
ATOM 3514 C CA . ALA A 1 457 ? 8.444 -5.100 -15.119 1.00 96.56 457 ALA A CA 1
ATOM 3515 C C . ALA A 1 457 ? 9.317 -4.698 -16.314 1.00 96.56 457 ALA A C 1
ATOM 3517 O O . ALA A 1 457 ? 9.166 -5.254 -17.403 1.00 96.56 457 ALA A O 1
ATOM 3518 N N . HIS A 1 458 ? 10.274 -3.793 -16.099 1.00 97.44 458 HIS A N 1
ATOM 3519 C CA . HIS A 1 458 ? 11.288 -3.460 -17.092 1.00 97.44 458 HIS A CA 1
ATOM 3520 C C . HIS A 1 458 ? 12.195 -4.645 -17.443 1.00 97.44 458 HIS A C 1
ATOM 3522 O O . HIS A 1 458 ? 12.423 -4.880 -18.626 1.00 97.44 458 HIS A O 1
ATOM 3528 N N . GLU A 1 459 ? 12.653 -5.430 -16.470 1.00 97.94 459 GLU A N 1
ATOM 3529 C CA . GLU A 1 459 ? 13.448 -6.644 -16.699 1.00 97.94 459 GLU A CA 1
ATOM 3530 C C . GLU A 1 459 ? 12.690 -7.637 -17.586 1.00 97.94 459 GLU A C 1
ATOM 3532 O O . GLU A 1 459 ? 13.177 -8.035 -18.649 1.00 97.94 459 GLU A O 1
ATOM 3537 N N . LEU A 1 460 ? 11.465 -7.991 -17.180 1.00 98.12 460 LEU A N 1
ATOM 3538 C CA . LEU A 1 460 ? 10.624 -8.928 -17.922 1.00 98.12 460 LEU A CA 1
ATOM 3539 C C . LEU A 1 460 ? 10.332 -8.414 -19.331 1.00 98.12 460 LEU A C 1
ATOM 3541 O O . LEU A 1 460 ? 10.347 -9.189 -20.289 1.00 98.12 460 LEU A O 1
ATOM 3545 N N . LEU A 1 461 ? 10.083 -7.111 -19.481 1.00 98.50 461 LEU A N 1
ATOM 3546 C CA . LEU A 1 461 ? 9.811 -6.522 -20.785 1.00 98.50 461 LEU A CA 1
ATOM 3547 C C . LEU A 1 461 ? 11.062 -6.515 -21.658 1.00 98.50 461 LEU A C 1
ATOM 3549 O O . LEU A 1 461 ? 10.955 -6.848 -22.835 1.00 98.50 461 LEU A O 1
ATOM 3553 N N . ALA A 1 462 ? 12.233 -6.207 -21.095 1.00 98.31 462 ALA A N 1
ATOM 3554 C CA . ALA A 1 462 ? 13.509 -6.232 -21.800 1.00 98.31 462 ALA A CA 1
ATOM 3555 C C . ALA A 1 462 ? 13.804 -7.622 -22.380 1.00 98.31 462 ALA A C 1
ATOM 3557 O O . ALA A 1 462 ? 14.111 -7.722 -23.569 1.00 98.31 462 ALA A O 1
ATOM 3558 N N . ASP A 1 463 ? 13.642 -8.686 -21.586 1.00 98.06 463 ASP A N 1
ATOM 3559 C CA . ASP A 1 463 ? 13.776 -10.069 -22.065 1.00 98.06 463 ASP A CA 1
ATOM 3560 C C . ASP A 1 463 ? 12.724 -10.401 -23.137 1.00 98.06 463 ASP A C 1
ATOM 3562 O O . ASP A 1 463 ? 13.047 -10.900 -24.218 1.00 98.06 463 ASP A O 1
ATOM 3566 N N . THR A 1 464 ? 11.460 -10.045 -22.889 1.00 98.44 464 THR A N 1
ATOM 3567 C CA . THR A 1 464 ? 10.351 -10.324 -23.814 1.00 98.44 464 THR A CA 1
ATOM 3568 C C . THR A 1 464 ? 10.587 -9.680 -25.178 1.00 98.44 464 THR A C 1
ATOM 3570 O O . THR A 1 464 ? 10.466 -10.334 -26.216 1.00 98.44 464 THR A O 1
ATOM 3573 N N . VAL A 1 465 ? 10.963 -8.399 -25.207 1.00 98.38 465 VAL A N 1
ATOM 3574 C CA . VAL A 1 465 ? 11.183 -7.678 -26.464 1.00 98.38 465 VAL A CA 1
ATOM 3575 C C . VAL A 1 465 ? 12.512 -8.041 -27.122 1.00 98.38 465 VAL A C 1
ATOM 3577 O O . VAL A 1 465 ? 12.594 -7.994 -28.349 1.00 98.38 465 VAL A O 1
ATOM 3580 N N . PHE A 1 466 ? 13.513 -8.487 -26.356 1.00 98.25 466 PHE A N 1
ATOM 3581 C CA . PHE A 1 466 ? 14.719 -9.114 -26.896 1.00 98.25 466 PHE A CA 1
ATOM 3582 C C . PHE A 1 466 ? 14.371 -10.389 -27.674 1.00 98.25 466 PHE A C 1
ATOM 3584 O O . PHE A 1 466 ? 14.778 -10.532 -28.827 1.00 98.25 466 PHE A O 1
ATOM 3591 N N . ARG A 1 467 ? 13.545 -11.272 -27.094 1.00 97.25 467 ARG A N 1
ATOM 3592 C CA . ARG A 1 467 ? 13.063 -12.505 -27.745 1.00 97.25 467 ARG A CA 1
ATOM 3593 C C . ARG A 1 467 ? 12.196 -12.230 -28.977 1.00 97.25 467 ARG A C 1
ATOM 3595 O O . ARG A 1 467 ? 12.230 -13.005 -29.928 1.00 97.25 467 ARG A O 1
ATOM 3602 N N . LEU A 1 468 ? 11.470 -11.111 -28.990 1.00 97.88 468 LEU A N 1
ATOM 3603 C CA . LEU A 1 468 ? 10.728 -10.615 -30.159 1.00 97.88 468 LEU A CA 1
ATOM 3604 C C . LEU A 1 468 ? 11.623 -9.909 -31.203 1.00 97.88 468 LEU A C 1
ATOM 3606 O O . LEU A 1 468 ? 11.122 -9.471 -32.238 1.00 97.88 468 LEU A O 1
ATOM 3610 N N . GLY A 1 469 ? 12.932 -9.779 -30.958 1.00 97.56 469 GLY A N 1
ATOM 3611 C CA . GLY A 1 469 ? 13.897 -9.168 -31.880 1.00 97.56 469 GLY A CA 1
ATOM 3612 C C . GLY A 1 469 ? 13.934 -7.634 -31.865 1.00 97.56 469 GLY A C 1
ATOM 3613 O O . GLY A 1 469 ? 14.560 -7.023 -32.730 1.00 97.56 469 GLY A O 1
ATOM 3614 N N . ASN A 1 470 ? 13.286 -6.981 -30.897 1.00 97.69 470 ASN A N 1
ATOM 3615 C CA . ASN A 1 470 ? 13.299 -5.527 -30.744 1.00 97.69 470 ASN A CA 1
ATOM 3616 C C . ASN A 1 470 ? 14.402 -5.083 -29.768 1.00 97.69 470 ASN A C 1
ATOM 3618 O O . ASN A 1 470 ? 14.149 -4.685 -28.629 1.00 97.69 470 ASN A O 1
ATOM 3622 N N . PHE A 1 471 ? 15.651 -5.134 -30.236 1.00 97.56 471 PHE A N 1
ATOM 3623 C CA . PHE A 1 471 ? 16.835 -4.870 -29.409 1.00 97.56 471 PHE A CA 1
ATOM 3624 C C . PHE A 1 471 ? 16.930 -3.431 -28.893 1.00 97.56 471 PHE A C 1
ATOM 3626 O O . PHE A 1 471 ? 17.430 -3.205 -27.794 1.00 97.56 471 PHE A O 1
ATOM 3633 N N . LYS A 1 472 ? 16.417 -2.448 -29.645 1.00 95.44 472 LYS A N 1
ATOM 3634 C CA . LYS A 1 472 ? 16.392 -1.047 -29.200 1.00 95.44 472 LYS A CA 1
ATOM 3635 C C . LYS A 1 472 ? 15.520 -0.882 -27.955 1.00 95.44 472 LYS A C 1
ATOM 3637 O O . LYS A 1 472 ? 15.920 -0.215 -27.005 1.00 95.44 472 LYS A O 1
ATOM 3642 N N . LEU A 1 473 ? 14.337 -1.495 -27.968 1.00 95.88 473 LEU A N 1
ATOM 3643 C CA . LEU A 1 473 ? 13.429 -1.464 -26.827 1.00 95.88 473 LEU A CA 1
ATOM 3644 C C . LEU A 1 473 ? 13.972 -2.308 -25.662 1.00 95.88 473 LEU A C 1
ATOM 3646 O O . LEU A 1 473 ? 13.827 -1.915 -24.508 1.00 95.88 473 LEU A O 1
ATOM 3650 N N . ALA A 1 474 ? 14.661 -3.412 -25.964 1.00 98.06 474 ALA A N 1
ATOM 3651 C CA . ALA A 1 474 ? 15.312 -4.240 -24.954 1.00 98.06 474 ALA A CA 1
ATOM 3652 C C . ALA A 1 474 ? 16.416 -3.475 -24.207 1.00 98.06 474 ALA A C 1
ATOM 3654 O O . ALA A 1 474 ? 16.446 -3.512 -22.983 1.00 98.06 474 ALA A O 1
ATOM 3655 N N . TRP A 1 475 ? 17.262 -2.715 -24.915 1.00 97.00 475 TRP A N 1
ATOM 3656 C CA . TRP A 1 475 ? 18.250 -1.828 -24.291 1.00 97.00 475 TRP A CA 1
ATOM 3657 C C . TRP A 1 475 ? 17.603 -0.786 -23.382 1.00 97.00 475 TRP A C 1
ATOM 3659 O O . TRP A 1 475 ? 18.039 -0.624 -22.247 1.00 97.00 475 TRP A O 1
ATOM 3669 N N . TYR A 1 476 ? 16.551 -0.113 -23.858 1.00 94.88 476 TYR A N 1
ATOM 3670 C CA . TYR A 1 476 ? 15.841 0.891 -23.063 1.00 94.88 476 TYR A CA 1
ATOM 3671 C C . TYR A 1 476 ? 15.349 0.308 -21.732 1.00 94.88 476 TYR A C 1
ATOM 3673 O O . TYR A 1 476 ? 15.657 0.842 -20.668 1.00 94.88 476 TYR A O 1
ATOM 3681 N N . HIS A 1 477 ? 14.638 -0.820 -21.772 1.00 96.38 477 HIS A N 1
ATOM 3682 C CA . HIS A 1 477 ? 14.107 -1.425 -20.554 1.00 96.38 477 HIS A CA 1
ATOM 3683 C C . HIS A 1 477 ? 15.183 -2.093 -19.691 1.00 96.38 477 HIS A C 1
ATOM 3685 O O . HIS A 1 477 ? 15.077 -2.039 -18.472 1.00 96.38 477 HIS A O 1
ATOM 3691 N N . ALA A 1 478 ? 16.257 -2.634 -20.272 1.00 97.19 478 ALA A N 1
ATOM 3692 C CA . ALA A 1 478 ? 17.380 -3.146 -19.488 1.00 97.19 478 ALA A CA 1
ATOM 3693 C C . ALA A 1 478 ? 18.070 -2.034 -18.684 1.00 97.19 478 ALA A C 1
ATOM 3695 O O . ALA A 1 478 ? 18.423 -2.238 -17.526 1.00 97.19 478 ALA A O 1
ATOM 3696 N N . ILE A 1 479 ? 18.215 -0.837 -19.257 1.00 95.00 479 ILE A N 1
ATOM 3697 C CA . ILE A 1 479 ? 18.772 0.315 -18.540 1.00 95.00 479 ILE A CA 1
ATOM 3698 C C . ILE A 1 479 ? 17.831 0.753 -17.417 1.00 95.00 479 ILE A C 1
ATOM 3700 O O . ILE A 1 479 ? 18.290 0.949 -16.296 1.00 95.00 479 ILE A O 1
ATOM 3704 N N . ARG A 1 480 ? 16.520 0.847 -17.683 1.00 94.75 480 ARG A N 1
ATOM 3705 C CA . ARG A 1 480 ? 15.525 1.194 -16.654 1.00 94.75 480 ARG A CA 1
ATOM 3706 C C . ARG A 1 480 ? 15.490 0.186 -15.501 1.00 94.75 480 ARG A C 1
ATOM 3708 O O . ARG A 1 480 ? 15.452 0.592 -14.348 1.00 94.75 480 ARG A O 1
ATOM 3715 N N . ALA A 1 481 ? 15.565 -1.111 -15.796 1.00 95.38 481 ALA A N 1
ATOM 3716 C CA . ALA A 1 481 ? 15.646 -2.151 -14.773 1.00 95.38 481 ALA A CA 1
ATOM 3717 C C . ALA A 1 481 ? 16.928 -2.022 -13.931 1.00 95.38 481 ALA A C 1
ATOM 3719 O O . ALA A 1 481 ? 16.869 -2.049 -12.705 1.00 95.38 481 ALA A O 1
ATOM 3720 N N . ALA A 1 482 ? 18.081 -1.806 -14.575 1.00 93.81 482 ALA A N 1
ATOM 3721 C CA . ALA A 1 482 ? 19.354 -1.616 -13.879 1.00 93.81 482 ALA A CA 1
ATOM 3722 C C . ALA A 1 482 ? 19.377 -0.350 -13.003 1.00 93.81 482 ALA A C 1
ATOM 3724 O O . ALA A 1 482 ? 19.948 -0.357 -11.913 1.00 93.81 482 ALA A O 1
ATOM 3725 N N . GLN A 1 483 ? 18.736 0.728 -13.459 1.00 91.94 483 GLN A N 1
ATOM 3726 C CA . GLN A 1 483 ? 18.562 1.971 -12.705 1.00 91.94 483 GLN A CA 1
ATOM 3727 C C . GLN A 1 483 ? 17.766 1.771 -11.399 1.00 91.94 483 GLN A C 1
ATOM 3729 O O . GLN A 1 483 ? 18.056 2.446 -10.410 1.00 91.94 483 GLN A O 1
ATOM 3734 N N . ASP A 1 484 ? 16.830 0.817 -11.381 1.00 91.50 484 ASP A N 1
ATOM 3735 C CA . ASP A 1 484 ? 16.070 0.378 -10.198 1.00 91.50 484 ASP A CA 1
ATOM 3736 C C . ASP A 1 484 ? 16.774 -0.749 -9.409 1.00 91.50 484 ASP A C 1
ATOM 3738 O O . ASP A 1 484 ? 16.184 -1.406 -8.559 1.00 91.50 484 ASP A O 1
ATOM 3742 N N . GLY A 1 485 ? 18.056 -1.005 -9.692 1.00 89.50 485 GLY A N 1
ATOM 3743 C CA . GLY A 1 485 ? 18.875 -1.962 -8.944 1.00 89.50 485 GLY A CA 1
ATOM 3744 C C . GLY A 1 485 ? 18.741 -3.427 -9.370 1.00 89.50 485 GLY A C 1
ATOM 3745 O O . GLY A 1 485 ? 19.307 -4.296 -8.705 1.00 89.50 485 GLY A O 1
ATOM 3746 N N . VAL A 1 486 ? 18.048 -3.729 -10.474 1.00 92.38 486 VAL A N 1
ATOM 3747 C CA . VAL A 1 486 ? 17.965 -5.097 -11.014 1.00 92.38 486 VAL A CA 1
ATOM 3748 C C . VAL A 1 486 ? 19.287 -5.498 -11.680 1.00 92.38 486 VAL A C 1
ATOM 3750 O O . VAL A 1 486 ? 19.858 -4.741 -12.469 1.00 92.38 486 VAL A O 1
ATOM 3753 N N . ASP A 1 487 ? 19.775 -6.712 -11.407 1.00 93.25 487 ASP A N 1
ATOM 3754 C CA . ASP A 1 487 ? 20.971 -7.242 -12.072 1.00 93.25 487 ASP A CA 1
ATOM 3755 C C . ASP A 1 487 ? 20.672 -7.654 -13.520 1.00 93.25 487 ASP A C 1
ATOM 3757 O O . ASP A 1 487 ? 20.224 -8.762 -13.810 1.00 93.25 487 ASP A O 1
ATOM 3761 N N . MET A 1 488 ? 20.972 -6.748 -14.448 1.00 95.88 488 MET A N 1
ATOM 3762 C CA . MET A 1 488 ? 20.771 -6.960 -15.880 1.00 95.88 488 MET A CA 1
ATOM 3763 C C . MET A 1 488 ? 22.000 -7.523 -16.604 1.00 95.88 488 MET A C 1
ATOM 3765 O O . MET A 1 488 ? 21.965 -7.657 -17.831 1.00 95.88 488 MET A O 1
ATOM 3769 N N . LEU A 1 489 ? 23.087 -7.871 -15.898 1.00 92.94 489 LEU A N 1
ATOM 3770 C CA . LEU A 1 489 ? 24.314 -8.375 -16.530 1.00 92.94 489 LEU A CA 1
ATOM 3771 C C . LEU A 1 489 ? 24.084 -9.571 -17.472 1.00 92.94 489 LEU A C 1
ATOM 3773 O O . LEU A 1 489 ? 24.685 -9.563 -18.558 1.00 92.94 489 LEU A O 1
ATOM 3777 N N . PRO A 1 490 ? 23.234 -10.569 -17.139 1.00 94.94 490 PRO A N 1
ATOM 3778 C CA . PRO A 1 490 ? 22.977 -11.690 -18.040 1.00 94.94 490 PRO A CA 1
ATOM 3779 C C . PRO A 1 490 ? 22.388 -11.245 -19.386 1.00 94.94 490 PRO A C 1
ATOM 3781 O O . PRO A 1 490 ? 22.932 -11.591 -20.434 1.00 94.94 490 PRO A O 1
ATOM 3784 N N . LEU A 1 491 ? 21.332 -10.424 -19.373 1.00 95.88 491 LEU A N 1
ATOM 3785 C CA . LEU A 1 491 ? 20.667 -9.968 -20.599 1.00 95.88 491 LEU A CA 1
ATOM 3786 C C . LEU A 1 491 ? 21.527 -8.969 -21.383 1.00 95.88 491 LEU A C 1
ATOM 3788 O O . LEU A 1 491 ? 21.627 -9.064 -22.604 1.00 95.88 491 LEU A O 1
ATOM 3792 N N . VAL A 1 492 ? 22.186 -8.030 -20.696 1.00 94.69 492 VAL A N 1
ATOM 3793 C CA . VAL A 1 492 ? 23.062 -7.027 -21.327 1.00 94.69 492 VAL A CA 1
ATOM 3794 C C . VAL A 1 492 ? 24.230 -7.697 -22.057 1.00 94.69 492 VAL A C 1
ATOM 3796 O O . VAL A 1 492 ? 24.601 -7.272 -23.152 1.00 94.69 492 VAL A O 1
ATOM 3799 N N . SER A 1 493 ? 24.775 -8.785 -21.506 1.00 94.38 493 SER A N 1
ATOM 3800 C CA . SER A 1 493 ? 25.829 -9.568 -22.164 1.00 94.38 493 SER A CA 1
ATOM 3801 C C . SER A 1 493 ? 25.368 -10.188 -23.483 1.00 94.38 493 SER A C 1
ATOM 3803 O O . SER A 1 493 ? 26.142 -10.218 -24.441 1.00 94.38 493 SER A O 1
ATOM 3805 N N . GLU A 1 494 ? 24.122 -10.661 -23.557 1.00 96.69 494 GLU A N 1
ATOM 3806 C CA . GLU A 1 494 ? 23.540 -11.172 -24.802 1.00 96.69 494 GLU A CA 1
ATOM 3807 C C . GLU A 1 494 ? 23.205 -10.038 -25.779 1.00 96.69 494 GLU A C 1
ATOM 3809 O O . GLU A 1 494 ? 23.524 -10.137 -26.964 1.00 96.69 494 GLU A O 1
ATOM 3814 N N . LEU A 1 495 ? 22.657 -8.921 -25.289 1.00 96.50 495 LEU A N 1
ATOM 3815 C CA . LEU A 1 495 ? 22.368 -7.733 -26.096 1.00 96.50 495 LEU A CA 1
ATOM 3816 C C . LEU A 1 495 ? 23.611 -7.205 -26.813 1.00 96.50 495 LEU A C 1
ATOM 3818 O O . LEU A 1 495 ? 23.557 -6.995 -28.022 1.00 96.50 495 LEU A O 1
ATOM 3822 N N . MET A 1 496 ? 24.743 -7.074 -26.115 1.00 94.88 496 MET A N 1
ATOM 3823 C CA . MET A 1 496 ? 26.003 -6.596 -26.704 1.00 94.88 496 MET A CA 1
ATOM 3824 C C . MET A 1 496 ? 26.538 -7.484 -27.838 1.00 94.88 496 MET A C 1
ATOM 3826 O O . MET A 1 496 ? 27.343 -7.022 -28.645 1.00 94.88 496 MET A O 1
ATOM 3830 N N . ARG A 1 497 ? 26.114 -8.753 -27.929 1.00 96.25 497 ARG A N 1
ATOM 3831 C CA . ARG A 1 497 ? 26.507 -9.649 -29.032 1.00 96.25 497 ARG A CA 1
ATOM 3832 C C . ARG A 1 497 ? 25.703 -9.409 -30.306 1.00 96.25 497 ARG A C 1
ATOM 3834 O O . ARG A 1 497 ? 26.180 -9.761 -31.382 1.00 96.25 497 ARG A O 1
ATOM 3841 N N . VAL A 1 498 ? 24.490 -8.867 -30.186 1.00 97.19 498 VAL A N 1
ATOM 3842 C CA . VAL A 1 498 ? 23.523 -8.761 -31.293 1.00 97.19 498 VAL A CA 1
ATOM 3843 C C . VAL A 1 498 ? 23.131 -7.323 -31.637 1.00 97.19 498 VAL A C 1
ATOM 3845 O O . VAL A 1 498 ? 22.602 -7.084 -32.719 1.00 97.19 498 VAL A O 1
ATOM 3848 N N . SER A 1 499 ? 23.396 -6.362 -30.750 1.00 96.50 499 SER A N 1
ATOM 3849 C CA . SER A 1 499 ? 23.098 -4.943 -30.934 1.00 96.50 499 SER A CA 1
ATOM 3850 C C . SER A 1 499 ? 24.106 -4.078 -30.188 1.00 96.50 499 SER A C 1
ATOM 3852 O O . SER A 1 499 ? 24.421 -4.329 -29.026 1.00 96.50 499 SER A O 1
ATOM 3854 N N . GLU A 1 500 ? 24.533 -2.988 -30.819 1.00 94.19 500 GLU A N 1
ATOM 3855 C CA . GLU A 1 500 ? 25.271 -1.934 -30.124 1.00 94.19 500 GLU A CA 1
ATOM 3856 C C . GLU A 1 500 ? 24.379 -1.292 -29.051 1.00 94.19 500 GLU A C 1
ATOM 3858 O O . GLU A 1 500 ? 23.167 -1.140 -29.248 1.00 94.19 500 GLU A O 1
ATOM 3863 N N . GLY A 1 501 ? 24.977 -0.969 -27.903 1.00 92.25 501 GLY A N 1
ATOM 3864 C CA . GLY A 1 501 ? 24.316 -0.211 -26.845 1.00 92.25 501 GLY A CA 1
ATOM 3865 C C . GLY A 1 501 ? 24.183 1.271 -27.207 1.00 92.25 501 GLY A C 1
ATOM 3866 O O .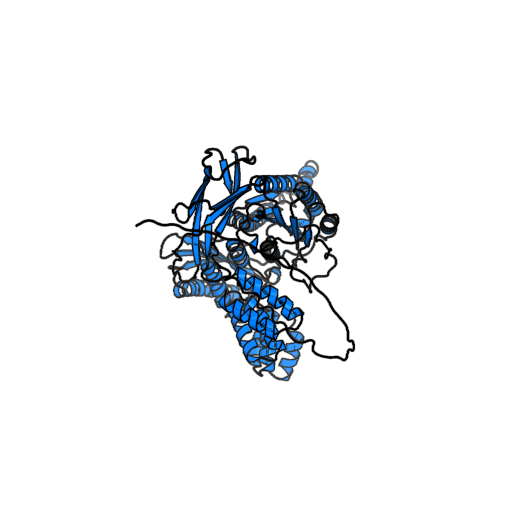 GLY A 1 501 ? 24.856 1.748 -28.126 1.00 92.25 501 GLY A O 1
ATOM 3867 N N . PRO A 1 502 ? 23.323 2.021 -26.501 1.00 92.69 502 PRO A N 1
ATOM 3868 C CA . PRO A 1 502 ? 23.190 3.452 -26.735 1.00 92.69 502 PRO A CA 1
ATOM 3869 C C . PRO A 1 502 ? 24.501 4.191 -26.396 1.00 92.69 502 PRO A C 1
ATOM 3871 O O . PRO A 1 502 ? 25.217 3.790 -25.474 1.00 92.69 502 PRO A O 1
ATOM 3874 N N . PRO A 1 503 ? 24.848 5.264 -27.130 1.00 91.62 503 PRO A N 1
ATOM 3875 C CA . PRO A 1 503 ? 26.133 5.956 -26.977 1.00 91.62 503 PRO A CA 1
ATOM 3876 C C . PRO A 1 503 ? 26.307 6.627 -25.604 1.00 91.62 503 PRO A C 1
ATOM 3878 O O . PRO A 1 503 ? 27.430 6.828 -25.152 1.00 91.62 503 PRO A O 1
ATOM 3881 N N . ASP A 1 504 ? 25.200 6.944 -24.940 1.00 89.12 504 ASP A N 1
ATOM 3882 C CA . ASP A 1 504 ? 25.083 7.567 -23.623 1.00 89.12 504 ASP A CA 1
ATOM 3883 C C . ASP A 1 504 ? 24.805 6.544 -22.503 1.00 89.12 504 ASP A C 1
ATOM 3885 O O . ASP A 1 504 ? 24.397 6.914 -21.407 1.00 89.12 504 ASP A O 1
ATOM 3889 N N . LEU A 1 505 ? 25.052 5.247 -22.740 1.00 89.88 505 LEU A N 1
ATOM 3890 C CA . LEU A 1 505 ? 24.780 4.173 -21.773 1.00 89.88 505 LEU A CA 1
ATOM 3891 C C . LEU A 1 505 ? 25.361 4.451 -20.376 1.00 89.88 505 LEU A C 1
ATOM 3893 O O . LEU A 1 505 ? 24.683 4.240 -19.374 1.00 89.88 505 LEU A O 1
ATOM 3897 N N . ALA A 1 506 ? 26.608 4.925 -20.302 1.00 87.88 506 ALA A N 1
ATOM 3898 C CA . ALA A 1 506 ? 27.259 5.224 -19.027 1.00 87.88 506 ALA A CA 1
ATOM 3899 C C . ALA A 1 506 ? 26.563 6.368 -18.271 1.00 87.88 506 ALA A C 1
ATOM 3901 O O . ALA A 1 506 ? 26.395 6.276 -17.058 1.00 87.88 506 ALA A O 1
ATOM 3902 N N . GLU A 1 507 ? 26.130 7.407 -18.990 1.00 87.81 507 GLU A N 1
ATOM 3903 C CA . GLU A 1 507 ? 25.406 8.549 -18.427 1.00 87.81 507 GLU A CA 1
ATOM 3904 C C . GLU A 1 507 ? 24.041 8.105 -17.894 1.00 87.81 507 GLU A C 1
ATOM 3906 O O . GLU A 1 507 ? 23.725 8.366 -16.732 1.00 87.81 507 GLU A O 1
ATOM 3911 N N . GLN A 1 508 ? 23.287 7.331 -18.684 1.00 89.38 508 GLN A N 1
ATOM 3912 C CA . GLN A 1 508 ? 21.994 6.792 -18.258 1.00 89.38 508 GLN A CA 1
ATOM 3913 C C . GLN A 1 508 ? 22.134 5.904 -17.013 1.00 89.38 508 GLN A C 1
ATOM 3915 O O . GLN A 1 508 ? 21.359 6.039 -16.073 1.00 89.38 508 GLN A O 1
ATOM 3920 N N . LEU A 1 509 ? 23.139 5.028 -16.935 1.00 88.62 509 LEU A N 1
ATOM 3921 C CA . LEU A 1 509 ? 23.346 4.190 -15.743 1.00 88.62 509 LEU A CA 1
ATOM 3922 C C . LEU A 1 509 ? 23.756 4.993 -14.495 1.00 88.62 509 LEU A C 1
ATOM 3924 O O . LEU A 1 509 ? 23.554 4.522 -13.378 1.00 88.62 509 LEU A O 1
ATOM 3928 N N . SER A 1 510 ? 24.299 6.199 -14.669 1.00 86.31 510 SER A N 1
ATOM 3929 C CA . SER A 1 510 ? 24.633 7.128 -13.579 1.00 86.31 510 SER A CA 1
ATOM 3930 C C . SER A 1 510 ? 23.526 8.136 -13.245 1.00 86.31 510 SER A C 1
ATOM 3932 O O . SER A 1 510 ? 23.748 9.029 -12.427 1.00 86.31 510 SER A O 1
ATOM 3934 N N . ALA A 1 511 ? 22.350 8.001 -13.867 1.00 87.62 511 ALA A N 1
ATOM 3935 C CA . ALA A 1 511 ? 21.219 8.905 -13.698 1.00 87.62 511 ALA A CA 1
ATOM 3936 C C . ALA A 1 511 ? 20.831 9.115 -12.226 1.00 87.62 511 ALA A C 1
ATOM 3938 O O . ALA A 1 511 ? 20.952 8.230 -11.373 1.00 87.62 511 ALA A O 1
ATOM 3939 N N . VAL A 1 512 ? 20.290 10.298 -11.937 1.00 89.44 512 VAL A N 1
ATOM 3940 C CA . VAL A 1 512 ? 19.777 10.616 -10.601 1.00 89.44 512 VAL A CA 1
ATOM 3941 C C . VAL A 1 512 ? 18.577 9.726 -10.310 1.00 89.44 512 VAL A C 1
ATOM 3943 O O . VAL A 1 512 ? 17.591 9.765 -11.042 1.00 89.44 512 VAL A O 1
ATOM 3946 N N . ARG A 1 513 ? 18.646 8.953 -9.224 1.00 91.62 513 ARG A N 1
ATOM 3947 C CA . ARG A 1 513 ? 17.565 8.069 -8.781 1.00 91.62 513 ARG A CA 1
ATOM 3948 C C . ARG A 1 513 ? 16.563 8.844 -7.938 1.00 91.62 513 ARG A C 1
ATOM 3950 O O . ARG A 1 513 ? 16.936 9.439 -6.924 1.00 91.62 513 ARG A O 1
ATOM 3957 N N . ILE A 1 514 ? 15.306 8.851 -8.360 1.00 91.88 514 ILE A N 1
ATOM 3958 C CA . ILE A 1 514 ? 14.228 9.613 -7.737 1.00 91.88 514 ILE A CA 1
ATOM 3959 C C . ILE A 1 514 ? 13.084 8.680 -7.378 1.00 91.88 514 ILE A C 1
ATOM 3961 O O . ILE A 1 514 ? 12.504 8.028 -8.244 1.00 91.88 514 ILE A O 1
ATOM 3965 N N . PHE A 1 515 ? 12.735 8.668 -6.098 1.00 91.88 515 PHE A N 1
ATOM 3966 C CA . PHE A 1 515 ? 11.496 8.062 -5.630 1.00 91.88 515 PHE A CA 1
ATOM 3967 C C . PHE A 1 515 ? 10.363 9.085 -5.717 1.00 91.88 515 PHE A C 1
ATOM 3969 O O . PHE A 1 515 ? 10.559 10.245 -5.353 1.00 91.88 515 PHE A O 1
ATOM 3976 N N . VAL A 1 516 ? 9.186 8.678 -6.188 1.00 92.38 516 VAL A N 1
ATOM 3977 C CA . VAL A 1 516 ? 8.036 9.570 -6.400 1.00 92.38 516 VAL A CA 1
ATOM 3978 C C . VAL A 1 516 ? 6.834 9.063 -5.611 1.00 92.38 516 VAL A C 1
ATOM 3980 O O . VAL A 1 516 ? 6.392 7.930 -5.812 1.00 92.38 516 VAL A O 1
ATOM 3983 N N . ASP A 1 517 ? 6.282 9.920 -4.754 1.00 90.69 517 ASP A N 1
ATOM 3984 C CA . ASP A 1 517 ? 5.122 9.604 -3.914 1.00 90.69 517 ASP A CA 1
ATOM 3985 C C . ASP A 1 517 ? 4.265 10.852 -3.638 1.00 90.69 517 ASP A C 1
ATOM 3987 O O . ASP A 1 517 ? 4.653 11.987 -3.929 1.00 90.69 517 ASP A O 1
ATOM 3991 N N . VAL A 1 518 ? 3.082 10.646 -3.063 1.00 87.69 518 VAL A N 1
ATOM 3992 C CA . VAL A 1 518 ? 2.206 11.716 -2.578 1.00 87.69 518 VAL A CA 1
ATOM 3993 C C . VAL A 1 518 ? 2.196 11.698 -1.052 1.00 87.69 518 VAL A C 1
ATOM 3995 O O . VAL A 1 518 ? 2.122 10.648 -0.416 1.00 87.69 518 VAL A O 1
ATOM 3998 N N . GLY A 1 519 ? 2.324 12.876 -0.444 1.00 81.06 519 GLY A N 1
ATOM 3999 C CA . GLY A 1 519 ? 2.224 13.037 1.003 1.00 81.06 519 GLY A CA 1
ATOM 4000 C C . GLY A 1 519 ? 0.791 12.855 1.525 1.00 81.06 519 GLY A C 1
ATOM 4001 O O . GLY A 1 519 ? -0.140 12.660 0.744 1.00 81.06 519 GLY A O 1
ATOM 4002 N N . PRO A 1 520 ? 0.586 12.940 2.852 1.00 79.44 520 PRO A N 1
ATOM 4003 C CA . PRO A 1 520 ? -0.751 12.942 3.438 1.00 79.44 520 PRO A CA 1
ATOM 4004 C C . PRO A 1 520 ? -1.605 14.072 2.864 1.00 79.44 520 PRO A C 1
ATOM 4006 O O . PRO A 1 520 ? -1.216 15.237 2.984 1.00 79.44 520 PRO A O 1
ATOM 4009 N N . PRO A 1 521 ? -2.748 13.744 2.227 1.00 76.06 521 PRO A N 1
ATOM 4010 C CA . PRO A 1 521 ? -3.638 14.752 1.686 1.00 76.06 521 PRO A CA 1
ATOM 4011 C C . PRO A 1 521 ? -4.365 15.470 2.824 1.00 76.06 521 PRO A C 1
ATOM 4013 O O . PRO A 1 521 ? -4.467 14.969 3.941 1.00 76.06 521 PRO A O 1
ATOM 4016 N N . ALA A 1 522 ? -4.953 16.626 2.538 1.00 65.44 522 ALA A N 1
ATOM 4017 C CA . ALA A 1 522 ? -5.750 17.381 3.506 1.00 65.44 522 ALA A CA 1
ATOM 4018 C C . ALA A 1 522 ? -7.162 16.788 3.763 1.00 65.44 522 ALA A C 1
ATOM 4020 O O . ALA A 1 522 ? -8.109 17.530 3.968 1.00 65.44 522 ALA A O 1
ATOM 4021 N N . VAL A 1 523 ? -7.323 15.458 3.772 1.00 62.34 523 VAL A N 1
ATOM 4022 C CA . VAL A 1 523 ? -8.594 14.703 3.940 1.00 62.34 523 VAL A CA 1
ATOM 4023 C C . VAL A 1 523 ? -9.557 14.746 2.734 1.00 62.34 523 VAL A C 1
ATOM 4025 O O . VAL A 1 523 ? -10.228 13.753 2.481 1.00 62.34 523 VAL A O 1
ATOM 4028 N N . GLU A 1 524 ? -9.587 15.813 1.931 1.00 67.81 524 GLU A N 1
ATOM 4029 C CA . GLU A 1 524 ? -10.608 16.005 0.872 1.00 67.81 524 GLU A CA 1
ATOM 4030 C C . GLU A 1 524 ? -10.292 15.391 -0.517 1.00 67.81 524 GLU A C 1
ATOM 4032 O O . GLU A 1 524 ? -11.082 15.539 -1.453 1.00 67.81 524 GLU A O 1
ATOM 4037 N N . ILE A 1 525 ? -9.145 14.721 -0.698 1.00 75.56 525 ILE A N 1
ATOM 4038 C CA . ILE A 1 525 ? -8.761 14.122 -1.995 1.00 75.56 525 ILE A CA 1
ATOM 4039 C C . ILE A 1 525 ? -9.289 12.689 -2.098 1.00 75.56 525 ILE A C 1
ATOM 4041 O O . ILE A 1 525 ? -8.981 11.859 -1.241 1.00 75.56 525 ILE A O 1
ATOM 4045 N N . ASP A 1 526 ? -10.008 12.387 -3.187 1.00 72.75 526 ASP A N 1
ATOM 4046 C CA . ASP A 1 526 ? -10.473 11.028 -3.471 1.00 72.75 526 ASP A CA 1
ATOM 4047 C C . ASP A 1 526 ? -9.389 10.060 -3.927 1.00 72.75 526 ASP A C 1
ATOM 4049 O O . ASP A 1 526 ? -8.381 10.455 -4.507 1.00 72.75 526 ASP A O 1
ATOM 4053 N N . GLN A 1 527 ? -9.611 8.774 -3.646 1.00 75.12 527 GLN A N 1
ATOM 4054 C CA . GLN A 1 527 ? -8.705 7.672 -3.975 1.00 75.12 527 GLN A CA 1
ATOM 4055 C C . GLN A 1 527 ? -8.215 7.714 -5.423 1.00 75.12 527 GLN A C 1
ATOM 4057 O O . GLN A 1 527 ? -7.015 7.628 -5.674 1.00 75.12 527 GLN A O 1
ATOM 4062 N N . ALA A 1 528 ? -9.133 7.844 -6.379 1.00 74.44 528 ALA A N 1
ATOM 4063 C CA . ALA A 1 528 ? -8.774 7.775 -7.787 1.00 74.44 528 ALA A CA 1
ATOM 4064 C C . ALA A 1 528 ? -8.119 9.076 -8.268 1.00 74.44 528 ALA A C 1
ATOM 4066 O O . ALA A 1 528 ? -7.201 9.010 -9.078 1.00 74.44 528 ALA A O 1
ATOM 4067 N N . THR A 1 529 ? -8.466 10.230 -7.695 1.00 80.31 529 THR A N 1
ATOM 4068 C CA . THR A 1 529 ? -7.701 11.471 -7.887 1.00 80.31 529 THR A CA 1
ATOM 4069 C C . THR A 1 529 ? -6.282 11.329 -7.335 1.00 80.31 529 THR A C 1
ATOM 4071 O O . THR A 1 529 ? -5.332 11.675 -8.025 1.00 80.31 529 THR A O 1
ATOM 4074 N N . LEU A 1 530 ? -6.098 10.772 -6.133 1.00 82.31 530 LEU A N 1
ATOM 4075 C CA . LEU A 1 530 ? -4.775 10.557 -5.534 1.00 82.31 530 LEU A CA 1
ATOM 4076 C C . LEU A 1 530 ? -3.891 9.653 -6.406 1.00 82.31 530 LEU A C 1
ATOM 4078 O O . LEU A 1 530 ? -2.733 9.985 -6.670 1.00 82.31 530 LEU A O 1
ATOM 4082 N N . LEU A 1 531 ? -4.446 8.529 -6.867 1.00 80.94 531 LEU A N 1
ATOM 4083 C CA . LEU A 1 531 ? -3.756 7.609 -7.770 1.00 80.94 531 LEU A CA 1
ATOM 4084 C C . LEU A 1 531 ? -3.451 8.259 -9.119 1.00 80.94 531 LEU A C 1
ATOM 4086 O O . LEU A 1 531 ? -2.361 8.063 -9.649 1.00 80.94 531 LEU A O 1
ATOM 4090 N N . GLU A 1 532 ? -4.370 9.062 -9.655 1.00 83.38 532 GLU A N 1
ATOM 4091 C CA . GLU A 1 532 ? -4.162 9.776 -10.912 1.00 83.38 532 GLU A CA 1
ATOM 4092 C C . GLU A 1 532 ? -3.062 10.837 -10.789 1.00 83.38 532 GLU A C 1
ATOM 4094 O O . GLU A 1 532 ? -2.173 10.890 -11.637 1.00 83.38 532 GLU A O 1
ATOM 4099 N N . LEU A 1 533 ? -3.048 11.626 -9.709 1.00 87.56 533 LEU A N 1
ATOM 4100 C CA . LEU A 1 533 ? -1.979 12.588 -9.420 1.00 87.56 533 LEU A CA 1
ATOM 4101 C C . LEU A 1 533 ? -0.615 11.884 -9.365 1.00 87.56 533 LEU A C 1
ATOM 4103 O O . LEU A 1 533 ? 0.346 12.338 -9.990 1.00 87.56 533 LEU A O 1
ATOM 4107 N N . LEU A 1 534 ? -0.534 10.754 -8.654 1.00 88.69 534 LEU A N 1
ATOM 4108 C CA . LEU A 1 534 ? 0.687 9.955 -8.555 1.00 88.69 534 LEU A CA 1
ATOM 4109 C C . LEU A 1 534 ? 1.115 9.393 -9.916 1.00 88.69 534 LEU A C 1
ATOM 4111 O O . LEU A 1 534 ? 2.290 9.477 -10.277 1.00 88.69 534 LEU A O 1
ATOM 4115 N N . ARG A 1 535 ? 0.167 8.844 -10.682 1.00 88.75 535 ARG A N 1
ATOM 4116 C CA . ARG A 1 535 ? 0.404 8.267 -12.008 1.00 88.75 535 ARG A CA 1
ATOM 4117 C C . ARG A 1 535 ? 0.916 9.317 -12.986 1.00 88.75 535 ARG A C 1
ATOM 4119 O O . ARG A 1 535 ? 1.935 9.093 -13.635 1.00 88.75 535 ARG A O 1
ATOM 4126 N N . VAL A 1 536 ? 0.250 10.469 -13.069 1.00 90.00 536 VAL A N 1
ATOM 4127 C CA . VAL A 1 536 ? 0.669 11.589 -13.922 1.00 90.00 536 VAL A CA 1
ATOM 4128 C C . VAL A 1 536 ? 2.054 12.070 -13.506 1.00 90.00 536 VAL A C 1
ATOM 4130 O O . VAL A 1 536 ? 2.926 12.205 -14.360 1.00 90.00 536 VAL A O 1
ATOM 4133 N N . LEU A 1 537 ? 2.303 12.258 -12.207 1.00 91.75 537 LEU A N 1
ATOM 4134 C CA . LEU A 1 537 ? 3.607 12.700 -11.723 1.00 91.75 537 LEU A CA 1
ATOM 4135 C C . LEU A 1 537 ? 4.724 11.723 -12.113 1.00 91.75 537 LEU A C 1
ATOM 4137 O O . LEU A 1 537 ? 5.737 12.137 -12.675 1.00 91.75 537 LEU A O 1
ATOM 4141 N N . ARG A 1 538 ? 4.530 10.422 -11.880 1.00 92.94 538 ARG A N 1
ATOM 4142 C CA . ARG A 1 538 ? 5.480 9.382 -12.297 1.00 92.94 538 ARG A CA 1
ATOM 4143 C C . ARG A 1 538 ? 5.677 9.365 -13.811 1.00 92.94 538 ARG A C 1
ATOM 4145 O O . ARG A 1 538 ? 6.812 9.318 -14.277 1.00 92.94 538 ARG A O 1
ATOM 4152 N N . SER A 1 539 ? 4.595 9.458 -14.582 1.00 91.00 539 SER A N 1
ATOM 4153 C CA . SER A 1 539 ? 4.659 9.494 -16.043 1.00 91.00 539 SER A CA 1
ATOM 4154 C C . SER A 1 539 ? 5.445 10.695 -16.563 1.00 91.00 539 SER A C 1
ATOM 4156 O O . SER A 1 539 ? 6.175 10.552 -17.534 1.00 91.00 539 SER A O 1
ATOM 4158 N N . GLU A 1 540 ? 5.305 11.875 -15.964 1.00 90.25 540 GLU A N 1
ATOM 4159 C CA . GLU A 1 540 ? 6.024 13.079 -16.402 1.00 90.25 540 GLU A CA 1
ATOM 4160 C C . GLU A 1 540 ? 7.513 13.021 -16.033 1.00 90.25 540 GLU A C 1
ATOM 4162 O O . GLU A 1 540 ? 8.383 13.462 -16.796 1.00 90.25 540 GLU A O 1
ATOM 4167 N N . MET A 1 541 ? 7.823 12.418 -14.884 1.00 89.44 541 MET A N 1
ATOM 4168 C CA . MET A 1 541 ? 9.197 12.237 -14.422 1.00 89.44 541 MET A CA 1
ATOM 4169 C C . MET A 1 541 ? 9.947 11.137 -15.192 1.00 89.44 541 MET A C 1
ATOM 4171 O O . MET A 1 541 ? 11.155 11.262 -15.388 1.00 89.44 541 MET A O 1
ATOM 4175 N N . SER A 1 542 ? 9.260 10.104 -15.692 1.00 87.69 542 SER A N 1
ATOM 4176 C CA . SER A 1 542 ? 9.882 8.986 -16.424 1.00 87.69 542 SER A CA 1
ATOM 4177 C C . SER A 1 542 ? 10.353 9.336 -17.844 1.00 87.69 542 SER A C 1
ATOM 4179 O O . SER A 1 542 ? 11.112 8.573 -18.450 1.00 87.69 542 SER A O 1
ATOM 4181 N N . VAL A 1 543 ? 9.938 10.489 -18.387 1.00 84.19 543 VAL A N 1
ATOM 4182 C CA . VAL A 1 543 ? 10.286 10.932 -19.753 1.00 84.19 543 VAL A CA 1
ATOM 4183 C C . VAL A 1 543 ? 11.781 11.244 -19.903 1.00 84.19 543 VAL A C 1
ATOM 4185 O O . VAL A 1 543 ? 12.320 11.147 -21.004 1.00 84.19 543 VAL A O 1
ATOM 4188 N N . ALA A 1 544 ? 12.466 11.620 -18.821 1.00 80.44 544 ALA A N 1
ATOM 4189 C CA . ALA A 1 544 ? 13.880 11.987 -18.867 1.00 80.44 544 ALA A CA 1
ATOM 4190 C C . ALA A 1 544 ? 14.787 10.747 -18.901 1.00 80.44 544 ALA A C 1
ATOM 4192 O O . ALA A 1 544 ? 14.565 9.796 -18.154 1.00 80.44 544 ALA A O 1
ATOM 4193 N N . THR A 1 545 ? 15.825 10.749 -19.737 1.00 75.06 545 THR A N 1
ATOM 4194 C CA . THR A 1 545 ? 16.810 9.651 -19.819 1.00 75.06 545 THR A CA 1
ATOM 4195 C C . THR A 1 545 ? 17.881 9.726 -18.729 1.00 75.06 545 THR A C 1
ATOM 4197 O O . THR A 1 545 ? 18.471 8.710 -18.375 1.00 75.06 545 THR A O 1
ATOM 4200 N N . ASP A 1 546 ? 18.098 10.916 -18.178 1.00 74.94 546 ASP A N 1
ATOM 4201 C CA . ASP A 1 546 ? 19.080 11.261 -17.144 1.00 74.94 546 ASP A CA 1
ATOM 4202 C C . ASP A 1 546 ? 18.496 11.274 -15.719 1.00 74.94 546 ASP A C 1
ATOM 4204 O O . ASP A 1 546 ? 19.206 11.513 -14.738 1.00 74.94 546 ASP A O 1
ATOM 4208 N N . ILE A 1 547 ? 17.203 10.964 -15.596 1.00 88.06 547 ILE A N 1
ATOM 4209 C CA . ILE A 1 547 ? 16.540 10.643 -14.334 1.00 88.06 547 ILE A CA 1
ATOM 4210 C C . ILE A 1 547 ? 16.112 9.180 -14.376 1.00 88.06 547 ILE A C 1
ATOM 4212 O O . ILE A 1 547 ? 15.488 8.712 -15.332 1.00 88.06 547 ILE A O 1
ATOM 4216 N N . ALA A 1 548 ? 16.434 8.475 -13.303 1.00 91.31 548 ALA A N 1
ATOM 4217 C CA . ALA A 1 548 ? 15.969 7.138 -13.005 1.00 91.31 548 ALA A CA 1
ATOM 4218 C C . ALA A 1 548 ? 14.824 7.237 -11.998 1.00 91.31 548 ALA A C 1
ATOM 4220 O O . ALA A 1 548 ? 15.011 7.777 -10.909 1.00 91.31 548 ALA A O 1
ATOM 4221 N N . LEU A 1 549 ? 13.648 6.716 -12.338 1.00 93.25 549 LEU A N 1
ATOM 4222 C CA . LEU A 1 549 ? 12.645 6.455 -11.312 1.00 93.25 549 LEU A CA 1
ATOM 4223 C C . LEU A 1 549 ? 12.991 5.153 -10.613 1.00 93.25 549 LEU A C 1
ATOM 4225 O O . LEU A 1 549 ? 13.335 4.182 -11.282 1.00 93.25 549 LEU A O 1
ATOM 4229 N N . VAL A 1 550 ? 12.895 5.160 -9.289 1.00 92.50 550 VAL A N 1
ATOM 4230 C CA . VAL A 1 550 ? 13.109 3.963 -8.477 1.00 92.50 550 VAL A CA 1
ATOM 4231 C C . VAL A 1 550 ? 11.857 3.611 -7.694 1.00 92.50 550 VAL A C 1
ATOM 4233 O O . VAL A 1 550 ? 11.121 4.493 -7.239 1.00 92.50 550 VAL A O 1
ATOM 4236 N N . SER A 1 551 ? 11.628 2.313 -7.548 1.00 89.50 551 SER A N 1
ATOM 4237 C CA . SER A 1 551 ? 10.481 1.728 -6.864 1.00 89.50 551 SER A CA 1
ATOM 4238 C C . SER A 1 551 ? 10.585 1.824 -5.345 1.00 89.50 551 SER A C 1
ATOM 4240 O O . SER A 1 551 ? 9.556 1.889 -4.678 1.00 89.50 551 SER A O 1
ATOM 4242 N N . LYS A 1 552 ? 11.808 1.895 -4.804 1.00 87.75 552 LYS A N 1
ATOM 4243 C CA . LYS A 1 552 ? 12.090 1.952 -3.363 1.00 87.75 552 LYS A CA 1
ATOM 4244 C C . LYS A 1 552 ? 12.835 3.219 -2.995 1.00 87.75 552 LYS A C 1
ATOM 4246 O O . LYS A 1 552 ? 13.728 3.677 -3.712 1.00 87.75 552 LYS A O 1
ATOM 4251 N N . SER A 1 553 ? 12.507 3.784 -1.839 1.00 87.06 553 SER A N 1
ATOM 4252 C CA . SER A 1 553 ? 13.148 5.023 -1.405 1.00 87.06 553 SER A CA 1
ATOM 4253 C C . SER A 1 553 ? 14.585 4.804 -0.909 1.00 87.06 553 SER A C 1
ATOM 4255 O O . SER A 1 553 ? 15.417 5.701 -1.048 1.00 87.06 553 SER A O 1
ATOM 4257 N N . SER A 1 554 ? 14.928 3.594 -0.446 1.00 85.81 554 SER A N 1
ATOM 4258 C CA . SER A 1 554 ? 16.297 3.182 -0.093 1.00 85.81 554 SER A CA 1
ATOM 4259 C C . SER A 1 554 ? 17.292 3.311 -1.252 1.00 85.81 554 SER A C 1
ATOM 4261 O O . SER A 1 554 ? 18.474 3.623 -1.028 1.00 85.81 554 SER A O 1
ATOM 4263 N N . ASP A 1 555 ? 16.798 3.099 -2.475 1.00 88.00 555 ASP A N 1
ATOM 4264 C CA . ASP A 1 555 ? 17.552 3.166 -3.726 1.00 88.00 555 ASP A CA 1
ATOM 4265 C C . ASP A 1 555 ? 17.598 4.580 -4.314 1.00 88.00 555 ASP A C 1
ATOM 4267 O O . ASP A 1 555 ? 18.364 4.848 -5.240 1.00 88.00 555 ASP A O 1
ATOM 4271 N N . ALA A 1 556 ? 16.840 5.523 -3.756 1.00 89.69 556 ALA A N 1
ATOM 4272 C CA . ALA A 1 556 ? 16.781 6.885 -4.253 1.00 89.69 556 ALA A CA 1
ATOM 4273 C C . ALA A 1 556 ? 17.970 7.741 -3.790 1.00 89.69 556 ALA A C 1
ATOM 4275 O O . ALA A 1 556 ? 18.527 7.582 -2.701 1.00 89.69 556 ALA A O 1
ATOM 4276 N N . THR A 1 557 ? 18.340 8.713 -4.619 1.00 88.38 557 THR A N 1
ATOM 4277 C CA . THR A 1 557 ? 19.239 9.817 -4.253 1.00 88.38 557 THR A CA 1
ATOM 4278 C C . THR A 1 557 ? 18.451 11.002 -3.683 1.00 88.38 557 THR A C 1
ATOM 4280 O O . THR A 1 557 ? 18.979 11.773 -2.880 1.00 88.38 557 THR A O 1
ATOM 4283 N N . ALA A 1 558 ? 17.191 11.143 -4.099 1.00 88.88 558 ALA A N 1
ATOM 4284 C CA . ALA A 1 558 ? 16.249 12.154 -3.640 1.00 88.88 558 ALA A CA 1
ATOM 4285 C C . ALA A 1 558 ? 14.804 11.642 -3.769 1.00 88.88 558 ALA A C 1
ATOM 4287 O O . ALA A 1 558 ? 14.519 10.779 -4.599 1.00 88.88 558 ALA A O 1
ATOM 4288 N N . ALA A 1 559 ? 13.885 12.197 -2.984 1.00 88.50 559 ALA A N 1
ATOM 4289 C CA . ALA A 1 559 ? 12.464 11.861 -3.048 1.00 88.50 559 ALA A CA 1
ATOM 4290 C C . ALA A 1 559 ? 11.640 13.065 -3.505 1.00 88.50 559 ALA A C 1
ATOM 4292 O O . ALA A 1 559 ? 11.793 14.161 -2.974 1.00 88.50 559 ALA A O 1
ATOM 4293 N N . LEU A 1 560 ? 10.761 12.864 -4.478 1.00 90.94 560 LEU A N 1
ATOM 4294 C CA . LEU A 1 560 ? 9.858 13.868 -5.013 1.00 90.94 560 LEU A CA 1
ATOM 4295 C C . LEU A 1 560 ? 8.454 13.638 -4.459 1.00 90.94 560 LEU A C 1
ATOM 4297 O O . LEU A 1 560 ? 7.804 12.652 -4.805 1.00 90.94 560 LEU A O 1
ATOM 4301 N N . ILE A 1 561 ? 7.995 14.557 -3.615 1.00 89.25 561 ILE A N 1
ATOM 4302 C CA . ILE A 1 561 ? 6.752 14.420 -2.863 1.00 89.25 561 ILE A CA 1
ATOM 4303 C C . ILE A 1 561 ? 5.783 15.516 -3.221 1.00 89.25 561 ILE A C 1
ATOM 4305 O O . ILE A 1 561 ? 6.069 16.704 -3.073 1.00 89.25 561 ILE A O 1
ATOM 4309 N N . LEU A 1 562 ? 4.613 15.088 -3.667 1.00 89.88 562 LEU A N 1
ATOM 4310 C CA . LEU A 1 562 ? 3.487 15.970 -3.863 1.00 89.88 562 LEU A CA 1
ATOM 4311 C C . LEU A 1 562 ? 2.829 16.246 -2.502 1.00 89.88 562 LEU A C 1
ATOM 4313 O O . LEU A 1 562 ? 2.261 15.351 -1.881 1.00 89.88 562 LEU A O 1
ATOM 4317 N N . GLU A 1 563 ? 2.951 17.480 -2.017 1.00 86.50 563 GLU A N 1
ATOM 4318 C CA . GLU A 1 563 ? 2.317 17.962 -0.787 1.00 86.50 563 GLU A CA 1
ATOM 4319 C C . GLU A 1 563 ? 1.173 18.901 -1.169 1.00 86.50 563 GLU A C 1
ATOM 4321 O O . GLU A 1 563 ? 1.405 19.955 -1.769 1.00 86.50 563 GLU A O 1
ATOM 4326 N N . THR A 1 564 ? -0.070 18.523 -0.864 1.00 79.94 564 THR A N 1
ATOM 4327 C CA . THR A 1 564 ? -1.241 19.203 -1.436 1.00 79.94 564 THR A CA 1
ATOM 4328 C C . THR A 1 564 ? -2.361 19.403 -0.445 1.00 79.94 564 THR A C 1
ATOM 4330 O O . THR A 1 564 ? -2.648 18.543 0.390 1.00 79.94 564 THR A O 1
ATOM 4333 N N . GLN A 1 565 ? -3.062 20.509 -0.639 1.00 76.62 565 GLN A N 1
ATOM 4334 C CA . GLN A 1 565 ? -4.323 20.824 -0.010 1.00 76.62 565 GLN A CA 1
ATOM 4335 C C . GLN A 1 565 ? -5.371 21.037 -1.104 1.00 76.62 565 GLN A C 1
ATOM 4337 O O . GLN A 1 565 ? -5.115 21.688 -2.117 1.00 76.62 565 GLN A O 1
ATOM 4342 N N . VAL A 1 566 ? -6.555 20.467 -0.909 1.00 69.62 566 VAL A N 1
ATOM 4343 C CA . VAL A 1 566 ? -7.697 20.764 -1.772 1.00 69.62 566 VAL A CA 1
ATOM 4344 C C . VAL A 1 566 ? -8.477 21.915 -1.176 1.00 69.62 566 VAL A C 1
ATOM 4346 O O . VAL A 1 566 ? -8.613 22.033 0.042 1.00 69.62 566 VAL A O 1
ATOM 4349 N N . VAL A 1 567 ? -8.950 22.781 -2.063 1.00 68.38 567 VAL A N 1
ATOM 4350 C CA . VAL A 1 567 ? -9.947 23.790 -1.745 1.00 68.38 567 VAL A CA 1
ATOM 4351 C C . VAL A 1 567 ? -11.311 23.195 -2.068 1.00 68.38 567 VAL A C 1
ATOM 4353 O O . VAL A 1 567 ? -11.572 22.793 -3.206 1.00 68.38 567 VAL A O 1
ATOM 4356 N N . SER A 1 568 ? -12.175 23.149 -1.058 1.00 63.56 568 SER A N 1
ATOM 4357 C CA . SER A 1 568 ? -13.532 22.626 -1.175 1.00 63.56 568 SER A CA 1
ATOM 4358 C C . SER A 1 568 ? -14.386 23.418 -2.178 1.00 63.56 568 SER A C 1
ATOM 4360 O O . SER A 1 568 ? -14.260 24.635 -2.327 1.00 63.56 568 SER A O 1
ATOM 4362 N N . GLY A 1 569 ? -15.294 22.716 -2.864 1.00 64.69 569 GLY A N 1
ATOM 4363 C CA . GLY A 1 569 ? -16.202 23.274 -3.878 1.00 64.69 569 GLY A CA 1
ATOM 4364 C C . GLY A 1 569 ? -16.012 22.650 -5.263 1.00 64.69 569 GLY A C 1
ATOM 4365 O O . GLY A 1 569 ? -15.002 22.012 -5.519 1.00 64.69 569 GLY A O 1
ATOM 4366 N N . ARG A 1 570 ? -17.005 22.789 -6.156 1.00 68.75 570 ARG A N 1
ATOM 4367 C CA . ARG A 1 570 ? -16.888 22.386 -7.572 1.00 68.75 570 ARG A CA 1
ATOM 4368 C C . ARG A 1 570 ? -16.799 23.634 -8.467 1.00 68.75 570 ARG A C 1
ATOM 4370 O O . ARG A 1 570 ? -17.677 24.493 -8.329 1.00 68.75 570 ARG A O 1
ATOM 4377 N N . PRO A 1 571 ? -15.816 23.738 -9.383 1.00 74.38 571 PRO A N 1
ATOM 4378 C CA . PRO A 1 571 ? -14.722 22.783 -9.616 1.00 74.38 571 PRO A CA 1
ATOM 4379 C C . PRO A 1 571 ? -13.743 22.724 -8.436 1.00 74.38 571 PRO A C 1
ATOM 4381 O O . PRO A 1 571 ? -13.503 23.740 -7.775 1.00 74.38 571 PRO A O 1
ATOM 4384 N N . ARG A 1 572 ? -13.228 21.523 -8.148 1.00 81.31 572 ARG A N 1
ATOM 4385 C CA . ARG A 1 572 ? -12.301 21.295 -7.029 1.00 81.31 572 ARG A CA 1
ATOM 4386 C C . ARG A 1 572 ? -10.927 21.822 -7.404 1.00 81.31 572 ARG A C 1
ATOM 4388 O O . ARG A 1 572 ? -10.385 21.408 -8.421 1.00 81.31 572 ARG A O 1
ATOM 4395 N N . LYS A 1 573 ? -10.340 22.680 -6.571 1.00 85.19 573 LYS A N 1
ATOM 4396 C CA . LYS A 1 573 ? -8.993 23.216 -6.814 1.00 85.19 573 LYS A CA 1
ATOM 4397 C C . LYS A 1 573 ? -7.957 22.517 -5.957 1.00 85.19 573 LYS A C 1
ATOM 4399 O O . LYS A 1 573 ? -8.208 22.224 -4.789 1.00 85.19 573 LYS A O 1
ATOM 4404 N N . LEU A 1 574 ? -6.779 22.304 -6.527 1.00 87.00 574 LEU A N 1
ATOM 4405 C CA . LEU A 1 574 ? -5.610 21.826 -5.803 1.00 87.00 574 LEU A CA 1
ATOM 4406 C C . LEU A 1 574 ? -4.613 22.964 -5.655 1.00 87.00 574 LEU A C 1
ATOM 4408 O O . LEU A 1 574 ? -4.146 23.512 -6.651 1.00 87.00 574 LEU A O 1
ATOM 4412 N N . GLU A 1 575 ? -4.254 23.268 -4.415 1.00 87.19 575 GLU A N 1
ATOM 4413 C CA . GLU A 1 575 ? -3.145 24.152 -4.082 1.00 87.19 575 GLU A CA 1
ATOM 4414 C C . GLU A 1 575 ? -2.092 23.339 -3.338 1.00 87.19 575 GLU A C 1
ATOM 4416 O O . GLU A 1 575 ? -2.368 22.628 -2.371 1.00 87.19 575 GLU A O 1
ATOM 4421 N N . GLY A 1 576 ? -0.851 23.412 -3.787 1.00 87.50 576 GLY A N 1
ATOM 4422 C CA . GLY A 1 576 ? 0.192 22.622 -3.168 1.00 87.50 576 GLY A CA 1
ATOM 4423 C C . GLY A 1 576 ? 1.563 22.949 -3.693 1.00 87.50 576 GLY A C 1
ATOM 4424 O O . GLY A 1 576 ? 1.825 24.010 -4.265 1.00 87.50 576 GLY A O 1
ATOM 4425 N N . LYS A 1 577 ? 2.461 22.005 -3.466 1.00 89.88 577 LYS A N 1
ATOM 4426 C CA . LYS A 1 577 ? 3.814 22.067 -3.976 1.00 89.88 577 LYS A CA 1
ATOM 4427 C C . LYS A 1 577 ? 4.365 20.679 -4.216 1.00 89.88 577 LYS A C 1
ATOM 4429 O O . LYS A 1 577 ? 4.052 19.714 -3.521 1.00 89.88 577 LYS A O 1
ATOM 4434 N N . LEU A 1 578 ? 5.239 20.620 -5.197 1.00 91.00 578 LEU A N 1
ATOM 4435 C CA . LEU A 1 578 ? 6.068 19.477 -5.479 1.00 91.00 578 LEU A CA 1
ATOM 4436 C C . LEU A 1 578 ? 7.407 19.687 -4.769 1.00 91.00 578 LEU A C 1
ATOM 4438 O O . LEU A 1 578 ? 8.094 20.664 -5.047 1.00 91.00 578 LEU A O 1
ATOM 4442 N N . VAL A 1 579 ? 7.768 18.815 -3.831 1.00 90.75 579 VAL A N 1
ATOM 4443 C CA . VAL A 1 579 ? 8.937 18.987 -2.956 1.00 90.75 579 VAL A CA 1
ATOM 4444 C C . VAL A 1 579 ? 9.968 17.908 -3.238 1.00 90.75 579 VAL A C 1
ATOM 4446 O O . VAL A 1 579 ? 9.675 16.727 -3.094 1.00 90.75 579 VAL A O 1
ATOM 4449 N N . ILE A 1 580 ? 11.198 18.301 -3.562 1.00 89.25 580 ILE A N 1
ATOM 4450 C CA . ILE A 1 580 ? 12.345 17.396 -3.523 1.00 89.25 580 ILE A CA 1
ATOM 4451 C C . ILE A 1 580 ? 12.912 17.374 -2.114 1.00 89.25 580 ILE A C 1
ATOM 4453 O O . ILE A 1 580 ? 13.270 18.411 -1.550 1.00 89.25 580 ILE A O 1
ATOM 4457 N N . ARG A 1 581 ? 13.062 16.171 -1.579 1.00 86.75 581 ARG A N 1
ATOM 4458 C CA . ARG A 1 581 ? 13.723 15.878 -0.315 1.00 86.75 581 ARG A CA 1
ATOM 4459 C C . ARG A 1 581 ? 15.017 15.118 -0.561 1.00 86.75 581 ARG A C 1
ATOM 4461 O O . ARG A 1 581 ? 15.163 14.436 -1.574 1.00 86.75 581 ARG A O 1
ATOM 4468 N N . ASP A 1 582 ? 15.960 15.264 0.360 1.00 80.69 582 ASP A N 1
ATOM 4469 C CA . ASP A 1 582 ? 17.179 14.457 0.364 1.00 80.69 582 ASP A CA 1
ATOM 4470 C C . ASP A 1 582 ? 16.879 12.965 0.552 1.00 80.69 582 ASP A C 1
ATOM 4472 O O . ASP A 1 582 ? 15.757 12.579 0.879 1.00 80.69 582 ASP A O 1
ATOM 4476 N N . ARG A 1 583 ? 17.895 12.120 0.340 1.00 70.94 583 ARG A N 1
ATOM 4477 C CA . ARG A 1 583 ? 17.790 10.658 0.477 1.00 70.94 583 ARG A CA 1
ATOM 4478 C C . ARG A 1 583 ? 17.192 10.210 1.813 1.00 70.94 583 ARG A C 1
ATOM 4480 O O . ARG A 1 583 ? 16.486 9.214 1.862 1.00 70.94 583 ARG A O 1
ATOM 4487 N N . ASP A 1 584 ? 17.467 10.948 2.884 1.00 62.94 584 ASP A N 1
ATOM 4488 C CA . ASP A 1 584 ? 16.976 10.622 4.222 1.00 62.94 584 ASP A CA 1
ATOM 4489 C C . ASP A 1 584 ? 15.578 11.208 4.506 1.00 62.94 584 ASP A C 1
ATOM 4491 O O . ASP A 1 584 ? 15.096 11.107 5.633 1.00 62.94 584 ASP A O 1
ATOM 4495 N N . TRP A 1 585 ? 14.938 11.865 3.531 1.00 66.81 585 TRP A N 1
ATOM 4496 C CA . TRP A 1 585 ? 13.615 12.493 3.641 1.00 66.81 585 TRP A CA 1
ATOM 4497 C C . TRP A 1 585 ? 13.513 13.671 4.627 1.00 66.81 585 TRP A C 1
ATOM 4499 O O . TRP A 1 585 ? 12.420 14.163 4.935 1.00 66.81 585 TRP A O 1
ATOM 4509 N N . ARG A 1 586 ? 14.648 14.177 5.115 1.00 62.53 586 ARG A N 1
ATOM 4510 C CA . ARG A 1 586 ? 14.734 15.088 6.268 1.00 62.53 586 ARG A CA 1
ATOM 4511 C C . ARG A 1 586 ? 14.642 16.543 5.874 1.00 62.53 586 ARG A C 1
ATOM 4513 O O . ARG A 1 586 ? 14.069 17.342 6.616 1.00 62.53 586 ARG A O 1
ATOM 4520 N N . GLN A 1 587 ? 15.226 16.900 4.738 1.00 70.94 587 GLN A N 1
ATOM 4521 C CA . GLN A 1 587 ? 15.330 18.286 4.314 1.00 70.94 587 GLN A CA 1
ATOM 4522 C C . GLN A 1 587 ? 14.700 18.474 2.942 1.00 70.94 587 GLN A C 1
ATOM 4524 O O . GLN A 1 587 ? 15.084 17.818 1.980 1.00 70.94 587 GLN A O 1
ATOM 4529 N N . ALA A 1 588 ? 13.769 19.427 2.849 1.00 83.50 588 ALA A N 1
ATOM 4530 C CA . ALA A 1 588 ? 13.351 19.960 1.561 1.00 83.50 588 ALA A CA 1
ATOM 4531 C C . ALA A 1 588 ? 14.552 20.668 0.916 1.00 83.50 588 ALA A C 1
ATOM 4533 O O . ALA A 1 588 ? 15.085 21.635 1.468 1.00 83.50 588 ALA A O 1
ATOM 4534 N N . ILE A 1 589 ? 14.996 20.144 -0.222 1.00 88.25 589 ILE A N 1
ATOM 4535 C CA . ILE A 1 589 ? 16.088 20.698 -1.023 1.00 88.25 589 ILE A CA 1
ATOM 4536 C C . ILE A 1 589 ? 15.540 21.786 -1.948 1.00 88.25 589 ILE A C 1
ATOM 4538 O O . ILE A 1 589 ? 16.152 22.843 -2.109 1.00 88.25 589 ILE A O 1
ATOM 4542 N N . ARG A 1 590 ? 14.372 21.523 -2.539 1.00 91.00 590 ARG A N 1
ATOM 4543 C CA . ARG A 1 590 ? 13.677 22.404 -3.476 1.00 91.00 590 ARG A CA 1
ATOM 4544 C C . ARG A 1 590 ? 12.180 22.145 -3.390 1.00 91.00 590 ARG A C 1
ATOM 4546 O O . ARG A 1 590 ? 11.769 21.012 -3.152 1.00 91.00 590 ARG A O 1
ATOM 4553 N N . ASP A 1 591 ? 11.380 23.169 -3.626 1.00 92.06 591 ASP A N 1
ATOM 4554 C CA . ASP A 1 591 ? 9.954 23.025 -3.862 1.00 92.06 591 ASP A CA 1
ATOM 4555 C C . ASP A 1 591 ? 9.501 23.892 -5.035 1.00 92.06 591 ASP A C 1
ATOM 4557 O O . ASP A 1 591 ? 10.068 24.957 -5.281 1.00 92.06 591 ASP A O 1
ATOM 4561 N N . GLU A 1 592 ? 8.497 23.404 -5.758 1.00 93.44 592 GLU A N 1
ATOM 4562 C CA . GLU A 1 592 ? 7.814 24.126 -6.827 1.00 93.44 592 GLU A CA 1
ATOM 4563 C C . GLU A 1 592 ? 6.329 24.222 -6.508 1.00 93.44 592 GLU A C 1
ATOM 4565 O O . GLU A 1 592 ? 5.696 23.229 -6.146 1.00 93.44 592 GLU A O 1
ATOM 4570 N N . LYS A 1 593 ? 5.767 25.425 -6.635 1.00 91.19 593 LYS A N 1
ATOM 4571 C CA . LYS A 1 593 ? 4.344 25.661 -6.382 1.00 91.19 593 LYS A CA 1
ATOM 4572 C C . LYS A 1 593 ? 3.502 24.962 -7.450 1.00 91.19 593 LYS A C 1
ATOM 4574 O O . LYS A 1 593 ? 3.820 25.028 -8.635 1.00 91.19 593 LYS A O 1
ATOM 4579 N N . LEU A 1 594 ? 2.400 24.357 -7.026 1.00 90.44 594 LEU A N 1
ATOM 4580 C CA . LEU A 1 594 ? 1.433 23.695 -7.889 1.00 90.44 594 LEU A CA 1
ATOM 4581 C C . LEU A 1 594 ? 0.036 24.267 -7.636 1.00 90.44 594 LEU A C 1
ATOM 4583 O O . LEU A 1 594 ? -0.413 24.337 -6.493 1.00 90.44 594 LEU A O 1
ATOM 4587 N N . GLU A 1 595 ? -0.640 24.650 -8.714 1.00 89.62 595 GLU A N 1
ATOM 4588 C CA . GLU A 1 595 ? -2.051 25.031 -8.717 1.00 89.62 595 GLU A CA 1
ATOM 4589 C C . GLU A 1 595 ? -2.739 24.279 -9.860 1.00 89.62 595 GLU A C 1
ATOM 4591 O O . GLU A 1 595 ? -2.263 24.326 -10.996 1.00 89.62 595 GLU A O 1
ATOM 4596 N N . ILE A 1 596 ? -3.821 23.562 -9.551 1.00 89.44 596 ILE A N 1
ATOM 4597 C CA . ILE A 1 596 ? -4.679 22.888 -10.536 1.00 89.44 596 ILE A CA 1
ATOM 4598 C C . ILE A 1 596 ? -6.090 23.434 -10.351 1.00 89.44 596 ILE A C 1
ATOM 4600 O O . ILE A 1 596 ? -6.639 23.380 -9.247 1.00 89.44 596 ILE A O 1
ATOM 4604 N N . ASP A 1 597 ? -6.657 23.986 -11.422 1.00 87.38 597 ASP A N 1
ATOM 4605 C CA . ASP A 1 597 ? -7.927 24.713 -11.371 1.00 87.38 597 ASP A CA 1
ATOM 4606 C C . ASP A 1 597 ? -9.160 23.803 -11.304 1.00 87.38 597 ASP A C 1
ATOM 4608 O O . ASP A 1 597 ? -10.183 24.222 -10.757 1.00 87.38 597 ASP A O 1
ATOM 4612 N N . ASP A 1 598 ? -9.066 22.582 -11.836 1.00 87.06 598 ASP A N 1
ATOM 4613 C CA . ASP A 1 598 ? -10.134 21.587 -11.759 1.00 87.06 598 ASP A CA 1
ATOM 4614 C C . ASP A 1 598 ? -9.574 20.162 -11.623 1.00 87.06 598 ASP A C 1
ATOM 4616 O O . ASP A 1 598 ? -9.013 19.597 -12.560 1.00 87.06 598 ASP A O 1
ATOM 4620 N N . LEU A 1 599 ? -9.728 19.563 -10.441 1.00 82.69 599 LEU A N 1
ATOM 4621 C CA . LEU A 1 599 ? -9.415 18.152 -10.192 1.00 82.69 599 LEU A CA 1
ATOM 4622 C C . LEU A 1 599 ? -10.456 17.193 -10.777 1.00 82.69 599 LEU A C 1
ATOM 4624 O O . LEU A 1 599 ? -10.234 15.985 -10.793 1.00 82.69 599 LEU A O 1
ATOM 4628 N N . ASP A 1 600 ? -11.585 17.711 -11.252 1.00 78.88 600 ASP A N 1
ATOM 4629 C CA . ASP A 1 600 ? -12.572 16.931 -11.983 1.00 78.88 600 ASP A CA 1
ATOM 4630 C C . ASP A 1 600 ? -12.290 16.928 -13.498 1.00 78.88 600 ASP A C 1
ATOM 4632 O O . ASP A 1 600 ? -13.121 16.408 -14.235 1.00 78.88 600 ASP A O 1
ATOM 4636 N N . ASP A 1 601 ? -11.145 17.457 -13.968 1.00 84.31 601 ASP A N 1
ATOM 4637 C CA . ASP A 1 601 ? -10.679 17.399 -15.365 1.00 84.31 601 ASP A CA 1
ATOM 4638 C C . ASP A 1 601 ? -9.261 16.790 -15.469 1.00 84.31 601 ASP A C 1
ATOM 4640 O O . ASP A 1 601 ? -8.264 17.344 -15.003 1.00 84.31 601 ASP A O 1
ATOM 4644 N N . GLN A 1 602 ? -9.148 15.641 -16.144 1.00 84.31 602 GLN A N 1
ATOM 4645 C CA . GLN A 1 602 ? -7.873 14.953 -16.393 1.00 84.31 602 GLN A CA 1
ATOM 4646 C C . GLN A 1 602 ? -6.871 15.806 -17.181 1.00 84.31 602 GLN A C 1
ATOM 4648 O O . GLN A 1 602 ? -5.660 15.690 -16.971 1.00 84.31 602 GLN A O 1
ATOM 4653 N N . ALA A 1 603 ? -7.348 16.644 -18.104 1.00 88.75 603 ALA A N 1
ATOM 4654 C CA . ALA A 1 603 ? -6.485 17.518 -18.884 1.00 88.75 603 ALA A CA 1
ATOM 4655 C C . ALA A 1 603 ? -5.881 18.622 -18.008 1.00 88.75 603 ALA A C 1
ATOM 4657 O O . ALA A 1 603 ? -4.695 18.923 -18.159 1.00 88.75 603 ALA A O 1
ATOM 4658 N N . GLU A 1 604 ? -6.657 19.165 -17.067 1.00 89.75 604 GLU A N 1
ATOM 4659 C CA . GLU A 1 604 ? -6.187 20.157 -16.095 1.00 89.75 604 GLU A CA 1
ATOM 4660 C C . GLU A 1 604 ? -5.199 19.539 -15.103 1.00 89.75 604 GLU A C 1
ATOM 4662 O O . GLU A 1 604 ? -4.113 20.091 -14.907 1.00 89.75 604 GLU A O 1
ATOM 4667 N N . ILE A 1 605 ? -5.500 18.348 -14.561 1.00 88.81 605 ILE A N 1
ATOM 4668 C CA . ILE A 1 605 ? -4.561 17.602 -13.706 1.00 88.81 605 ILE A CA 1
ATOM 4669 C C . ILE A 1 605 ? -3.224 17.413 -14.420 1.00 88.81 605 ILE A C 1
ATOM 4671 O O . ILE A 1 605 ? -2.163 17.745 -13.879 1.00 88.81 605 ILE A O 1
ATOM 4675 N N . LYS A 1 606 ? -3.276 16.900 -15.655 1.00 90.00 606 LYS A N 1
ATOM 4676 C CA . LYS A 1 606 ? -2.080 16.657 -16.453 1.00 90.00 606 LYS A CA 1
ATOM 4677 C C . LYS A 1 606 ? -1.319 17.950 -16.708 1.00 90.00 606 LYS A C 1
ATOM 4679 O O . LYS A 1 606 ? -0.146 18.028 -16.372 1.00 90.00 606 LYS A O 1
ATOM 4684 N N . SER A 1 607 ? -1.983 18.972 -17.242 1.00 91.12 607 SER A N 1
ATOM 4685 C CA . SER A 1 607 ? -1.376 20.270 -17.557 1.00 91.12 607 SER A CA 1
ATOM 4686 C C . SER A 1 607 ? -0.683 20.900 -16.342 1.00 91.12 607 SER A C 1
ATOM 4688 O O . SER A 1 607 ? 0.478 21.318 -16.435 1.00 91.12 607 SER A O 1
ATOM 4690 N N . GLY A 1 608 ? -1.358 20.906 -15.187 1.00 89.62 608 GLY A N 1
ATOM 4691 C CA . GLY A 1 608 ? -0.826 21.451 -13.942 1.00 89.62 608 GLY A CA 1
ATOM 4692 C C . GLY A 1 608 ? 0.420 20.707 -13.458 1.00 89.62 608 GLY A C 1
ATOM 4693 O O . GLY A 1 608 ? 1.443 21.337 -13.170 1.00 89.62 608 GLY A O 1
ATOM 4694 N N . ILE A 1 609 ? 0.379 19.369 -13.431 1.00 91.38 609 ILE A N 1
ATOM 4695 C CA . ILE A 1 609 ? 1.519 18.552 -12.990 1.00 91.38 609 ILE A CA 1
ATOM 4696 C C . ILE A 1 609 ? 2.678 18.612 -13.987 1.00 91.38 609 ILE A C 1
ATOM 4698 O O . ILE A 1 609 ? 3.817 18.799 -13.557 1.00 91.38 609 ILE A O 1
ATOM 4702 N N . SER A 1 610 ? 2.426 18.494 -15.297 1.00 90.94 610 SER A N 1
ATOM 4703 C CA . SER A 1 610 ? 3.479 18.477 -16.323 1.00 90.94 610 SER A CA 1
ATOM 4704 C C . SER A 1 610 ? 4.369 19.718 -16.230 1.00 90.94 610 SER A C 1
ATOM 4706 O O . SER A 1 610 ? 5.589 19.616 -16.359 1.00 90.94 610 SER A O 1
ATOM 4708 N N . LYS A 1 611 ? 3.789 20.895 -15.953 1.00 90.00 611 LYS A N 1
ATOM 4709 C CA . LYS A 1 611 ? 4.559 22.135 -15.788 1.00 90.00 611 LYS A CA 1
ATOM 4710 C C . LYS A 1 611 ? 5.494 22.078 -14.575 1.00 90.00 611 LYS A C 1
ATOM 4712 O O . LYS A 1 611 ? 6.688 22.340 -14.721 1.00 90.00 611 LYS A O 1
ATOM 4717 N N . ALA A 1 612 ? 4.972 21.723 -13.401 1.00 91.25 612 ALA A N 1
ATOM 4718 C CA . ALA A 1 612 ? 5.766 21.662 -12.172 1.00 91.25 612 ALA A CA 1
ATOM 4719 C C . ALA A 1 612 ? 6.844 20.565 -12.244 1.00 91.25 612 ALA A C 1
ATOM 4721 O O . ALA A 1 612 ? 8.000 20.798 -11.890 1.00 91.25 612 ALA A O 1
ATOM 4722 N N . ALA A 1 613 ? 6.494 19.389 -12.772 1.00 91.38 613 ALA A N 1
ATOM 4723 C CA . ALA A 1 613 ? 7.426 18.284 -12.981 1.00 91.38 613 ALA A CA 1
ATOM 4724 C C . ALA A 1 613 ? 8.540 18.658 -13.974 1.00 91.38 613 ALA A C 1
ATOM 4726 O O . ALA A 1 613 ? 9.707 18.334 -13.748 1.00 91.38 613 ALA A O 1
ATOM 4727 N N . TYR A 1 614 ? 8.214 19.397 -15.041 1.00 90.25 614 TYR A N 1
ATOM 4728 C CA . TYR A 1 614 ? 9.203 19.903 -15.993 1.00 90.25 614 TYR A CA 1
ATOM 4729 C C . TYR A 1 614 ? 10.214 20.849 -15.332 1.00 90.25 614 TYR A C 1
ATOM 4731 O O . TYR A 1 614 ? 11.422 20.670 -15.501 1.00 90.25 614 TYR A O 1
ATOM 4739 N N . GLU A 1 615 ? 9.741 21.847 -14.580 1.00 90.56 615 GLU A N 1
ATOM 4740 C CA . GLU A 1 615 ? 10.609 22.803 -13.876 1.00 90.56 615 GLU A CA 1
ATOM 4741 C C . GLU A 1 615 ? 11.515 22.084 -12.873 1.00 90.56 615 GLU A C 1
ATOM 4743 O O . GLU A 1 615 ? 12.728 22.323 -12.833 1.00 90.56 615 GLU A O 1
ATOM 4748 N N . MET A 1 616 ? 10.944 21.121 -12.150 1.00 90.75 616 MET A N 1
ATOM 4749 C CA . MET A 1 616 ? 11.673 20.304 -11.197 1.00 90.75 616 MET A CA 1
ATOM 4750 C C . MET A 1 616 ? 12.761 19.459 -11.868 1.00 90.75 616 MET A C 1
ATOM 4752 O O . MET A 1 616 ? 13.906 19.441 -11.413 1.00 90.75 616 MET A O 1
ATOM 4756 N N . ARG A 1 617 ? 12.444 18.812 -12.995 1.00 88.44 617 ARG A N 1
ATOM 4757 C CA . ARG A 1 617 ? 13.415 18.061 -13.799 1.00 88.44 617 ARG A CA 1
ATOM 4758 C C . ARG A 1 617 ? 14.571 18.946 -14.246 1.00 88.44 617 ARG A C 1
ATOM 4760 O O . ARG A 1 617 ? 15.724 18.585 -14.036 1.00 88.44 617 ARG A O 1
ATOM 4767 N N . VAL A 1 618 ? 14.283 20.116 -14.817 1.00 88.44 618 VAL A N 1
ATOM 4768 C CA . VAL A 1 618 ? 15.326 21.055 -15.266 1.00 88.44 618 VAL A CA 1
ATOM 4769 C C . VAL A 1 618 ? 16.245 21.449 -14.107 1.00 88.44 618 VAL A C 1
ATOM 4771 O O . VAL A 1 618 ? 17.453 21.612 -14.293 1.00 88.44 618 VAL A O 1
ATOM 4774 N N . TRP A 1 619 ? 15.693 21.610 -12.904 1.00 89.44 619 TRP A N 1
ATOM 4775 C CA . TRP A 1 619 ? 16.484 21.897 -11.713 1.00 89.44 619 TRP A CA 1
ATOM 4776 C C . TRP A 1 619 ? 17.360 20.710 -11.283 1.00 89.44 619 TRP A C 1
ATOM 4778 O O . TRP A 1 619 ? 18.550 20.912 -11.020 1.00 89.44 619 TRP A O 1
ATOM 4788 N N . ILE A 1 620 ? 16.816 19.487 -11.263 1.00 87.06 620 ILE A N 1
ATOM 4789 C CA . ILE A 1 620 ? 17.565 18.258 -10.948 1.00 87.06 620 ILE A CA 1
ATOM 4790 C C . ILE A 1 620 ? 18.758 18.121 -11.893 1.00 87.06 620 ILE A C 1
ATOM 4792 O O . ILE A 1 620 ? 19.889 17.980 -11.436 1.00 87.06 620 ILE A O 1
ATOM 4796 N N . GLN A 1 621 ? 18.519 18.252 -13.198 1.00 81.38 621 GLN A N 1
ATOM 4797 C CA . GLN A 1 621 ? 19.551 18.137 -14.229 1.00 81.38 621 GLN A CA 1
ATOM 4798 C C . GLN A 1 621 ? 20.680 19.150 -14.023 1.00 81.38 621 GLN A C 1
ATOM 4800 O O . GLN A 1 621 ? 21.854 18.804 -14.079 1.00 81.38 621 GLN A O 1
ATOM 4805 N N . LYS A 1 622 ? 20.349 20.407 -13.704 1.00 84.88 622 LYS A N 1
ATOM 4806 C CA . LYS A 1 622 ? 21.360 21.443 -13.433 1.00 84.88 622 LYS A CA 1
ATOM 4807 C C . LYS A 1 622 ? 22.166 21.191 -12.162 1.00 84.88 622 LYS A C 1
ATOM 4809 O O . LYS A 1 622 ? 23.306 21.639 -12.080 1.00 84.88 622 LYS A O 1
ATOM 4814 N N . THR A 1 623 ? 21.555 20.562 -11.165 1.00 83.75 623 THR A N 1
ATOM 4815 C CA . THR A 1 623 ? 22.146 20.403 -9.831 1.00 83.75 623 THR A CA 1
ATOM 4816 C C . THR A 1 623 ? 22.992 19.138 -9.731 1.00 83.75 623 THR A C 1
ATOM 4818 O O . THR A 1 623 ? 24.036 19.156 -9.087 1.00 83.75 623 THR A O 1
ATOM 4821 N N . TYR A 1 624 ? 22.547 18.058 -10.372 1.00 74.44 624 TYR A N 1
ATOM 4822 C CA . TYR A 1 624 ? 23.141 16.728 -10.254 1.00 74.44 624 TYR A CA 1
ATOM 4823 C C . TYR A 1 624 ? 23.764 16.203 -11.555 1.00 74.44 624 TYR A C 1
ATOM 4825 O O . TYR A 1 624 ? 24.491 15.221 -11.503 1.00 74.44 624 TYR A O 1
ATOM 4833 N N . GLY A 1 625 ? 23.506 16.831 -12.707 1.00 62.28 625 GLY A N 1
ATOM 4834 C CA . GLY A 1 625 ? 24.057 16.433 -14.009 1.00 62.28 625 GLY A CA 1
ATOM 4835 C C . GLY A 1 625 ? 25.483 16.930 -14.278 1.00 62.28 625 GLY A C 1
ATOM 4836 O O . GLY A 1 625 ? 25.778 17.290 -15.417 1.00 62.28 625 GLY A O 1
ATOM 4837 N N . GLN A 1 626 ? 26.340 17.023 -13.248 1.00 50.16 626 GLN A N 1
ATOM 4838 C CA . GLN A 1 626 ? 27.771 17.351 -13.385 1.00 50.16 626 GLN A CA 1
ATOM 4839 C C . GLN A 1 626 ? 28.675 16.166 -13.079 1.00 50.16 626 GLN A C 1
ATOM 4841 O O . GLN A 1 626 ? 28.487 15.553 -12.004 1.00 50.16 626 GLN A O 1
#

Foldseek 3Di:
DDDDDDDDDDDDDDDDDDDDDDDDDDDDPDDPPPPPPPDPPPPPDQPKDKWKKFKAFPVLFFDPDDDPVQKWKDKPNHTFDWLDKDALVQAAEQEEEQEELAQVCQLQLVLSLVLLLVLLVLHDQLHKYFYWYDALHIDQTAIARSPDPLVNVLSVPRHRYHHDQPLVSLLLRQLPSQCQLPQDGFPPPPDPCPSDDPHPNNDGRDHVVCPSPRRNDHAYEYEHEDLLDFFNHLDFLLNSLLSLQLGLHAYEYEHAQASCVVVVVVVVVVCPPCVVPDDPPPPDDPVVVLSVLVSVQSQVSSQLSRQQSLHGYQYQNHSVRSNVSSVSVSSRSNSIMITMGRDDPDDADPFPQQKDWMAMDMDGNPPRMDMGIRRTHIDHPAQQSQLVVLLSVLVVCVVVVVLVVSLVSLVVSCRRPVLPLSSLVSNLVSCVSVVVLVSSLVSLVSSCLLVVQDLVSLLSNLVSVVVVVNLVSNLVSLLLNVLQVHPSVVVVVVSVVPHDHDPCSVQLNVAAEEEEAEGSEPPPDDSSLRSLLRSLLCVLLSVDSRYHYYSGLNSGQKYWYWYWYWDDDPQIKIWTWTFIGGSSNRDGPDIDTFIQPGSSDSVSSNVRSNVRSVVVVVVCCVPPVD

Organism: NCBI:txid408172

InterPro domains:
  IPR002035 von Willebrand factor, type A [PS50234] (94-308)
  IPR002035 von Willebrand factor, type A [SM00327] (92-286)
  IPR011990 Tetratricopeptide-like helical domain superfamily [G3DSA:1.25.40.10] (367-498)
  IPR011990 Tetratricopeptide-like helical domain superfamily [SSF48452] (394-483)
  IPR017802 VWFA-related, acidobacterial-type [TIGR03436] (43-378)
  IPR036465 von Willebrand factor A-like domain superfamily [G3DSA:3.40.50.410] (93-332)
  IPR036465 von Willebrand factor A-like domain superfamily [SSF53300] (91-331)

Secondary structure (DSSP, 8-state):
-----------------------------------------------EEEEEEEEEETTS-B-----GGGEEEEETTEEE-EEEEEETTTS-EEEEEEEE-SSTTGGGHHHHHHHHHHHHHTS-TT-EEEEEEESSSBPPPEEE-TT-HHHHHHHHH----S---HHHHHHHHHHHH-TTT-SS-----SS-STT-----TT-PPPPGGGTTSTT---EEEEEEEE-S--SS-SS-HHHHHHHHHHS---EEEEE---TTHHHHHHHHTTHHHHTTSS-GGGSS-HHHHHHHHHHHHHHHHHHHHHHHTT--EEE--STTHHHHHHHHHHHHHHTEEEEEEEPPS------TTSEEEEEEEEEES-TTEEEE--SEEEEESS-HHHHHHHHHHHHHHHHTT-HHHHHHHHHHHHHH-TT-THHHHHHHHHHHHTT-HHHHHHHHHHHHHH-TT-HHHHHHHHHHHHHTT-HHHHHHHHHHHHHTT---HHHHHHHHHHSPPPTTHHHHHTPEEEEEEE----S---HHHHHHHHHHHHHHHTT-SSEEE-SSGGG-SEEEEEEEEEEPSSSPEEEEEEEEEETTS-SEEEEEEEEES-TT-HHHHHHHHHHHHHHHHHHHHHHH--

pLDDT: mean 76.63, std 20.23, range [24.66, 98.5]